Protein AF-0000000083254046 (afdb_homodimer)

Nearest PDB structures (foldseek):
  8r7y-assembly2_D  TM=8.065E-01  e=4.945E-40  Bacillus subtilis subsp. subtilis str. 168
  4oqp-assembly1_A  TM=9.753E-01  e=2.218E-34  Bacillus subtilis subsp. subtilis str. 168
  2w48-assembly1_D  TM=7.639E-01  e=5.749E-26  Klebsiella pneumoniae
  3efb-assembly2_B  TM=9.189E-01  e=2.768E-22  Shigella flexneri 2a str. 2457T
  3nze-assembly3_B  TM=8.761E-01  e=1.017E-22  Paenarthrobacter aurescens TC1

Sequence (654 aa):
MEERAEEKLAKMIDAARMYYQLDYSQQEIARLFGVSRPTVSRFLQQAKDDGYVQITIHDPRESSVMLAEQLERAFGLKKAIVVTVPQYEDGIVKKYLGEAAADYVHDTVKDGDIIAATWGTTLYEVALNLKDKHVKDVKVVQLNGGVSHSETNTYAHEIIHLFGKAFHTVPYFIPLPAIVDHPVVKQTIESDRHIQGILELGKRSNIAVVTVGAPTDDSVLIRADYFTEDELALIYERGAGDICSRYIDAEGKLCSEELSQRTIGIDLEELRYKEQSILVAGGARKVSGIRGALRGGYTNVLITDHITAAYLLDGSQDESNSSKGEIMEERAEEKLAKMIDAARMYYQLDYSQQEIARLFGVSRPTVSRFLQQAKDDGYVQITIHDPRESSVMLAEQLERAFGLKKAIVVTVPQYEDGIVKKYLGEAAADYVHDTVKDGDIIAATWGTTLYEVALNLKDKHVKDVKVVQLNGGVSHSETNTYAHEIIHLFGKAFHTVPYFIPLPAIVDHPVVKQTIESDRHIQGILELGKRSNIAVVTVGAPTDDSVLIRADYFTEDELALIYERGAGDICSRYIDAEGKLCSEELSQRTIGIDLEELRYKEQSILVAGGARKVSGIRGALRGGYTNVLITDHITAAYLLDGSQDESNSSKGEI

Solvent-accessible surface area (backbone atoms only — not comparable to full-atom values): 33218 Å² total; per-residue (Å²): 112,68,66,62,51,52,50,52,50,48,50,27,53,50,49,40,45,35,40,78,72,63,69,39,48,58,62,54,50,8,63,74,73,73,50,51,47,68,54,40,52,48,30,46,50,45,30,39,74,73,60,77,45,74,86,71,78,73,44,63,64,58,56,19,53,53,51,16,53,50,48,19,64,75,62,68,32,81,42,45,46,38,41,80,62,98,49,101,40,65,73,55,42,30,50,56,43,6,46,54,47,14,51,50,51,57,71,65,63,50,66,60,38,30,39,21,33,49,66,28,69,46,49,34,34,18,30,74,49,40,60,77,45,97,52,52,72,41,41,31,29,36,33,32,28,41,82,40,46,48,86,61,80,45,47,48,68,57,26,44,48,38,49,7,58,20,36,72,34,65,30,39,51,50,43,29,43,28,60,54,85,41,46,66,42,46,55,44,48,52,65,26,65,70,52,33,52,47,55,48,50,35,63,64,21,38,30,36,44,40,48,57,43,42,68,46,80,84,25,70,69,64,62,51,65,78,64,52,71,68,53,46,52,48,38,62,73,49,32,22,11,24,49,66,81,39,46,17,15,56,68,30,44,73,65,44,70,71,59,50,53,18,38,35,51,63,58,66,71,59,36,48,72,28,83,38,13,33,34,46,52,58,39,84,73,29,48,46,16,51,44,4,40,44,63,47,43,34,40,35,27,40,34,30,30,46,67,40,50,50,55,56,52,56,60,50,51,55,54,58,53,57,62,58,60,79,103,112,68,66,59,52,53,50,51,50,49,49,27,52,51,48,40,46,36,40,77,73,63,69,40,48,58,62,56,49,9,64,75,71,73,48,51,47,70,55,39,52,48,30,45,50,46,30,39,74,72,59,76,44,73,85,70,78,73,45,63,63,59,57,19,52,52,50,16,53,50,49,20,65,75,61,68,32,81,41,44,45,40,41,80,62,96,48,100,39,65,73,56,41,31,49,55,42,6,46,55,48,14,51,52,50,56,70,65,63,50,66,59,38,31,40,19,33,48,64,29,70,45,50,36,35,17,28,72,50,38,59,77,44,96,52,50,72,40,44,31,30,37,32,33,28,41,81,40,47,51,86,62,82,46,47,50,68,57,27,45,47,38,49,8,56,22,38,72,34,65,29,38,49,52,43,31,45,29,60,54,84,41,46,66,42,45,54,44,50,51,66,27,67,70,52,34,53,47,54,49,48,34,64,63,21,39,32,36,44,38,47,57,42,43,67,46,82,83,26,71,68,64,62,50,65,77,62,52,72,70,53,46,52,47,38,63,73,48,33,22,11,23,48,67,81,38,44,18,15,56,68,30,43,72,68,44,71,71,58,48,51,17,39,35,52,62,58,66,72,58,35,48,73,29,82,38,13,33,34,47,51,59,39,84,73,31,48,47,17,51,43,4,39,43,63,47,44,34,39,37,27,41,35,30,31,46,68,38,50,51,55,55,53,55,62,50,50,54,55,58,54,57,62,60,60,80,102

Organism: NCBI:txid582686

pLDDT: mean 89.73, std 12.9, range [27.14, 98.94]

Radius of gyration: 35.44 Å; Cα contacts (8 Å, |Δi|>4): 1288; chains: 2; bounding box: 72×112×92 Å

InterPro domains:
  IPR007324 Sugar-binding domain, putative [PF04198] (62-313)
  IPR012318 Crp-type HTH domain [PF13545] (20-60)
  IPR036390 Winged helix DNA-binding domain superfamily [SSF46785] (7-56)
  IPR037171 NagB/RpiA transferase-like [SSF100950] (60-314)
  IPR051054 Bacterial SorC Transcriptional Regulators [PTHR34294] (4-317)

Secondary structure (DSSP, 8-state):
-HHHHHHHHHHHHHHHIIIIIT---HHHHHHHHT--HHHHHHHHHHHHHTTS-------HHHHHHHHHHHHHHHHT-SEEEEE--SS--HHHHHHHHHHHHHHHHHHH--TT-EEEE--SHHHHHHHHHPPP---SS-EEEE-B-B-SS-SS---HHHHHHHHHHHTTS--B---SBSB-S-HHHHHHHHTSHHHHHHHHHHHH-SEEEE--B--STT-HHHHTT-S-HHHHHHHHHH--EEETTEEE-TTS-BS-HHHHTTB-B--HHHHTT-SEEEEE--SGGGHHHHHHHHHTT--SEEEEEHHHHHHHHHHHHHHHHHTTTT-/-HHHHHHHHHHHHHHHHHHHTT---HHHHHHHHTS-HHHHHHHHHHHHHTTS-------HHHHHHHHHHHHHHHHT-SEEEEE--SS--HHHHHHHHHHHHHHHHHHH--TT-EEEE--SHHHHHHHHHPPP---SS-EEEE-B-B-SS-SS---HHHHHHHHHHHTTS--B---SBSB-S-HHHHHHHHTSHHHHHHHHHHHH-SEEEE--B--STTSHHHHTT-S-HHHHHHHHHH--EEETTEEE-TTS-BS-HHHHTTB-B--HHHHTT-SEEEEE--SGGGHHHHHHHHHTT--SEEEEEHHHHHHHHHHHHHHHHHTTS--

Structure (mmCIF, N/CA/C/O backbone):
data_AF-0000000083254046-model_v1
#
loop_
_entity.id
_entity.type
_entity.pdbx_description
1 polymer 'Deoxyribonucleoside regulator'
#
loop_
_atom_site.group_PDB
_atom_site.id
_atom_site.type_symbol
_atom_site.label_atom_id
_atom_site.label_alt_id
_atom_site.label_comp_id
_atom_site.label_asym_id
_atom_site.label_entity_id
_atom_site.label_seq_id
_atom_site.pdbx_PDB_ins_code
_atom_site.Cartn_x
_atom_site.Cartn_y
_atom_site.Cartn_z
_atom_site.occupancy
_atom_site.B_iso_or_equiv
_atom_site.auth_seq_id
_atom_site.auth_comp_id
_atom_site.auth_asym_id
_atom_site.auth_atom_id
_atom_site.pdbx_PDB_model_num
ATOM 1 N N . MET A 1 1 ? -38.344 -59.688 -41.312 1 62.81 1 MET A N 1
ATOM 2 C CA . MET A 1 1 ? -38.25 -59.562 -39.875 1 62.81 1 MET A CA 1
ATOM 3 C C . MET A 1 1 ? -37 -58.812 -39.469 1 62.81 1 MET A C 1
ATOM 5 O O . MET A 1 1 ? -37.031 -57.938 -38.625 1 62.81 1 MET A O 1
ATOM 9 N N . GLU A 1 2 ? -35.906 -59.125 -40.156 1 70.38 2 GLU A N 1
ATOM 10 C CA . GLU A 1 2 ? -34.625 -58.469 -39.875 1 70.38 2 GLU A CA 1
ATOM 11 C C . GLU A 1 2 ? -34.656 -57 -40.281 1 70.38 2 GLU A C 1
ATOM 13 O O . GLU A 1 2 ? -34.156 -56.156 -39.562 1 70.38 2 GLU A O 1
ATOM 18 N N . GLU A 1 3 ? -35.281 -56.688 -41.344 1 70.25 3 GLU A N 1
ATOM 19 C CA . GLU A 1 3 ? -35.375 -55.312 -41.844 1 70.25 3 GLU A CA 1
ATOM 20 C C . GLU A 1 3 ? -36.156 -54.406 -40.906 1 70.25 3 GLU A C 1
ATOM 22 O O . GLU A 1 3 ? -35.781 -53.25 -40.688 1 70.25 3 GLU A O 1
ATOM 27 N N . ARG A 1 4 ? -37.25 -54.938 -40.375 1 71.69 4 ARG A N 1
ATOM 28 C CA . ARG A 1 4 ? -38.094 -54.188 -39.469 1 71.69 4 ARG A CA 1
ATOM 29 C C . ARG A 1 4 ? -37.344 -53.906 -38.156 1 71.69 4 ARG A C 1
ATOM 31 O O . ARG A 1 4 ? -37.469 -52.812 -37.594 1 71.69 4 ARG A O 1
ATOM 38 N N . ALA A 1 5 ? -36.5 -54.875 -37.75 1 76.12 5 ALA A N 1
ATOM 39 C CA . ALA A 1 5 ? -35.719 -54.688 -36.531 1 76.12 5 ALA A CA 1
ATOM 40 C C . ALA A 1 5 ? -34.656 -53.594 -36.75 1 76.12 5 ALA A C 1
ATOM 42 O O . ALA A 1 5 ? -34.438 -52.75 -35.875 1 76.12 5 ALA A O 1
ATOM 43 N N . GLU A 1 6 ? -34.094 -53.562 -37.844 1 77.88 6 GLU A N 1
ATOM 44 C CA . GLU A 1 6 ? -33.094 -52.531 -38.156 1 77.88 6 GLU A CA 1
ATOM 45 C C . GLU A 1 6 ? -33.688 -51.156 -38.25 1 77.88 6 GLU A C 1
ATOM 47 O O . GLU A 1 6 ? -33.094 -50.188 -37.781 1 77.88 6 GLU A O 1
ATOM 52 N N . GLU A 1 7 ? -34.875 -51.094 -38.781 1 82.5 7 GLU A N 1
ATOM 53 C CA . GLU A 1 7 ? -35.594 -49.812 -38.906 1 82.5 7 GLU A CA 1
ATOM 54 C C . GLU A 1 7 ? -35.969 -49.281 -37.5 1 82.5 7 GLU A C 1
ATOM 56 O O . GLU A 1 7 ? -35.844 -48.094 -37.25 1 82.5 7 GLU A O 1
ATOM 61 N N . LYS A 1 8 ? -36.5 -50.156 -36.719 1 84.19 8 LYS A N 1
ATOM 62 C CA . LYS A 1 8 ? -36.844 -49.781 -35.344 1 84.19 8 LYS A CA 1
ATOM 63 C C . LYS A 1 8 ? -35.594 -49.281 -34.594 1 84.19 8 LYS A C 1
ATOM 65 O O . LYS A 1 8 ? -35.688 -48.281 -33.844 1 84.19 8 LYS A O 1
ATOM 70 N N . LEU A 1 9 ? -34.5 -49.969 -34.75 1 86.12 9 LEU A N 1
ATOM 71 C CA . LEU A 1 9 ? -33.25 -49.562 -34.094 1 86.12 9 LEU A CA 1
ATOM 72 C C . LEU A 1 9 ? -32.844 -48.188 -34.562 1 86.12 9 LEU A C 1
ATOM 74 O O . LEU A 1 9 ? -32.406 -47.344 -33.75 1 86.12 9 LEU A O 1
ATOM 78 N N . ALA A 1 10 ? -33 -48 -35.781 1 86.25 10 ALA A N 1
ATOM 79 C CA . ALA A 1 10 ? -32.656 -46.688 -36.344 1 86.25 10 ALA A CA 1
ATOM 80 C C . ALA A 1 10 ? -33.531 -45.562 -35.781 1 86.25 10 ALA A C 1
ATOM 82 O O . ALA A 1 10 ? -33.031 -44.5 -35.406 1 86.25 10 ALA A O 1
ATOM 83 N N . LYS A 1 11 ? -34.781 -45.812 -35.656 1 88.69 11 LYS A N 1
ATOM 84 C CA . LYS A 1 11 ? -35.688 -44.844 -35.094 1 88.69 11 LYS A CA 1
ATOM 85 C C . LYS A 1 11 ? -35.406 -44.594 -33.625 1 88.69 11 LYS A C 1
ATOM 87 O O . LYS A 1 11 ? -35.469 -43.438 -33.156 1 88.69 11 LYS A O 1
ATOM 92 N N . MET A 1 12 ? -35.094 -45.594 -32.906 1 88.62 12 MET A N 1
ATOM 93 C CA . MET A 1 12 ? -34.719 -45.5 -31.5 1 88.62 12 MET A CA 1
ATOM 94 C C . MET A 1 12 ? -33.5 -44.594 -31.312 1 88.62 12 MET A C 1
ATOM 96 O O . MET A 1 12 ? -33.5 -43.719 -30.453 1 88.62 12 MET A O 1
ATOM 100 N N . ILE A 1 13 ? -32.531 -44.781 -32.156 1 87.88 13 ILE A N 1
ATOM 101 C CA . ILE A 1 13 ? -31.297 -44.031 -32.094 1 87.88 13 ILE A CA 1
ATOM 102 C C . ILE A 1 13 ? -31.562 -42.562 -32.469 1 87.88 13 ILE A C 1
ATOM 104 O O . ILE A 1 13 ? -31.078 -41.625 -31.828 1 87.88 13 ILE A O 1
ATOM 108 N N . ASP A 1 14 ? -32.344 -42.406 -33.438 1 89.25 14 ASP A N 1
ATOM 109 C CA . ASP A 1 14 ? -32.719 -41.062 -33.875 1 89.25 14 ASP A CA 1
ATOM 110 C C . ASP A 1 14 ? -33.531 -40.344 -32.812 1 89.25 14 ASP A C 1
ATOM 112 O O . ASP A 1 14 ? -33.312 -39.156 -32.562 1 89.25 14 ASP A O 1
ATOM 116 N N . ALA A 1 15 ? -34.406 -40.969 -32.25 1 91.12 15 ALA A N 1
ATOM 117 C CA . ALA A 1 15 ? -35.219 -40.406 -31.172 1 91.12 15 ALA A CA 1
ATOM 118 C C . ALA A 1 15 ? -34.312 -39.969 -30 1 91.12 15 ALA A C 1
ATOM 120 O O . ALA A 1 15 ? -34.469 -38.906 -29.438 1 91.12 15 ALA A O 1
ATOM 121 N N . ALA A 1 16 ? -33.375 -40.844 -29.594 1 86.5 16 ALA A N 1
ATOM 122 C CA . ALA A 1 16 ? -32.469 -40.531 -28.5 1 86.5 16 ALA A CA 1
ATOM 123 C C . ALA A 1 16 ? -31.609 -39.312 -28.828 1 86.5 16 ALA A C 1
ATOM 125 O O . ALA A 1 16 ? -31.438 -38.438 -27.969 1 86.5 16 ALA A O 1
ATOM 126 N N . ARG A 1 17 ? -31.172 -39.188 -30.016 1 82.88 17 ARG A N 1
ATOM 127 C CA . ARG A 1 17 ? -30.391 -38.031 -30.453 1 82.88 17 ARG A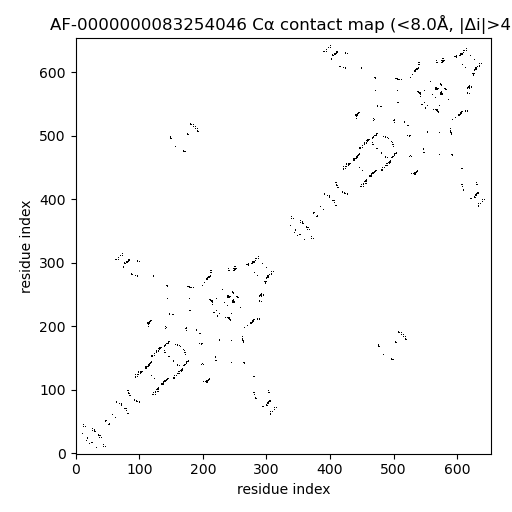 CA 1
ATOM 128 C C . ARG A 1 17 ? -31.219 -36.75 -30.375 1 82.88 17 ARG A C 1
ATOM 130 O O . ARG A 1 17 ? -30.734 -35.719 -29.875 1 82.88 17 ARG A O 1
ATOM 137 N N . MET A 1 18 ? -32.469 -36.844 -30.781 1 85.31 18 MET A N 1
ATOM 138 C CA . MET A 1 18 ? -33.344 -35.688 -30.766 1 85.31 18 MET A CA 1
ATOM 139 C C . MET A 1 18 ? -33.656 -35.25 -29.344 1 85.31 18 MET A C 1
ATOM 141 O O . MET A 1 18 ? -33.625 -34.031 -29.031 1 85.31 18 MET A O 1
ATOM 145 N N . TYR A 1 19 ? -33.875 -36.156 -28.531 1 86.19 19 TYR A N 1
ATOM 146 C CA . TYR A 1 19 ? -34.25 -35.875 -27.141 1 86.19 19 TYR A CA 1
ATOM 147 C C . TYR A 1 19 ? -33.031 -35.406 -26.344 1 86.19 19 TYR A C 1
ATOM 149 O O . TYR A 1 19 ? -33.094 -34.344 -25.703 1 86.19 19 TYR A O 1
ATOM 157 N N . TYR A 1 20 ? -31.891 -36.125 -26.406 1 79.31 20 TYR A N 1
ATOM 158 C CA . TYR A 1 20 ? -30.781 -35.875 -25.484 1 79.31 20 TYR A CA 1
ATOM 159 C C . TYR A 1 20 ? -29.812 -34.844 -26.078 1 79.31 20 TYR A C 1
ATOM 161 O O . TYR A 1 20 ? -29.141 -34.094 -25.344 1 79.31 20 TYR A O 1
ATOM 169 N N . GLN A 1 21 ? -29.797 -34.656 -27.438 1 74.5 21 GLN A N 1
ATOM 170 C CA . GLN A 1 21 ? -28.797 -33.781 -28.031 1 74.5 21 GLN A CA 1
ATOM 171 C C . GLN A 1 21 ? -29.453 -32.562 -28.656 1 74.5 21 GLN A C 1
ATOM 173 O O . GLN A 1 21 ? -28.859 -31.469 -28.672 1 74.5 21 GLN A O 1
ATOM 178 N N . LEU A 1 22 ? -30.75 -32.75 -29.047 1 76.19 22 LEU A N 1
ATOM 179 C CA . LEU A 1 22 ? -31.375 -31.672 -29.781 1 76.19 22 LEU A CA 1
ATOM 180 C C . LEU A 1 22 ? -32.5 -31.047 -28.984 1 76.19 22 LEU A C 1
ATOM 182 O O . LEU A 1 22 ? -33.219 -30.172 -29.5 1 76.19 22 LEU A O 1
ATOM 186 N N . ASP A 1 23 ? -32.75 -31.5 -27.734 1 80.81 23 ASP A N 1
ATOM 187 C CA . ASP A 1 23 ? -33.656 -30.938 -26.75 1 80.81 23 ASP A CA 1
ATOM 188 C C . ASP A 1 23 ? -35.094 -30.938 -27.266 1 80.81 23 ASP A C 1
ATOM 190 O O . ASP A 1 23 ? -35.875 -30.047 -26.953 1 80.81 23 ASP A O 1
ATOM 194 N N . TYR A 1 24 ? -35.469 -31.938 -28.094 1 83.12 24 TYR A N 1
ATOM 195 C CA . TYR A 1 24 ? -36.875 -32.156 -28.453 1 83.12 24 TYR A CA 1
ATOM 196 C C . TYR A 1 24 ? -37.625 -32.781 -27.297 1 83.12 24 TYR A C 1
ATOM 198 O O . TYR A 1 24 ? -37.094 -33.562 -26.531 1 83.12 24 TYR A O 1
ATOM 206 N N . SER A 1 25 ? -38.812 -32.344 -27.188 1 87.88 25 SER A N 1
ATOM 207 C CA . SER A 1 25 ? -39.656 -33.031 -26.234 1 87.88 25 SER A CA 1
ATOM 208 C C . SER A 1 25 ? -40.125 -34.375 -26.766 1 87.88 25 SER A C 1
ATOM 210 O O . SER A 1 25 ? -40.062 -34.625 -27.969 1 87.88 25 SER A O 1
ATOM 212 N N . GLN A 1 26 ? -40.469 -35.25 -25.828 1 91.44 26 GLN A N 1
ATOM 213 C CA . GLN A 1 26 ? -41 -36.531 -26.266 1 91.44 26 GLN A CA 1
ATOM 214 C C . GLN A 1 26 ? -42.188 -36.375 -27.172 1 91.44 26 GLN A C 1
ATOM 216 O O . GLN A 1 26 ? -42.375 -37.125 -28.125 1 91.44 26 GLN A O 1
ATOM 221 N N . GLN A 1 27 ? -42.969 -35.312 -26.969 1 89.81 27 GLN A N 1
ATOM 222 C CA . GLN A 1 27 ? -44.125 -35.031 -27.766 1 89.81 27 GLN A CA 1
ATOM 223 C C . GLN A 1 27 ? -43.75 -34.625 -29.188 1 89.81 27 GLN A C 1
ATOM 225 O O . GLN A 1 27 ? -44.375 -35.031 -30.156 1 89.81 27 GLN A O 1
ATOM 230 N N . GLU A 1 28 ? -42.781 -33.875 -29.297 1 91.06 28 GLU A N 1
ATOM 231 C CA . GLU A 1 28 ? -42.312 -33.406 -30.594 1 91.06 28 GLU A CA 1
ATOM 232 C C . GLU A 1 28 ? -41.719 -34.562 -31.422 1 91.06 28 GLU A C 1
ATOM 234 O O . GLU A 1 28 ? -41.969 -34.625 -32.625 1 91.06 28 GLU A O 1
ATOM 239 N N . ILE A 1 29 ? -41 -35.375 -30.828 1 93.62 29 ILE A N 1
ATOM 240 C CA . ILE A 1 29 ? -40.406 -36.562 -31.469 1 93.62 29 ILE A CA 1
ATOM 241 C C . ILE A 1 29 ? -41.531 -37.5 -31.938 1 93.62 29 ILE A C 1
ATOM 243 O O . ILE A 1 29 ? -41.469 -38.031 -33.062 1 93.62 29 ILE A O 1
ATOM 247 N N . ALA A 1 30 ? -42.594 -37.625 -31.203 1 93 30 ALA A N 1
ATOM 248 C CA . ALA A 1 30 ? -43.75 -38.469 -31.547 1 93 30 ALA A CA 1
ATOM 249 C C . ALA A 1 30 ? -44.406 -37.969 -32.812 1 93 30 ALA A C 1
ATOM 251 O O . ALA A 1 30 ? -44.719 -38.75 -33.719 1 93 30 ALA A O 1
ATOM 252 N N . ARG A 1 31 ? -44.594 -36.719 -32.844 1 91.38 31 ARG A N 1
ATOM 253 C CA . ARG A 1 31 ? -45.219 -36.125 -34.031 1 91.38 31 ARG A CA 1
ATOM 254 C C . ARG A 1 31 ? -44.375 -36.312 -35.281 1 91.38 31 ARG A C 1
ATOM 256 O O . ARG A 1 31 ? -44.875 -36.688 -36.312 1 91.38 31 ARG A O 1
ATOM 263 N N . LEU A 1 32 ? -43.094 -36.188 -35.125 1 91.5 32 LEU A N 1
ATOM 264 C CA . LEU A 1 32 ? -42.156 -36.25 -36.25 1 91.5 32 LEU A CA 1
ATOM 265 C C . LEU A 1 32 ? -42.062 -37.688 -36.781 1 91.5 32 LEU A C 1
ATOM 267 O O . LEU A 1 32 ? -41.938 -37.875 -37.969 1 91.5 32 LEU A O 1
ATOM 271 N N . PHE A 1 33 ? -42.094 -38.625 -35.875 1 90.56 33 PHE A N 1
ATOM 272 C CA . PHE A 1 33 ? -41.906 -40.031 -36.25 1 90.56 33 PHE A CA 1
ATOM 273 C C . PHE A 1 33 ? -43.219 -40.688 -36.562 1 90.56 33 PHE A C 1
ATOM 275 O O . PHE A 1 33 ? -43.281 -41.812 -37.062 1 90.56 33 PHE A O 1
ATOM 282 N N . GLY A 1 34 ? -44.5 -39.969 -36.219 1 92.31 34 GLY A N 1
ATOM 283 C CA . GLY A 1 34 ? -45.812 -40.531 -36.406 1 92.31 34 GLY A CA 1
ATOM 284 C C . GLY A 1 34 ? -46.156 -41.656 -35.469 1 92.31 34 GLY A C 1
ATOM 285 O O . GLY A 1 34 ? -46.781 -42.625 -35.844 1 92.31 34 GLY A O 1
ATOM 286 N N . VAL A 1 35 ? -45.625 -41.594 -34.281 1 92.75 35 VAL A N 1
ATOM 287 C CA . VAL A 1 35 ? -45.875 -42.562 -33.25 1 92.75 35 VAL A CA 1
ATOM 288 C C . VAL A 1 35 ? -46.438 -41.875 -32 1 92.75 35 VAL A C 1
ATOM 290 O O . VAL A 1 35 ? -46.531 -40.656 -31.953 1 92.75 35 VAL A O 1
ATOM 293 N N . SER A 1 36 ? -46.906 -42.719 -31.078 1 91.69 36 SER A N 1
ATOM 294 C CA . SER A 1 36 ? -47.438 -42.156 -29.844 1 91.69 36 SER A CA 1
ATOM 295 C C . SER A 1 36 ? -46.312 -41.75 -28.891 1 91.69 36 SER A C 1
ATOM 297 O O . SER A 1 36 ? -45.188 -42.25 -29.016 1 91.69 36 SER A O 1
ATOM 299 N N . ARG A 1 37 ? -46.688 -40.875 -27.984 1 92.06 37 ARG A N 1
ATOM 300 C CA . ARG A 1 37 ? -45.719 -40.406 -26.969 1 92.06 37 ARG A CA 1
ATOM 301 C C . ARG A 1 37 ? -45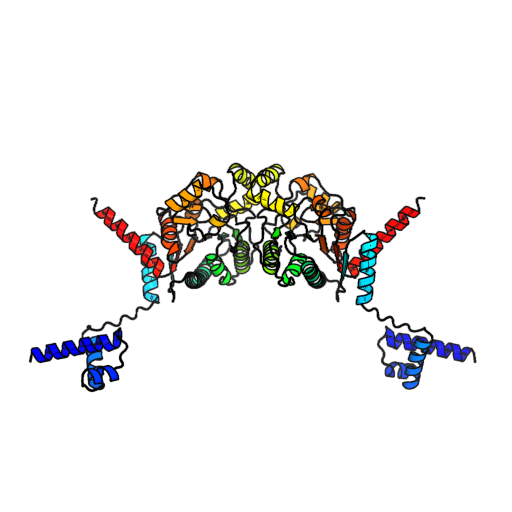.219 -41.594 -26.141 1 92.06 37 ARG A C 1
ATOM 303 O O . ARG A 1 37 ? -44 -41.688 -25.891 1 92.06 37 ARG A O 1
ATOM 310 N N . PRO A 1 38 ? -46.094 -42.469 -25.781 1 92.06 38 PRO A N 1
ATOM 311 C CA . PRO A 1 38 ? -45.594 -43.625 -25.016 1 92.06 38 PRO A CA 1
ATOM 312 C C . PRO A 1 38 ? -44.594 -44.469 -25.812 1 92.06 38 PRO A C 1
ATOM 314 O O . PRO A 1 38 ? -43.656 -45.031 -25.234 1 92.06 38 PRO A O 1
ATOM 317 N N . THR A 1 39 ? -44.75 -44.562 -27.094 1 92.81 39 THR A N 1
ATOM 318 C CA . THR A 1 39 ? -43.812 -45.281 -27.938 1 92.81 39 THR A CA 1
ATOM 319 C C . THR A 1 39 ? -42.438 -44.594 -27.922 1 92.81 39 THR A C 1
ATOM 321 O O . THR A 1 39 ? -41.406 -45.281 -27.844 1 92.81 39 THR A O 1
ATOM 324 N N . VAL A 1 40 ? -42.438 -43.25 -27.922 1 93.75 40 VAL A N 1
ATOM 325 C CA . VAL A 1 40 ? -41.188 -42.5 -27.844 1 93.75 40 VAL A CA 1
ATOM 326 C C . VAL A 1 40 ? -40.531 -42.75 -26.5 1 93.75 40 VAL A C 1
ATOM 328 O O . VAL A 1 40 ? -39.312 -43 -26.406 1 93.75 40 VAL A O 1
ATOM 331 N N . SER A 1 41 ? -41.344 -42.75 -25.516 1 91.25 41 SER A N 1
ATOM 332 C CA . SER A 1 41 ? -40.844 -43 -24.172 1 91.25 41 SER A CA 1
ATOM 333 C C . SER A 1 41 ? -40.188 -44.375 -24.078 1 91.25 41 SER A C 1
ATOM 335 O O . SER A 1 41 ? -39.125 -44.531 -23.484 1 91.25 41 SER A O 1
ATOM 337 N N . ARG A 1 42 ? -40.812 -45.312 -24.703 1 88.81 42 ARG A N 1
ATOM 338 C CA . ARG A 1 42 ? -40.281 -46.688 -24.719 1 88.81 42 ARG A CA 1
ATOM 339 C C . ARG A 1 42 ? -38.969 -46.75 -25.531 1 88.81 42 ARG A C 1
ATOM 341 O O . ARG A 1 42 ? -38.062 -47.469 -25.141 1 88.81 42 ARG A O 1
ATOM 348 N N . PHE A 1 43 ? -38.938 -46.062 -26.656 1 90.19 43 PHE A N 1
ATOM 349 C CA . PHE A 1 43 ? -37.719 -46 -27.453 1 90.19 43 PHE A CA 1
ATOM 350 C C . PHE A 1 43 ? -36.562 -45.469 -26.609 1 90.19 43 PHE A C 1
ATOM 352 O O . PHE A 1 43 ? -35.469 -46.031 -26.641 1 90.19 43 PHE A O 1
ATOM 359 N N . LEU A 1 44 ? -36.844 -44.344 -25.859 1 90.75 44 LEU A N 1
ATOM 360 C CA . LEU A 1 44 ? -35.812 -43.688 -25.062 1 90.75 44 LEU A CA 1
ATOM 361 C C . LEU A 1 44 ? -35.344 -44.594 -23.922 1 90.75 44 LEU A C 1
ATOM 363 O O . LEU A 1 44 ? -34.156 -44.719 -23.641 1 90.75 44 LEU A O 1
ATOM 367 N N . GLN A 1 45 ? -36.25 -45.281 -23.312 1 87.25 45 GLN A N 1
ATOM 368 C CA . GLN A 1 45 ? -35.938 -46.219 -22.234 1 87.25 45 GLN A CA 1
ATOM 369 C C . GLN A 1 45 ? -35.156 -47.406 -22.781 1 87.25 45 GLN A C 1
ATOM 371 O O . GLN A 1 45 ? -34.156 -47.844 -22.172 1 87.25 45 GLN A O 1
ATOM 376 N N . GLN A 1 46 ? -35.562 -47.906 -23.859 1 86.56 46 GLN A N 1
ATOM 377 C CA . GLN A 1 46 ? -34.875 -49.031 -24.453 1 86.56 46 GLN A CA 1
ATOM 378 C C . GLN A 1 46 ? -33.469 -48.656 -24.922 1 86.56 46 GLN A C 1
ATOM 380 O O . GLN A 1 46 ? -32.531 -49.438 -24.781 1 86.56 46 GLN A O 1
ATOM 385 N N . ALA A 1 47 ? -33.375 -47.5 -25.5 1 86.75 47 ALA A N 1
ATOM 386 C CA . ALA A 1 47 ? -32.062 -47 -25.906 1 86.75 47 ALA A CA 1
ATOM 387 C C . ALA A 1 47 ? -31.094 -46.969 -24.719 1 86.75 47 ALA A C 1
ATOM 389 O O . ALA A 1 47 ? -29.906 -47.281 -24.859 1 86.75 47 ALA A O 1
ATOM 390 N N . LYS A 1 48 ? -31.594 -46.594 -23.547 1 82.56 48 LYS A N 1
ATOM 391 C CA . LYS A 1 48 ? -30.797 -46.594 -22.312 1 82.56 48 LYS A CA 1
ATOM 392 C C . LYS A 1 48 ? -30.469 -48.031 -21.875 1 82.56 48 LYS A C 1
ATOM 394 O O . LYS A 1 48 ? -29.312 -48.344 -21.562 1 82.56 48 LYS A O 1
ATOM 399 N N . ASP A 1 49 ? -31.453 -48.812 -21.891 1 82.31 49 ASP A N 1
ATOM 400 C CA . ASP A 1 49 ? -31.312 -50.188 -21.422 1 82.31 49 ASP A CA 1
ATOM 401 C C . ASP A 1 49 ? -30.344 -50.969 -22.281 1 82.31 49 ASP A C 1
ATOM 403 O O . ASP A 1 49 ? -29.578 -51.812 -21.781 1 82.31 49 ASP A O 1
ATOM 407 N N . ASP A 1 50 ? -30.344 -50.625 -23.531 1 84.5 50 ASP A N 1
ATOM 408 C CA . ASP A 1 50 ? -29.516 -51.344 -24.484 1 84.5 50 ASP A CA 1
ATOM 409 C C . ASP A 1 50 ? -28.125 -50.75 -24.594 1 84.5 50 ASP A C 1
ATOM 411 O O . ASP A 1 50 ? -27.266 -51.25 -25.312 1 84.5 50 ASP A O 1
ATOM 415 N N . GLY A 1 51 ? -27.906 -49.562 -23.844 1 79.94 51 GLY A N 1
ATOM 416 C CA . GLY A 1 51 ? -26.594 -48.938 -23.734 1 79.94 51 GLY A CA 1
ATOM 417 C C . GLY A 1 51 ? -26.297 -47.969 -24.875 1 79.94 51 GLY A C 1
ATOM 418 O O . GLY A 1 51 ? -25.156 -47.531 -25.031 1 79.94 51 GLY A O 1
ATOM 419 N N . TYR A 1 52 ? -27.328 -47.75 -25.734 1 80.56 52 TYR A N 1
ATOM 420 C CA . TYR A 1 52 ? -27.125 -46.812 -26.844 1 80.56 52 TYR A CA 1
ATOM 421 C C . TYR A 1 52 ? -27.062 -45.375 -26.328 1 80.56 52 TYR A C 1
ATOM 423 O O . TYR A 1 52 ? -26.469 -44.5 -26.984 1 80.56 52 TYR A O 1
ATOM 431 N N . VAL A 1 53 ? -27.812 -45.156 -25.25 1 75.81 53 VAL A N 1
ATOM 432 C CA . VAL A 1 53 ? -27.75 -43.844 -24.578 1 75.81 53 VAL A CA 1
ATOM 433 C C . VAL A 1 53 ? -27.047 -44.031 -23.219 1 75.81 53 VAL A C 1
ATOM 435 O O . VAL A 1 53 ? -27.438 -44.875 -22.422 1 75.81 53 VAL A O 1
ATOM 438 N N . GLN A 1 54 ? -25.969 -43.469 -23.094 1 66.81 54 GLN A N 1
ATOM 439 C CA . GLN A 1 54 ? -25.281 -43.375 -21.812 1 66.81 54 GLN A CA 1
ATOM 440 C C . GLN A 1 54 ? -25.281 -41.938 -21.297 1 66.81 54 GLN A C 1
ATOM 442 O O . GLN A 1 54 ? -24.781 -41.031 -21.969 1 66.81 54 GLN A O 1
ATOM 447 N N . ILE A 1 55 ? -26.203 -41.75 -20.438 1 55.81 55 ILE A N 1
ATOM 448 C CA . ILE A 1 55 ? -26.188 -40.438 -19.781 1 55.81 55 ILE A CA 1
ATOM 449 C C . ILE A 1 55 ? -25.047 -40.375 -18.781 1 55.81 55 ILE A C 1
ATOM 451 O O . ILE A 1 55 ? -25 -41.188 -17.844 1 55.81 55 ILE A O 1
ATOM 455 N N . THR A 1 56 ? -24.062 -39.812 -19.188 1 47.16 56 THR A N 1
ATOM 456 C CA . THR A 1 56 ? -22.969 -39.562 -18.25 1 47.16 56 THR A CA 1
ATOM 457 C C . THR A 1 56 ? -23.141 -38.219 -17.562 1 47.16 56 THR A C 1
ATOM 459 O O . THR A 1 56 ? -23.297 -37.188 -18.219 1 47.16 56 THR A O 1
ATOM 462 N N . ILE A 1 57 ? -23.766 -38.281 -16.516 1 45.16 57 ILE A N 1
ATOM 463 C CA . ILE A 1 57 ? -23.766 -37.062 -15.727 1 45.16 57 ILE A CA 1
ATOM 464 C C . ILE A 1 57 ? -22.344 -36.719 -15.305 1 45.16 57 ILE A C 1
ATOM 466 O O . ILE A 1 57 ? -21.688 -37.5 -14.609 1 45.16 57 ILE A O 1
ATOM 470 N N . HIS A 1 58 ? -21.766 -35.938 -16.172 1 45.88 58 HIS A N 1
ATOM 471 C CA . HIS A 1 58 ? -20.453 -35.469 -15.719 1 45.88 58 HIS A CA 1
ATOM 472 C C . HIS A 1 58 ? -20.594 -34.531 -14.531 1 45.88 58 HIS A C 1
ATOM 474 O O . HIS A 1 58 ? -21.203 -33.438 -14.648 1 45.88 58 HIS A O 1
ATOM 480 N N . ASP A 1 59 ? -20.719 -35.156 -13.469 1 54.75 59 ASP A N 1
ATOM 481 C CA . ASP A 1 59 ? -20.594 -34.312 -12.289 1 54.75 59 ASP A CA 1
ATOM 482 C C . ASP A 1 59 ? -19.297 -33.5 -12.344 1 54.75 59 ASP A C 1
ATOM 484 O O . ASP A 1 59 ? -18.203 -34.031 -12.312 1 54.75 59 ASP A O 1
ATOM 488 N N . PRO A 1 60 ? -19.594 -32.25 -12.805 1 59.59 60 PRO A N 1
ATOM 489 C CA . PRO A 1 60 ? -18.391 -31.422 -12.906 1 59.59 60 PRO A CA 1
ATOM 490 C C . PRO A 1 60 ? -17.438 -31.609 -11.727 1 59.59 60 PRO A C 1
ATOM 492 O O . PRO A 1 60 ? -16.234 -31.391 -11.859 1 59.59 60 PRO A O 1
ATOM 495 N N . ARG A 1 61 ? -18.062 -32.188 -10.75 1 60.94 61 ARG A N 1
ATOM 496 C CA . ARG A 1 61 ? -17.25 -32.375 -9.555 1 60.94 61 ARG A CA 1
ATOM 497 C C . ARG A 1 61 ? -16.328 -33.594 -9.703 1 60.94 61 ARG A C 1
ATOM 499 O O . ARG A 1 61 ? -15.211 -33.594 -9.18 1 60.94 61 ARG A O 1
ATOM 506 N N . GLU A 1 62 ? -16.812 -34.531 -10.281 1 63.75 62 GLU A N 1
ATOM 507 C CA . GLU A 1 62 ? -16.031 -35.75 -10.492 1 63.75 62 GLU A CA 1
ATOM 508 C C . GLU A 1 62 ? -14.898 -35.531 -11.477 1 63.75 62 GLU A C 1
ATOM 510 O O . GLU A 1 62 ? -13.789 -36.031 -11.297 1 63.75 62 GLU A O 1
ATOM 515 N N . SER A 1 63 ? -15.141 -34.75 -12.477 1 78.12 63 SER A N 1
ATOM 516 C CA . SER A 1 63 ? -14.133 -34.438 -13.484 1 78.12 63 SER A CA 1
ATOM 517 C C . SER A 1 63 ? -13 -33.594 -12.875 1 78.12 63 SER A C 1
ATOM 519 O O . SER A 1 63 ? -11.828 -33.844 -13.156 1 78.12 63 SER A O 1
ATOM 521 N N . SER A 1 64 ? -13.328 -32.844 -11.891 1 88.44 64 SER A N 1
ATOM 522 C CA . SER A 1 64 ? -12.32 -31.984 -11.273 1 88.44 64 SER A CA 1
ATOM 523 C C . SER A 1 64 ? -11.398 -32.812 -10.367 1 88.44 64 SER A C 1
ATOM 525 O O . SER A 1 64 ? -10.195 -32.531 -10.305 1 88.44 64 SER A O 1
ATOM 527 N N . VAL A 1 65 ? -11.961 -33.781 -9.742 1 90.31 65 VAL A N 1
ATOM 528 C CA . VAL A 1 65 ? -11.164 -34.625 -8.852 1 90.31 65 VAL A CA 1
ATOM 529 C C . VAL A 1 65 ? -10.18 -35.469 -9.672 1 90.31 65 VAL A C 1
ATOM 531 O O . VAL A 1 65 ? -9.016 -35.594 -9.305 1 90.31 65 VAL A O 1
ATOM 534 N N . MET A 1 66 ? -10.633 -35.969 -10.758 1 92.5 66 MET A N 1
ATOM 535 C CA . MET A 1 66 ? -9.773 -36.75 -11.633 1 92.5 66 MET A CA 1
ATOM 536 C C . MET A 1 66 ? -8.656 -35.906 -12.227 1 92.5 66 MET A C 1
ATOM 538 O O . MET A 1 66 ? -7.5 -36.344 -12.266 1 92.5 66 MET A O 1
ATOM 542 N N . LEU A 1 67 ? -9.008 -34.781 -12.664 1 95.19 67 LEU A N 1
ATOM 543 C CA . LEU A 1 67 ? -8.016 -33.875 -13.219 1 95.19 67 LEU A CA 1
ATOM 544 C C . LEU A 1 67 ? -6.957 -33.531 -12.18 1 95.19 67 LEU A C 1
ATOM 546 O O . LEU A 1 67 ? -5.766 -33.438 -12.492 1 95.19 67 LEU A O 1
ATOM 550 N N . ALA A 1 68 ? -7.387 -33.312 -10.953 1 97.56 68 ALA A N 1
ATOM 551 C CA . ALA A 1 68 ? -6.469 -33 -9.867 1 97.56 68 ALA A CA 1
ATOM 552 C C . ALA A 1 68 ? -5.465 -34.125 -9.633 1 97.56 68 ALA A C 1
ATOM 554 O O . ALA A 1 68 ? -4.262 -33.875 -9.523 1 97.56 68 ALA A O 1
ATOM 555 N N . GLU A 1 69 ? -5.996 -35.281 -9.633 1 96.69 69 GLU A N 1
ATOM 556 C CA . GLU A 1 69 ? -5.133 -36.438 -9.43 1 96.69 69 GLU A CA 1
ATOM 557 C C . GLU A 1 69 ? -4.137 -36.594 -10.57 1 96.69 69 GLU A C 1
ATOM 559 O O . GLU A 1 69 ? -2.973 -36.938 -10.344 1 96.69 69 GLU A O 1
ATOM 564 N N . GLN A 1 70 ? -4.57 -36.406 -11.75 1 96.62 70 GLN A N 1
ATOM 565 C CA . GLN A 1 70 ? -3.699 -36.5 -12.914 1 96.62 70 GLN A CA 1
ATOM 566 C C . GLN A 1 70 ? -2.604 -35.438 -12.867 1 96.62 70 GLN A C 1
ATOM 568 O O . GLN A 1 70 ? -1.45 -35.719 -13.203 1 96.62 70 GLN A O 1
ATOM 573 N N . LEU A 1 71 ? -2.992 -34.25 -12.445 1 97.88 71 LEU A N 1
ATOM 574 C CA . LEU A 1 71 ? -2.014 -33.188 -12.312 1 97.88 71 LEU A CA 1
ATOM 575 C C . LEU A 1 71 ? -0.962 -33.531 -11.266 1 97.88 71 LEU A C 1
ATOM 577 O O . LEU A 1 71 ? 0.23 -33.312 -11.477 1 97.88 71 LEU A O 1
ATOM 581 N N . GLU A 1 72 ? -1.424 -34.031 -10.117 1 98.12 72 GLU A N 1
ATOM 582 C CA . GLU A 1 72 ? -0.503 -34.438 -9.055 1 98.12 72 GLU A CA 1
ATOM 583 C C . GLU A 1 72 ? 0.512 -35.469 -9.547 1 98.12 72 GLU A C 1
ATOM 585 O O . GLU A 1 72 ? 1.708 -35.344 -9.273 1 98.12 72 GLU A O 1
ATOM 590 N N . ARG A 1 73 ? 0.076 -36.344 -10.352 1 96.88 73 ARG A N 1
ATOM 591 C CA . ARG A 1 73 ? 0.949 -37.406 -10.875 1 96.88 73 ARG A CA 1
ATOM 592 C C . ARG A 1 73 ? 1.871 -36.844 -11.953 1 96.88 73 ARG A C 1
ATOM 594 O O . ARG A 1 73 ? 3.078 -37.094 -11.938 1 96.88 73 ARG A O 1
ATOM 601 N N . ALA A 1 74 ? 1.316 -36.125 -12.836 1 96.19 74 ALA A N 1
ATOM 602 C CA . ALA A 1 74 ? 2.055 -35.625 -14.008 1 96.19 74 ALA A CA 1
ATOM 603 C C . ALA A 1 74 ? 3.176 -34.688 -13.594 1 96.19 74 ALA A C 1
ATOM 605 O O . ALA A 1 74 ? 4.25 -34.688 -14.195 1 96.19 74 ALA A O 1
ATOM 606 N N . PHE A 1 75 ? 2.947 -33.938 -12.508 1 97.31 75 PHE A N 1
ATOM 607 C CA . PHE A 1 75 ? 3.904 -32.875 -12.18 1 97.31 75 PHE A CA 1
ATOM 608 C C . PHE A 1 75 ? 4.516 -33.125 -10.805 1 97.31 75 PHE A C 1
ATOM 610 O O . PHE A 1 75 ? 5.32 -32.312 -10.328 1 97.31 75 PHE A O 1
ATOM 617 N N . GLY A 1 76 ? 4.152 -34.219 -10.125 1 97.38 76 GLY A N 1
ATOM 618 C CA . GLY A 1 76 ? 4.707 -34.531 -8.82 1 97.38 76 GLY A CA 1
ATOM 619 C C . GLY A 1 76 ? 4.305 -33.562 -7.738 1 97.38 76 GLY A C 1
ATOM 620 O O . GLY A 1 76 ? 5.129 -33.156 -6.906 1 97.38 76 GLY A O 1
ATOM 621 N N . LEU A 1 77 ? 3.049 -33.156 -7.723 1 98.56 77 LEU A N 1
ATOM 622 C CA . LEU A 1 77 ? 2.553 -32.156 -6.77 1 98.56 77 LEU A CA 1
ATOM 623 C C . LEU A 1 77 ? 2.121 -32.844 -5.469 1 98.56 77 LEU A C 1
ATOM 625 O O . LEU A 1 77 ? 1.617 -33.969 -5.488 1 98.56 77 LEU A O 1
ATOM 629 N N . LYS A 1 78 ? 2.299 -32.125 -4.418 1 98.38 78 LYS A N 1
ATOM 630 C CA . LYS A 1 78 ? 1.734 -32.562 -3.141 1 98.38 78 LYS A CA 1
ATOM 631 C C . LYS A 1 78 ? 0.209 -32.531 -3.176 1 98.38 78 LYS A C 1
ATOM 633 O O . LYS A 1 78 ? -0.45 -33.375 -2.58 1 98.38 78 LYS A O 1
ATOM 638 N N . LYS A 1 79 ? -0.308 -31.484 -3.816 1 98.62 79 LYS A N 1
ATOM 639 C CA . LYS A 1 79 ? -1.755 -31.312 -3.904 1 98.62 79 LYS A CA 1
ATOM 640 C C . LYS A 1 79 ? -2.135 -30.484 -5.137 1 98.62 79 LYS A C 1
ATOM 642 O O . LYS A 1 79 ? -1.437 -29.547 -5.496 1 98.62 79 LYS A O 1
ATOM 647 N N . ALA A 1 80 ? -3.176 -30.922 -5.773 1 98.75 80 ALA A N 1
ATOM 648 C CA . ALA A 1 80 ? -3.824 -30.125 -6.809 1 98.75 80 ALA A CA 1
ATOM 649 C C . ALA A 1 80 ? -5.312 -29.953 -6.516 1 98.75 80 ALA A C 1
ATOM 651 O O . ALA A 1 80 ? -5.98 -30.906 -6.102 1 98.75 80 ALA A O 1
ATOM 652 N N . ILE A 1 81 ? -5.77 -28.75 -6.629 1 98.5 81 ILE A N 1
ATOM 653 C CA . ILE A 1 81 ? -7.191 -28.438 -6.516 1 98.5 81 ILE A CA 1
ATOM 654 C C . ILE A 1 81 ? -7.699 -27.859 -7.828 1 98.5 81 ILE A C 1
ATOM 656 O O . ILE A 1 81 ? -7.164 -26.859 -8.32 1 98.5 81 ILE A O 1
ATOM 660 N N . VAL A 1 82 ? -8.68 -28.531 -8.375 1 98.19 82 VAL A N 1
ATOM 661 C CA . VAL A 1 82 ? -9.266 -28.094 -9.641 1 98.19 82 VAL A CA 1
ATOM 662 C C . VAL A 1 82 ? -10.711 -27.656 -9.422 1 98.19 82 VAL A C 1
ATOM 664 O O . VAL A 1 82 ? -11.523 -28.422 -8.914 1 98.19 82 VAL A O 1
ATOM 667 N N . VAL A 1 83 ? -10.977 -26.391 -9.789 1 96.69 83 VAL A N 1
ATOM 668 C CA . VAL A 1 83 ? -12.344 -25.891 -9.641 1 96.69 83 VAL A CA 1
ATOM 669 C C . VAL A 1 83 ? -13.047 -25.891 -10.992 1 96.69 83 VAL A C 1
ATOM 671 O O . VAL A 1 83 ? -12.406 -25.719 -12.031 1 96.69 83 VAL A O 1
ATOM 674 N N . THR A 1 84 ? -14.336 -26.078 -10.938 1 93.44 84 THR A N 1
ATOM 675 C CA . THR A 1 84 ? -15.164 -25.953 -12.133 1 93.44 84 THR A CA 1
ATOM 676 C C . THR A 1 84 ? -15.727 -24.531 -12.258 1 93.44 84 THR A C 1
ATOM 678 O O . THR A 1 84 ? -16.359 -24.031 -11.328 1 93.44 84 THR A O 1
ATOM 681 N N . VAL A 1 85 ? -15.414 -23.922 -13.359 1 91.25 85 VAL A N 1
ATOM 682 C CA . VAL A 1 85 ? -15.891 -22.562 -13.57 1 91.25 85 VAL A CA 1
ATOM 683 C C . VAL A 1 85 ? -17 -22.562 -14.617 1 91.25 85 VAL A C 1
ATOM 685 O O . VAL A 1 85 ? -16.953 -23.312 -15.594 1 91.25 85 VAL A O 1
ATOM 688 N N . PRO A 1 86 ? -18.047 -21.703 -14.453 1 82.81 86 PRO A N 1
ATOM 689 C CA . PRO A 1 86 ? -19.141 -21.672 -15.422 1 82.81 86 PRO A CA 1
ATOM 690 C C . PRO A 1 86 ? -18.734 -21.062 -16.766 1 82.81 86 PRO A C 1
ATOM 692 O O . PRO A 1 86 ? -19.312 -21.406 -17.797 1 82.81 86 PRO A O 1
ATOM 695 N N . GLN A 1 87 ? -17.797 -20.156 -16.734 1 87.06 87 GLN A N 1
ATOM 696 C CA . GLN A 1 87 ? -17.25 -19.516 -17.922 1 87.06 87 GLN A CA 1
ATOM 697 C C . GLN A 1 87 ? -15.734 -19.375 -17.828 1 87.06 87 GLN A C 1
ATOM 699 O O . GLN A 1 87 ? -15.203 -19.078 -16.75 1 87.06 87 GLN A O 1
ATOM 704 N N . TYR A 1 88 ? -15.156 -19.594 -19.031 1 90.75 88 TYR A N 1
ATOM 705 C CA . TYR A 1 88 ? -13.703 -19.484 -19.078 1 90.75 88 TYR A CA 1
ATOM 706 C C . TYR A 1 88 ? -13.273 -18.047 -19.328 1 90.75 88 TYR A C 1
ATOM 708 O O . TYR A 1 88 ? -12.57 -17.766 -20.312 1 90.75 88 TYR A O 1
ATOM 716 N N . GLU A 1 89 ? -13.734 -17.188 -18.516 1 90.19 89 GLU A N 1
ATOM 717 C CA . GLU A 1 89 ? -13.406 -15.758 -18.516 1 90.19 89 GLU A CA 1
ATOM 718 C C . GLU A 1 89 ? -12.539 -15.406 -17.312 1 90.19 89 GLU A C 1
ATOM 720 O O . GLU A 1 89 ? -12.789 -15.859 -16.188 1 90.19 89 GLU A O 1
ATOM 725 N N . ASP A 1 90 ? -11.594 -14.609 -17.562 1 92 90 ASP A N 1
ATOM 726 C CA . ASP A 1 90 ? -10.555 -14.32 -16.578 1 92 90 ASP A CA 1
ATOM 727 C C . ASP A 1 90 ? -11.156 -13.906 -15.234 1 92 90 ASP A C 1
ATOM 729 O O . ASP A 1 90 ? -10.781 -14.438 -14.188 1 92 90 ASP A O 1
ATOM 733 N N . GLY A 1 91 ? -12.094 -12.992 -15.258 1 92 91 GLY A N 1
ATOM 734 C CA . GLY A 1 91 ? -12.695 -12.5 -14.031 1 92 91 GLY A CA 1
ATOM 735 C C . GLY A 1 91 ? -13.414 -13.586 -13.242 1 92 91 GLY A C 1
ATOM 736 O O . GLY A 1 91 ? -13.32 -13.641 -12.016 1 92 91 GLY A O 1
ATOM 737 N N . ILE A 1 92 ? -14.109 -14.445 -13.906 1 90.69 92 ILE A N 1
ATOM 738 C CA . ILE A 1 92 ? -14.859 -15.523 -13.281 1 90.69 92 ILE A CA 1
ATOM 739 C C . ILE A 1 92 ? -13.898 -16.578 -12.75 1 90.69 92 ILE A C 1
ATOM 741 O O . ILE A 1 92 ? -14.039 -17.047 -11.617 1 90.69 92 ILE A O 1
ATOM 745 N N . VAL A 1 93 ? -12.938 -16.906 -13.547 1 95.38 93 VAL A N 1
ATOM 746 C CA . VAL A 1 93 ? -11.938 -17.891 -13.148 1 95.38 93 VAL A CA 1
ATOM 747 C C . VAL A 1 93 ? -11.258 -17.438 -11.852 1 95.38 93 VAL A C 1
ATOM 749 O O . VAL A 1 93 ? -11.164 -18.219 -10.898 1 95.38 93 VAL A O 1
ATOM 752 N N . LYS A 1 94 ? -10.852 -16.188 -11.75 1 97 94 LYS A N 1
ATOM 753 C CA . LYS A 1 94 ? -10.156 -15.656 -10.578 1 97 94 LYS A CA 1
ATOM 754 C C . LYS A 1 94 ? -11.023 -15.758 -9.328 1 97 94 LYS A C 1
ATOM 756 O O . LYS A 1 94 ? -10.523 -16.062 -8.242 1 97 94 LYS A O 1
ATOM 761 N N . LYS A 1 95 ? -12.273 -15.492 -9.492 1 95.44 95 LYS A N 1
ATOM 762 C CA . LYS A 1 95 ? -13.188 -15.531 -8.352 1 95.44 95 LYS A CA 1
ATOM 763 C C . LYS A 1 95 ? -13.266 -16.938 -7.766 1 95.44 95 LYS A C 1
ATOM 765 O O . LYS A 1 95 ? -13.18 -17.125 -6.547 1 95.44 95 LYS A O 1
ATOM 770 N N . TYR A 1 96 ? -13.391 -17.922 -8.617 1 95.25 96 TYR A N 1
ATOM 771 C CA . TYR A 1 96 ? -13.508 -19.297 -8.164 1 95.25 96 TYR A CA 1
ATOM 772 C C . TYR A 1 96 ? -12.18 -19.812 -7.613 1 95.25 96 TYR A C 1
ATOM 774 O O . TYR A 1 96 ? -12.148 -20.516 -6.609 1 95.25 96 TYR A O 1
ATOM 782 N N . LEU A 1 97 ? -11.102 -19.453 -8.219 1 98.5 97 LEU A N 1
ATOM 783 C CA . LEU A 1 97 ? -9.781 -19.797 -7.703 1 98.5 97 LEU A CA 1
ATOM 784 C C . LEU A 1 97 ? -9.562 -19.188 -6.324 1 98.5 97 LEU A C 1
ATOM 786 O O . LEU A 1 97 ? -9.031 -19.844 -5.426 1 98.5 97 LEU A O 1
ATOM 790 N N . GLY A 1 98 ? -9.93 -17.891 -6.234 1 98.38 98 GLY A N 1
ATOM 791 C CA . GLY A 1 98 ? -9.758 -17.188 -4.977 1 98.38 98 GLY A CA 1
ATOM 792 C C . GLY A 1 98 ? -10.438 -17.875 -3.807 1 98.38 98 GLY A C 1
ATOM 793 O O . GLY A 1 98 ? -9.844 -18 -2.732 1 98.38 98 GLY A O 1
ATOM 794 N N . GLU A 1 99 ? -11.625 -18.297 -4.031 1 96.44 99 GLU A N 1
ATOM 795 C CA . GLU A 1 99 ? -12.391 -18.969 -2.986 1 96.44 99 GLU A CA 1
ATOM 796 C C . GLU A 1 99 ? -11.727 -20.281 -2.594 1 96.44 99 GLU A C 1
ATOM 798 O O . GLU A 1 99 ? -11.539 -20.562 -1.406 1 96.44 99 GLU A O 1
ATOM 803 N N . ALA A 1 100 ? -11.375 -21.094 -3.598 1 97.69 100 ALA A N 1
ATOM 804 C CA . ALA A 1 100 ? -10.773 -22.391 -3.344 1 97.69 100 ALA A CA 1
ATOM 805 C C . ALA A 1 100 ? -9.422 -22.25 -2.654 1 97.69 100 ALA A C 1
ATOM 807 O O . ALA A 1 100 ? -9.109 -22.984 -1.722 1 97.69 100 ALA A O 1
ATOM 808 N N . ALA A 1 101 ? -8.648 -21.312 -3.098 1 98.81 101 ALA A N 1
ATOM 809 C CA . ALA A 1 101 ? -7.316 -21.078 -2.529 1 98.81 101 ALA A CA 1
ATOM 810 C C . ALA A 1 101 ? -7.414 -20.578 -1.094 1 98.81 101 ALA A C 1
ATOM 812 O O . ALA A 1 101 ? -6.633 -20.984 -0.232 1 98.81 101 ALA A O 1
ATOM 813 N N . ALA A 1 102 ? -8.383 -19.641 -0.862 1 98.62 102 ALA A N 1
ATOM 814 C CA . ALA A 1 102 ? -8.586 -19.125 0.489 1 98.62 102 ALA A CA 1
ATOM 815 C C . ALA A 1 102 ? -8.906 -20.25 1.465 1 98.62 102 ALA A C 1
ATOM 817 O O . ALA A 1 102 ? -8.359 -20.297 2.568 1 98.62 102 ALA A O 1
ATOM 818 N N . ASP A 1 103 ? -9.773 -21.172 1.045 1 98 103 ASP A N 1
ATOM 819 C CA . ASP A 1 103 ? -10.125 -22.312 1.879 1 98 103 ASP A CA 1
ATOM 820 C C . ASP A 1 103 ? -8.914 -23.188 2.154 1 98 103 ASP A C 1
ATOM 822 O O . ASP A 1 103 ? -8.695 -23.625 3.287 1 98 103 ASP A O 1
ATOM 826 N N . TYR A 1 104 ? -8.148 -23.453 1.142 1 98.5 104 TYR A N 1
ATOM 827 C CA . TYR A 1 104 ? -6.969 -24.297 1.287 1 98.5 104 TYR A CA 1
ATOM 828 C C . TYR A 1 104 ? -5.961 -23.672 2.24 1 98.5 104 TYR A C 1
ATOM 830 O O . TYR A 1 104 ? -5.414 -24.344 3.115 1 98.5 104 TYR A O 1
ATOM 838 N N . VAL A 1 105 ? -5.695 -22.359 2.057 1 98.75 105 VAL A N 1
ATOM 839 C CA . VAL A 1 105 ? -4.758 -21.641 2.914 1 98.75 105 VAL A CA 1
ATOM 840 C C . VAL A 1 105 ? -5.258 -21.672 4.355 1 98.75 105 VAL A C 1
ATOM 842 O O . VAL A 1 105 ? -4.488 -21.938 5.281 1 98.75 105 VAL A O 1
ATOM 845 N N . HIS A 1 106 ? -6.531 -21.391 4.504 1 98.12 106 HIS A N 1
ATOM 846 C CA . HIS A 1 106 ? -7.137 -21.391 5.828 1 98.12 106 HIS A CA 1
ATOM 847 C C . HIS A 1 106 ? -6.914 -22.734 6.523 1 98.12 106 HIS A C 1
ATOM 849 O O . HIS A 1 106 ? -6.527 -22.766 7.695 1 98.12 106 HIS A O 1
ATOM 855 N N . ASP A 1 107 ? -7.121 -23.781 5.789 1 97.69 107 ASP A N 1
ATOM 856 C CA . ASP A 1 107 ? -7.039 -25.125 6.359 1 97.69 107 ASP A CA 1
ATOM 857 C C . ASP A 1 107 ? -5.59 -25.531 6.617 1 97.69 107 ASP A C 1
ATOM 859 O O . ASP A 1 107 ? -5.309 -26.328 7.516 1 97.69 107 ASP A O 1
ATOM 863 N N . THR A 1 108 ? -4.672 -24.969 5.918 1 98.06 108 THR A N 1
ATOM 864 C CA . THR A 1 108 ? -3.266 -25.359 5.945 1 98.06 108 THR A CA 1
ATOM 865 C C . THR A 1 108 ? -2.537 -24.656 7.086 1 98.06 108 THR A C 1
ATOM 867 O O . THR A 1 108 ? -1.673 -25.25 7.738 1 98.06 108 THR A O 1
ATOM 870 N N . VAL A 1 109 ? -2.814 -23.422 7.387 1 98.5 109 VAL A N 1
ATOM 871 C CA . VAL A 1 109 ? -2.074 -22.562 8.305 1 98.5 109 VAL A CA 1
ATOM 872 C C . VAL A 1 109 ? -2.268 -23.047 9.742 1 98.5 109 VAL A C 1
ATOM 874 O O . VAL A 1 109 ? -3.385 -23.375 10.141 1 98.5 109 VAL A O 1
ATOM 877 N N . LYS A 1 110 ? -1.246 -23.172 10.453 1 98.25 110 LYS A N 1
ATOM 878 C CA . LYS A 1 110 ? -1.236 -23.547 11.859 1 98.25 110 LYS A CA 1
ATOM 879 C C . LYS A 1 110 ? -0.355 -22.609 12.672 1 98.25 110 LYS A C 1
ATOM 881 O O . LYS A 1 110 ? 0.288 -21.703 12.117 1 98.25 110 LYS A O 1
ATOM 886 N N . ASP A 1 111 ? -0.326 -22.859 13.984 1 98.38 111 ASP A N 1
ATOM 887 C CA . ASP A 1 111 ? 0.456 -22.031 14.898 1 98.38 111 ASP A CA 1
ATOM 888 C C . ASP A 1 111 ? 1.929 -22.016 14.492 1 98.38 111 ASP A C 1
ATOM 890 O O . ASP A 1 111 ? 2.496 -23.047 14.133 1 98.38 111 ASP A O 1
ATOM 894 N N . GLY A 1 112 ? 2.52 -20.859 14.461 1 98.31 112 GLY A N 1
ATOM 895 C CA . GLY A 1 112 ? 3.951 -20.719 14.242 1 98.31 112 GLY A CA 1
ATOM 896 C C . GLY A 1 112 ? 4.324 -20.578 12.781 1 98.31 112 GLY A C 1
ATOM 897 O O . GLY A 1 112 ? 5.488 -20.359 12.453 1 98.31 112 GLY A O 1
ATOM 898 N N . ASP A 1 113 ? 3.33 -20.672 11.891 1 98.69 113 ASP A N 1
ATOM 899 C CA . ASP A 1 113 ? 3.617 -20.625 10.461 1 98.69 113 ASP A CA 1
ATOM 900 C C . ASP A 1 113 ? 4.012 -19.203 10.031 1 98.69 113 ASP A C 1
ATOM 902 O O . ASP A 1 113 ? 3.566 -18.219 10.633 1 98.69 113 ASP A O 1
ATOM 906 N N . ILE A 1 114 ? 4.867 -19.125 9.055 1 98.75 114 ILE A N 1
ATOM 907 C CA . ILE A 1 114 ? 5.164 -17.891 8.328 1 98.75 114 ILE A CA 1
ATOM 908 C C . ILE A 1 114 ? 4.605 -17.969 6.914 1 98.75 114 ILE A C 1
ATOM 910 O O . ILE A 1 114 ? 5.039 -18.812 6.121 1 98.75 114 ILE A O 1
ATOM 914 N N . ILE A 1 115 ? 3.613 -17.094 6.664 1 98.75 115 ILE A N 1
ATOM 915 C CA . ILE A 1 115 ? 2.93 -17.078 5.375 1 98.75 115 ILE A CA 1
ATOM 916 C C . ILE A 1 115 ? 3.459 -15.93 4.523 1 98.75 115 ILE A C 1
ATOM 918 O O . ILE A 1 115 ? 3.475 -14.773 4.969 1 98.75 115 ILE A O 1
ATOM 922 N N . ALA A 1 116 ? 3.883 -16.25 3.336 1 98.62 116 ALA A N 1
ATOM 923 C CA . ALA A 1 116 ? 4.316 -15.227 2.385 1 98.62 116 ALA A CA 1
ATOM 924 C C . ALA A 1 116 ? 3.4 -15.188 1.164 1 98.62 116 ALA A C 1
ATOM 926 O O . ALA A 1 116 ? 2.881 -16.219 0.739 1 98.62 116 ALA A O 1
ATOM 927 N N . ALA A 1 117 ? 3.203 -14 0.66 1 98.19 117 ALA A N 1
ATOM 928 C CA . ALA A 1 117 ? 2.336 -13.883 -0.511 1 98.19 117 ALA A CA 1
ATOM 929 C C . ALA A 1 117 ? 2.855 -12.82 -1.477 1 98.19 117 ALA A C 1
ATOM 931 O O . ALA A 1 117 ? 3.439 -11.82 -1.053 1 98.19 117 ALA A O 1
ATOM 932 N N . THR A 1 118 ? 2.672 -13.094 -2.723 1 96.69 118 THR A N 1
ATOM 933 C CA . THR A 1 118 ? 2.92 -12.086 -3.748 1 96.69 118 THR A CA 1
ATOM 934 C C . THR A 1 118 ? 1.658 -11.273 -4.02 1 96.69 118 THR A C 1
ATOM 936 O O . THR A 1 118 ? 0.735 -11.258 -3.203 1 96.69 118 THR A O 1
ATOM 939 N N . TRP A 1 119 ? 1.761 -10.414 -5.062 1 90.69 119 TRP A N 1
ATOM 940 C CA . TRP A 1 119 ? 0.627 -9.555 -5.371 1 90.69 119 TRP A CA 1
ATOM 941 C C . TRP A 1 119 ? 0.037 -9.891 -6.734 1 90.69 119 TRP A C 1
ATOM 943 O O . TRP A 1 119 ? 0.633 -10.648 -7.508 1 90.69 119 TRP A O 1
ATOM 953 N N . GLY A 1 120 ? -1.219 -9.344 -6.941 1 92.38 120 GLY A N 1
ATOM 954 C CA . GLY A 1 120 ? -1.975 -9.555 -8.164 1 92.38 120 GLY A CA 1
ATOM 955 C C . GLY A 1 120 ? -3.467 -9.695 -7.93 1 92.38 120 GLY A C 1
ATOM 956 O O . GLY A 1 120 ? -3.904 -9.906 -6.797 1 92.38 120 GLY A O 1
ATOM 957 N N . THR A 1 121 ? -4.195 -9.672 -9.062 1 93.06 121 THR A N 1
ATOM 958 C CA . THR A 1 121 ? -5.652 -9.672 -8.961 1 93.06 121 THR A CA 1
ATOM 959 C C . THR A 1 121 ? -6.16 -11.039 -8.523 1 93.06 121 THR A C 1
ATOM 961 O O . THR A 1 121 ? -7.164 -11.133 -7.809 1 93.06 121 THR A O 1
ATOM 964 N N . THR A 1 122 ? -5.457 -12.07 -8.883 1 96.19 122 THR A N 1
ATOM 965 C CA . THR A 1 122 ? -5.848 -13.398 -8.43 1 96.19 122 THR A CA 1
ATOM 966 C C . THR A 1 122 ? -5.688 -13.516 -6.918 1 96.19 122 THR A C 1
ATOM 968 O O . THR A 1 122 ? -6.594 -13.992 -6.227 1 96.19 122 THR A O 1
ATOM 971 N N . LEU A 1 123 ? -4.629 -13.102 -6.406 1 97.38 123 LEU A N 1
ATOM 972 C CA . LEU A 1 123 ? -4.379 -13.203 -4.973 1 97.38 123 LEU A CA 1
ATOM 973 C C . LEU A 1 123 ? -5.285 -12.242 -4.199 1 97.38 123 LEU A C 1
ATOM 975 O O . LEU A 1 123 ? -5.602 -12.492 -3.031 1 97.38 123 LEU A O 1
ATOM 979 N N . TYR A 1 124 ? -5.621 -11.203 -4.855 1 96.38 124 TYR A N 1
ATOM 98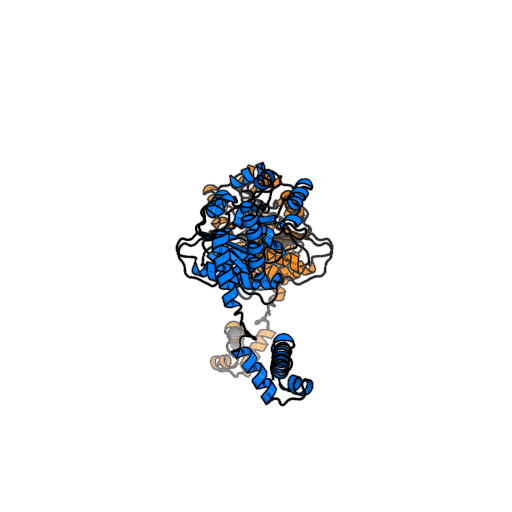0 C CA . TYR A 1 124 ? -6.594 -10.328 -4.207 1 96.38 124 TYR A CA 1
ATOM 981 C C . TYR A 1 124 ? -7.898 -11.07 -3.941 1 96.38 124 TYR A C 1
ATOM 983 O O . TYR A 1 124 ? -8.492 -10.938 -2.867 1 96.38 124 TYR A O 1
ATOM 991 N N . GLU A 1 125 ? -8.344 -11.82 -4.918 1 97 125 GLU A N 1
ATOM 992 C CA . GLU A 1 125 ? -9.531 -12.641 -4.727 1 97 125 GLU A CA 1
ATOM 993 C C . GLU A 1 125 ? -9.336 -13.641 -3.588 1 97 125 GLU A C 1
ATOM 995 O O . GLU A 1 125 ? -10.266 -13.914 -2.828 1 97 125 GLU A O 1
ATOM 1000 N N . VAL A 1 126 ? -8.164 -14.18 -3.414 1 98.56 126 VAL A N 1
ATOM 1001 C CA . VAL A 1 126 ? -7.867 -15.086 -2.305 1 98.56 126 VAL A CA 1
ATOM 1002 C C . VAL A 1 126 ? -8.023 -14.344 -0.98 1 98.56 126 VAL A C 1
ATOM 1004 O O . VAL A 1 126 ? -8.719 -14.812 -0.076 1 98.56 126 VAL A O 1
ATOM 1007 N N . ALA A 1 127 ? -7.371 -13.203 -0.913 1 98.31 127 ALA A N 1
ATOM 1008 C CA . ALA A 1 127 ? -7.363 -12.406 0.313 1 98.31 127 ALA A CA 1
ATOM 1009 C C . ALA A 1 127 ? -8.781 -12.031 0.735 1 98.31 127 ALA A C 1
ATOM 1011 O O . ALA A 1 127 ? -9.109 -12.062 1.923 1 98.31 127 ALA A O 1
ATOM 1012 N N . LEU A 1 128 ? -9.609 -11.711 -0.23 1 96 128 LEU A N 1
ATOM 1013 C CA . LEU A 1 128 ? -10.992 -11.312 0.03 1 96 128 LEU A CA 1
ATOM 1014 C C . LEU A 1 128 ? -11.781 -12.461 0.645 1 96 128 LEU A C 1
ATOM 1016 O O . LEU A 1 128 ? -12.727 -12.234 1.405 1 96 128 LEU A O 1
ATOM 1020 N N . ASN A 1 129 ? -11.398 -13.625 0.298 1 96.5 129 ASN A N 1
ATOM 1021 C CA . ASN A 1 129 ? -12.18 -14.789 0.708 1 96.5 129 ASN A CA 1
ATOM 1022 C C . ASN A 1 129 ? -11.555 -15.484 1.915 1 96.5 129 ASN A C 1
ATOM 1024 O O . ASN A 1 129 ? -12.102 -16.453 2.43 1 96.5 129 ASN A O 1
ATOM 1028 N N . LEU A 1 130 ? -10.391 -15 2.379 1 98 130 LEU A N 1
ATOM 1029 C CA . LEU A 1 130 ? -9.711 -15.617 3.516 1 98 130 LEU A CA 1
ATOM 1030 C C . LEU A 1 130 ? -10.492 -15.367 4.805 1 98 130 LEU A C 1
ATOM 1032 O O . LEU A 1 130 ? -10.719 -14.219 5.188 1 98 130 LEU A O 1
ATOM 1036 N N . LYS A 1 131 ? -10.938 -16.422 5.457 1 95.81 131 LYS A N 1
ATOM 1037 C CA . LYS A 1 131 ? -11.719 -16.328 6.691 1 95.81 131 LYS A CA 1
ATOM 1038 C C . LYS A 1 131 ? -10.812 -16.172 7.906 1 95.81 131 LYS A C 1
ATOM 1040 O O . LYS A 1 131 ? -9.656 -16.625 7.887 1 95.81 131 LYS A O 1
ATOM 1045 N N . ASP A 1 132 ? -11.391 -15.641 8.914 1 95.94 132 ASP A N 1
ATOM 1046 C CA . ASP A 1 132 ? -10.688 -15.461 10.18 1 95.94 132 ASP A CA 1
ATOM 1047 C C . ASP A 1 132 ? -10.336 -16.812 10.812 1 95.94 132 ASP A C 1
ATOM 1049 O O . ASP A 1 132 ? -11.156 -17.734 10.812 1 95.94 132 ASP A O 1
ATOM 1053 N N . LYS A 1 133 ? -9.117 -16.859 11.234 1 96.75 133 LYS A N 1
ATOM 1054 C CA . LYS A 1 133 ? -8.664 -18.047 11.945 1 96.75 133 LYS A CA 1
ATOM 1055 C C . LYS A 1 133 ? -7.812 -17.672 13.156 1 96.75 133 LYS A C 1
ATOM 1057 O O . LYS A 1 133 ? -6.859 -16.906 13.039 1 96.75 133 LYS A O 1
ATOM 1062 N N . HIS A 1 134 ? -8.188 -18.219 14.289 1 95.88 134 HIS A N 1
ATOM 1063 C CA . HIS A 1 134 ? -7.414 -17.969 15.5 1 95.88 134 HIS A CA 1
ATOM 1064 C C . HIS A 1 134 ? -6.195 -18.875 15.578 1 95.88 134 HIS A C 1
ATOM 1066 O O . HIS A 1 134 ? -6.324 -20.078 15.852 1 95.88 134 HIS A O 1
ATOM 1072 N N . VAL A 1 135 ? -5.047 -18.391 15.273 1 96.62 135 VAL A N 1
ATOM 1073 C CA . VAL A 1 135 ? -3.76 -19.078 15.359 1 96.62 135 VAL A CA 1
ATOM 1074 C C . VAL A 1 135 ? -2.754 -18.188 16.094 1 96.62 135 VAL A C 1
ATOM 1076 O O . VAL A 1 135 ? -2.9 -16.969 16.125 1 96.62 135 VAL A O 1
ATOM 1079 N N . LYS A 1 136 ? -1.812 -18.828 16.688 1 96.56 136 LYS A N 1
ATOM 1080 C CA . LYS A 1 136 ? -0.823 -18.109 17.5 1 96.56 136 LYS A CA 1
ATOM 1081 C C . LYS A 1 136 ? 0.513 -18.016 16.766 1 96.56 136 LYS A C 1
ATOM 1083 O O . LYS A 1 136 ? 0.919 -18.953 16.078 1 96.56 136 LYS A O 1
ATOM 1088 N N . ASP A 1 137 ? 1.213 -16.938 16.875 1 96.69 137 ASP A N 1
ATOM 1089 C CA . ASP A 1 137 ? 2.59 -16.719 16.453 1 96.69 137 ASP A CA 1
ATOM 1090 C C . ASP A 1 137 ? 2.723 -16.906 14.938 1 96.69 137 ASP A C 1
ATOM 1092 O O . ASP A 1 137 ? 3.697 -17.484 14.461 1 96.69 137 ASP A O 1
ATOM 1096 N N . VAL A 1 138 ? 1.697 -16.578 14.227 1 97.88 138 VAL A N 1
ATOM 1097 C CA . VAL A 1 138 ? 1.732 -16.594 12.766 1 97.88 138 VAL A CA 1
ATOM 1098 C C . VAL A 1 138 ? 2.238 -15.242 12.25 1 97.88 138 VAL A C 1
ATOM 1100 O O . VAL A 1 138 ? 1.941 -14.195 12.828 1 97.88 138 VAL A O 1
ATOM 1103 N N . LYS A 1 139 ? 3.039 -15.281 11.219 1 97.69 139 LYS A N 1
ATOM 1104 C CA . LYS A 1 139 ? 3.51 -14.078 10.547 1 97.69 139 LYS A CA 1
ATOM 1105 C C . LYS A 1 139 ? 3.086 -14.062 9.078 1 97.69 139 LYS A C 1
ATOM 1107 O O . LYS A 1 139 ? 2.963 -15.117 8.453 1 97.69 139 LYS A O 1
ATOM 1112 N N . VAL A 1 140 ? 2.795 -12.906 8.625 1 97.81 140 VAL A N 1
ATOM 1113 C CA . VAL A 1 140 ? 2.459 -12.688 7.219 1 97.81 140 VAL A CA 1
ATOM 1114 C C . VAL A 1 140 ? 3.449 -11.703 6.598 1 97.81 140 VAL A C 1
ATOM 1116 O O . VAL A 1 140 ? 3.688 -10.625 7.145 1 97.81 140 VAL A O 1
ATOM 1119 N N . VAL A 1 141 ? 4.035 -12.109 5.449 1 97.38 141 VAL A N 1
ATOM 1120 C CA . VAL A 1 141 ? 5.074 -11.266 4.871 1 97.38 141 VAL A CA 1
ATOM 1121 C C . VAL A 1 141 ? 4.902 -11.195 3.357 1 97.38 141 VAL A C 1
ATOM 1123 O O . VAL A 1 141 ? 4.492 -12.18 2.729 1 97.38 141 VAL A O 1
ATOM 1126 N N . GLN A 1 142 ? 5.168 -10.023 2.795 1 96.38 142 GLN A N 1
ATOM 1127 C CA . GLN A 1 142 ? 5.188 -9.828 1.349 1 96.38 142 GLN A CA 1
ATOM 1128 C C . GLN A 1 142 ? 6.418 -10.484 0.724 1 96.38 142 GLN A C 1
ATOM 1130 O O . GLN A 1 142 ? 7.516 -10.414 1.279 1 96.38 142 GLN A O 1
ATOM 1135 N N . LEU A 1 143 ? 6.281 -11.078 -0.494 1 97 143 LEU A N 1
ATOM 1136 C CA . LEU A 1 143 ? 7.344 -11.898 -1.062 1 97 143 LEU A CA 1
ATOM 1137 C C . LEU A 1 143 ? 8.203 -11.086 -2.023 1 97 143 LEU A C 1
ATOM 1139 O O . LEU A 1 143 ? 9.367 -11.414 -2.256 1 97 143 LEU A O 1
ATOM 1143 N N . ASN A 1 144 ? 7.652 -10.117 -2.682 1 95.88 144 ASN A N 1
ATOM 1144 C CA . ASN A 1 144 ? 8.406 -9.328 -3.65 1 95.88 144 ASN A CA 1
ATOM 1145 C C . ASN A 1 144 ? 7.945 -7.871 -3.668 1 95.88 144 ASN A C 1
ATOM 1147 O O . ASN A 1 144 ? 6.852 -7.555 -3.195 1 95.88 144 ASN A O 1
ATOM 1151 N N . GLY A 1 145 ? 8.844 -7.039 -4.152 1 91.88 145 GLY A N 1
ATOM 1152 C CA . GLY A 1 145 ? 8.531 -5.621 -4.254 1 91.88 145 GLY A CA 1
ATOM 1153 C C . GLY A 1 145 ? 7.34 -5.336 -5.148 1 91.88 145 GLY A C 1
ATOM 1154 O O . GLY A 1 145 ? 6.867 -6.223 -5.863 1 91.88 145 GLY A O 1
ATOM 1155 N N . GLY A 1 146 ? 6.859 -4.082 -5.043 1 87 146 GLY A N 1
ATOM 1156 C CA . GLY A 1 146 ? 5.668 -3.699 -5.785 1 87 146 GLY A CA 1
ATOM 1157 C C . GLY A 1 146 ? 5.949 -2.682 -6.875 1 87 146 GLY A C 1
ATOM 1158 O O . GLY A 1 146 ? 7.109 -2.375 -7.16 1 87 146 GLY A O 1
ATOM 1159 N N . VAL A 1 147 ? 4.812 -2.258 -7.523 1 77.88 147 VAL A N 1
ATOM 1160 C CA . VAL A 1 147 ? 4.934 -1.314 -8.625 1 77.88 147 VAL A CA 1
ATOM 1161 C C . VAL A 1 147 ? 4.512 0.079 -8.172 1 77.88 147 VAL A C 1
ATOM 1163 O O . VAL A 1 147 ? 3.537 0.226 -7.426 1 77.88 147 VAL A O 1
ATOM 1166 N N . SER A 1 148 ? 5.25 1.085 -8.562 1 67.81 148 SER A N 1
ATOM 1167 C CA . SER A 1 148 ? 5.102 2.459 -8.094 1 67.81 148 SER A CA 1
ATOM 1168 C C . SER A 1 148 ? 4.02 3.195 -8.875 1 67.81 148 SER A C 1
ATOM 1170 O O . SER A 1 148 ? 3.463 4.184 -8.391 1 67.81 148 SER A O 1
ATOM 1172 N N . HIS A 1 149 ? 3.861 2.881 -10.031 1 68.31 149 HIS A N 1
ATOM 1173 C CA . HIS A 1 149 ? 2.934 3.582 -10.906 1 68.31 149 HIS A CA 1
ATOM 1174 C C . HIS A 1 149 ? 2.271 2.621 -11.891 1 68.31 149 HIS A C 1
ATOM 1176 O O . HIS A 1 149 ? 2.939 2.061 -12.766 1 68.31 149 HIS A O 1
ATOM 1182 N N . SER A 1 150 ? 1.057 2.412 -11.523 1 63.41 150 SER A N 1
ATOM 1183 C CA . SER A 1 150 ? 0.34 1.543 -12.445 1 63.41 150 SER A CA 1
ATOM 1184 C C . SER A 1 150 ? -1.136 1.917 -12.531 1 63.41 150 SER A C 1
ATOM 1186 O O . SER A 1 150 ? -1.749 2.27 -11.516 1 63.41 150 SER A O 1
ATOM 1188 N N . GLU A 1 151 ? -1.508 1.863 -13.719 1 66.19 151 GLU A N 1
ATOM 1189 C CA . GLU A 1 151 ? -2.934 2.076 -13.953 1 66.19 151 GLU A CA 1
ATOM 1190 C C . GLU A 1 151 ? -3.77 0.971 -13.32 1 66.19 151 GLU A C 1
ATOM 1192 O O . GLU A 1 151 ? -4.938 1.183 -12.984 1 66.19 151 GLU A O 1
ATOM 1197 N N . THR A 1 152 ? -3.086 -0.085 -13.258 1 64.06 152 THR A N 1
ATOM 1198 C CA . THR A 1 152 ? -3.771 -1.226 -12.664 1 64.06 152 THR A CA 1
ATOM 1199 C C . THR A 1 152 ? -3.383 -1.388 -11.203 1 64.06 152 THR A C 1
ATOM 1201 O O . THR A 1 152 ? -2.203 -1.301 -10.852 1 64.06 152 THR A O 1
ATOM 1204 N N . ASN A 1 153 ? -4.441 -1.515 -10.422 1 73.44 153 ASN A N 1
ATOM 1205 C CA . ASN A 1 153 ? -4.191 -1.766 -9 1 73.44 153 ASN A CA 1
ATOM 1206 C C . ASN A 1 153 ? -3.578 -3.145 -8.781 1 73.44 153 ASN A C 1
ATOM 1208 O O . ASN A 1 153 ? -4.133 -4.152 -9.219 1 73.44 153 ASN A O 1
ATOM 1212 N N . THR A 1 154 ? -2.398 -3.244 -8.219 1 76.81 154 THR A N 1
ATOM 1213 C CA . THR A 1 154 ? -1.735 -4.508 -7.918 1 76.81 154 THR A CA 1
ATOM 1214 C C . THR A 1 154 ? -2.268 -5.105 -6.617 1 76.81 154 THR A C 1
ATOM 1216 O O . THR A 1 154 ? -2.088 -6.293 -6.355 1 76.81 154 THR A O 1
ATOM 1219 N N . TYR A 1 155 ? -2.838 -4.383 -5.812 1 83.88 155 TYR A N 1
ATOM 1220 C CA . TYR A 1 155 ? -3.438 -4.738 -4.531 1 83.88 155 TYR A CA 1
ATOM 1221 C C . TYR A 1 155 ? -2.389 -5.289 -3.572 1 83.88 155 TYR A C 1
ATOM 1223 O O . TYR A 1 155 ? -2.709 -6.074 -2.674 1 83.88 155 TYR A O 1
ATOM 1231 N N . ALA A 1 156 ? -1.127 -4.98 -3.844 1 86.19 156 ALA A N 1
ATOM 1232 C CA . ALA A 1 156 ? -0.047 -5.547 -3.039 1 86.19 156 ALA A CA 1
ATOM 1233 C C . ALA A 1 156 ? -0.269 -5.277 -1.555 1 86.19 156 ALA A C 1
ATOM 1235 O O . ALA A 1 156 ? -0.217 -6.199 -0.735 1 86.19 156 ALA A O 1
ATOM 1236 N N . HIS A 1 157 ? -0.569 -4.094 -1.203 1 85.62 157 HIS A N 1
ATOM 1237 C CA . HIS A 1 157 ? -0.772 -3.73 0.194 1 85.62 157 HIS A CA 1
ATOM 1238 C C . HIS A 1 157 ? -2.031 -4.383 0.756 1 85.62 157 HIS A C 1
ATOM 1240 O O . HIS A 1 157 ? -2.01 -4.938 1.857 1 85.62 157 HIS A O 1
ATOM 1246 N N . GLU A 1 158 ? -3.115 -4.348 -0.006 1 88.94 158 GLU A N 1
ATOM 1247 C CA . GLU A 1 158 ? -4.398 -4.887 0.439 1 88.94 158 GLU A CA 1
ATOM 1248 C C . GLU A 1 158 ? -4.309 -6.387 0.703 1 88.94 158 GLU A C 1
ATOM 1250 O O . GLU A 1 158 ? -4.848 -6.883 1.692 1 88.94 158 GLU A O 1
ATOM 1255 N N . ILE A 1 159 ? -3.648 -7.016 -0.156 1 94.69 159 ILE A N 1
ATOM 1256 C CA . ILE A 1 159 ? -3.525 -8.469 -0.049 1 94.69 159 ILE A CA 1
ATOM 1257 C C . ILE A 1 159 ? -2.826 -8.828 1.26 1 94.69 159 ILE A C 1
ATOM 1259 O O . ILE A 1 159 ? -3.357 -9.602 2.061 1 94.69 159 ILE A O 1
ATOM 1263 N N . ILE A 1 160 ? -1.7 -8.266 1.521 1 94.69 160 ILE A N 1
ATOM 1264 C CA . ILE A 1 160 ? -0.892 -8.594 2.688 1 94.69 160 ILE A CA 1
ATOM 1265 C C . ILE A 1 160 ? -1.624 -8.18 3.959 1 94.69 160 ILE A C 1
ATOM 1267 O O . ILE A 1 160 ? -1.594 -8.891 4.965 1 94.69 160 ILE A O 1
ATOM 1271 N N . HIS A 1 161 ? -2.273 -7.074 3.865 1 91.56 161 HIS A N 1
ATOM 1272 C CA . HIS A 1 161 ? -3.062 -6.605 5 1 91.56 161 HIS A CA 1
ATOM 1273 C C . HIS A 1 161 ? -4.191 -7.578 5.324 1 91.56 161 HIS A C 1
ATOM 1275 O O . HIS A 1 161 ? -4.406 -7.926 6.488 1 91.56 161 HIS A O 1
ATOM 1281 N N . LEU A 1 162 ? -4.934 -8.016 4.328 1 94.88 162 LEU A N 1
ATOM 1282 C CA . LEU A 1 162 ? -6.062 -8.922 4.523 1 94.88 162 LEU A CA 1
ATOM 1283 C C . LEU A 1 162 ? -5.59 -10.281 5.035 1 94.88 162 LEU A C 1
ATOM 1285 O O . LEU A 1 162 ? -6.246 -10.891 5.883 1 94.88 162 LEU A O 1
ATOM 1289 N N . PHE A 1 163 ? -4.453 -10.727 4.582 1 97.44 163 PHE A N 1
ATOM 1290 C CA . PHE A 1 163 ? -3.867 -11.938 5.141 1 97.44 163 PHE A CA 1
ATOM 1291 C C . PHE A 1 163 ? -3.551 -11.758 6.621 1 97.44 163 PHE A C 1
ATOM 1293 O O . PHE A 1 163 ? -3.867 -12.625 7.438 1 97.44 163 PHE A O 1
ATOM 1300 N N . GLY A 1 164 ? -2.891 -10.648 6.898 1 96.06 164 GLY A N 1
ATOM 1301 C CA . GLY A 1 164 ? -2.598 -10.352 8.289 1 96.06 164 GLY A CA 1
ATOM 1302 C C . GLY A 1 164 ? -3.834 -10.312 9.164 1 96.06 164 GLY A C 1
ATOM 1303 O O . GLY A 1 164 ? -3.836 -10.867 10.266 1 96.06 164 GLY A O 1
ATOM 1304 N N . LYS A 1 165 ? -4.863 -9.68 8.672 1 94.5 165 LYS A N 1
ATOM 1305 C CA . LYS A 1 165 ? -6.121 -9.562 9.398 1 94.5 165 LYS A CA 1
ATOM 1306 C C . LYS A 1 165 ? -6.73 -10.938 9.656 1 94.5 165 LYS A C 1
ATOM 1308 O O . LYS A 1 165 ? -7.176 -11.227 10.773 1 94.5 165 LYS A O 1
ATOM 1313 N N . ALA A 1 166 ? -6.746 -11.75 8.656 1 96.88 166 ALA A N 1
ATOM 1314 C CA . ALA A 1 166 ? -7.355 -13.07 8.758 1 96.88 166 ALA A CA 1
ATOM 1315 C C . ALA A 1 166 ? -6.668 -13.914 9.82 1 96.88 166 ALA A C 1
ATOM 1317 O O . ALA A 1 166 ? -7.316 -14.711 10.508 1 96.88 166 ALA A O 1
ATOM 1318 N N . PHE A 1 167 ? -5.414 -13.711 10.055 1 97.5 167 PHE A N 1
ATOM 1319 C CA . PHE A 1 167 ? -4.668 -14.547 10.984 1 97.5 167 PHE A CA 1
ATOM 1320 C C . PHE A 1 167 ? -4.238 -13.742 12.203 1 97.5 167 PHE A C 1
ATOM 1322 O O . PHE A 1 167 ? -3.35 -14.164 12.953 1 97.5 167 PHE A O 1
ATOM 1329 N N . HIS A 1 168 ? -4.762 -12.539 12.32 1 93.5 168 HIS A N 1
ATOM 1330 C CA . HIS A 1 168 ? -4.652 -11.688 13.5 1 93.5 168 HIS A CA 1
ATOM 1331 C C . HIS A 1 168 ? -3.191 -11.375 13.82 1 93.5 168 HIS A C 1
ATOM 1333 O O . HIS A 1 168 ? -2.754 -11.539 14.961 1 93.5 168 HIS A O 1
ATOM 1339 N N . THR A 1 169 ? -2.496 -10.961 12.828 1 93.94 169 THR A N 1
ATOM 1340 C CA . THR A 1 169 ? -1.105 -10.555 12.992 1 93.94 169 THR A CA 1
ATOM 1341 C C . THR A 1 169 ? -0.814 -9.281 12.203 1 93.94 169 THR A C 1
ATOM 1343 O O . THR A 1 169 ? -1.536 -8.945 11.266 1 93.94 169 THR A O 1
ATOM 1346 N N . VAL A 1 170 ? 0.203 -8.539 12.609 1 88.75 170 VAL A N 1
ATOM 1347 C CA . VAL A 1 170 ? 0.683 -7.383 11.859 1 88.75 170 VAL A CA 1
ATOM 1348 C C . VAL A 1 170 ? 1.613 -7.844 10.734 1 88.75 170 VAL A C 1
ATOM 1350 O O . VAL A 1 170 ? 2.658 -8.445 11 1 88.75 170 VAL A O 1
ATOM 1353 N N . PRO A 1 171 ? 1.216 -7.57 9.547 1 93.19 171 PRO A N 1
ATOM 1354 C CA . PRO A 1 171 ? 1.998 -8.102 8.43 1 93.19 171 PRO A CA 1
ATOM 1355 C C . PRO A 1 171 ? 3.277 -7.309 8.172 1 93.19 171 PRO A C 1
ATOM 1357 O O . PRO A 1 171 ? 3.434 -6.199 8.688 1 93.19 171 PRO A O 1
ATOM 1360 N N . TYR A 1 172 ? 4.164 -7.949 7.441 1 92.94 172 TYR A N 1
ATOM 1361 C CA . TYR A 1 172 ? 5.418 -7.344 7 1 92.94 172 TYR A CA 1
ATOM 1362 C C . TYR A 1 172 ? 5.363 -7.004 5.512 1 92.94 172 TYR A C 1
ATOM 1364 O O . TYR A 1 172 ? 5.203 -7.895 4.672 1 92.94 172 TYR A O 1
ATOM 1372 N N . PHE A 1 173 ? 5.527 -5.73 5.23 1 91.12 173 PHE A N 1
ATOM 1373 C CA . PHE A 1 173 ? 5.492 -5.246 3.855 1 91.12 173 PHE A CA 1
ATOM 1374 C C . PHE A 1 173 ? 6.902 -5.039 3.314 1 91.12 173 PHE A C 1
ATOM 1376 O O . PHE A 1 173 ? 7.832 -4.77 4.078 1 91.12 173 PHE A O 1
ATOM 1383 N N . ILE A 1 174 ? 7.016 -5.223 2.002 1 90.75 174 ILE A N 1
ATOM 1384 C CA . ILE A 1 174 ? 8.242 -4.824 1.327 1 90.75 174 ILE A CA 1
ATOM 1385 C C . ILE A 1 174 ? 8.055 -3.469 0.655 1 90.75 174 ILE A C 1
ATOM 1387 O O . ILE A 1 174 ? 7.516 -3.387 -0.452 1 90.75 174 ILE A O 1
ATOM 1391 N N . PRO A 1 175 ? 8.484 -2.484 1.33 1 88.31 175 PRO A N 1
ATOM 1392 C CA . PRO A 1 175 ? 8.344 -1.14 0.769 1 88.31 175 PRO A CA 1
ATOM 1393 C C . PRO A 1 175 ? 9.414 -0.812 -0.267 1 88.31 175 PRO A C 1
ATOM 1395 O O . PRO A 1 175 ? 10.195 0.125 -0.078 1 88.31 175 PRO A O 1
ATOM 1398 N N . LEU A 1 176 ? 9.422 -1.583 -1.311 1 90.81 176 LEU A N 1
ATOM 1399 C CA . LEU A 1 176 ? 10.414 -1.439 -2.371 1 90.81 176 LEU A CA 1
ATOM 1400 C C . LEU A 1 176 ? 9.789 -1.707 -3.738 1 90.81 176 LEU A C 1
ATOM 1402 O O . LEU A 1 176 ? 8.766 -2.385 -3.836 1 90.81 176 LEU A O 1
ATOM 1406 N N . PRO A 1 177 ? 10.43 -1.086 -4.801 1 90.88 177 PRO A N 1
ATOM 1407 C CA . PRO A 1 177 ? 9.953 -1.453 -6.137 1 90.88 177 PRO A CA 1
ATOM 1408 C C . PRO A 1 177 ? 10.242 -2.912 -6.484 1 90.88 177 PRO A C 1
ATOM 1410 O O . PRO A 1 177 ? 11.133 -3.529 -5.891 1 90.88 177 PRO A O 1
ATOM 1413 N N . ALA A 1 178 ? 9.484 -3.365 -7.387 1 93 178 ALA A N 1
ATOM 1414 C CA . ALA A 1 178 ? 9.695 -4.738 -7.844 1 93 178 ALA A CA 1
ATOM 1415 C C . ALA A 1 178 ? 11.047 -4.883 -8.539 1 93 178 ALA A C 1
ATOM 1417 O O . ALA A 1 178 ? 11.711 -5.91 -8.398 1 93 178 ALA A O 1
ATOM 1418 N N . ILE A 1 179 ? 11.367 -3.859 -9.32 1 93.56 179 ILE A N 1
ATOM 1419 C CA . ILE A 1 179 ? 12.594 -3.896 -10.109 1 93.56 179 ILE A CA 1
ATOM 1420 C C . ILE A 1 179 ? 13.305 -2.549 -10.023 1 93.56 179 ILE A C 1
ATOM 1422 O O . ILE A 1 179 ? 12.664 -1.496 -10.07 1 93.56 179 ILE A O 1
ATOM 1426 N N . VAL A 1 180 ? 14.664 -2.566 -9.906 1 93.38 180 VAL A N 1
ATOM 1427 C CA . VAL A 1 180 ? 15.477 -1.354 -9.906 1 93.38 180 VAL A CA 1
ATOM 1428 C C . VAL A 1 180 ? 16.359 -1.326 -11.156 1 93.38 180 VAL A C 1
ATOM 1430 O O . VAL A 1 180 ? 16.438 -2.316 -11.891 1 93.38 180 VAL A O 1
ATOM 1433 N N . ASP A 1 181 ? 17.016 -0.25 -11.398 1 91.25 181 ASP A N 1
ATOM 1434 C CA . ASP A 1 181 ? 17.734 -0.03 -12.656 1 91.25 181 ASP A CA 1
ATOM 1435 C C . ASP A 1 181 ? 19.031 -0.84 -12.695 1 91.25 181 ASP A C 1
ATOM 1437 O O . ASP A 1 181 ? 19.406 -1.356 -13.75 1 91.25 181 ASP A O 1
ATOM 1441 N N . HIS A 1 182 ? 19.719 -0.856 -11.5 1 92.06 182 HIS A N 1
ATOM 1442 C CA . HIS A 1 182 ? 21.031 -1.481 -11.461 1 92.06 182 HIS A CA 1
ATOM 1443 C C . HIS A 1 182 ? 21.172 -2.428 -10.273 1 92.06 182 HIS A C 1
ATOM 1445 O O . HIS A 1 182 ? 20.625 -2.158 -9.203 1 92.06 182 HIS A O 1
ATOM 1451 N N . PRO A 1 183 ? 21.938 -3.432 -10.539 1 94.62 183 PRO A N 1
ATOM 1452 C CA . PRO A 1 183 ? 22.125 -4.414 -9.469 1 94.62 183 PRO A CA 1
ATOM 1453 C C . PRO A 1 183 ? 22.703 -3.799 -8.195 1 94.62 183 PRO A C 1
ATOM 1455 O O . PRO A 1 183 ? 22.391 -4.238 -7.09 1 94.62 183 PRO A O 1
ATOM 1458 N N . VAL A 1 184 ? 23.516 -2.816 -8.344 1 93.69 184 VAL A N 1
ATOM 1459 C CA . VAL A 1 184 ? 24.172 -2.199 -7.188 1 93.69 184 VAL A CA 1
ATOM 1460 C C . VAL A 1 184 ? 23.109 -1.557 -6.285 1 93.69 184 VAL A C 1
ATOM 1462 O O . VAL A 1 184 ? 23.25 -1.55 -5.062 1 93.69 184 VAL A O 1
ATOM 1465 N N . VAL A 1 185 ? 22.094 -1.02 -6.863 1 92.88 185 VAL A N 1
ATOM 1466 C CA . VAL A 1 185 ? 21 -0.425 -6.094 1 92.88 185 VAL A CA 1
ATOM 1467 C C . VAL A 1 185 ? 20.328 -1.497 -5.238 1 92.88 185 VAL A C 1
ATOM 1469 O O . VAL A 1 185 ? 20.141 -1.307 -4.035 1 92.88 185 VAL A O 1
ATOM 1472 N N . LYS A 1 186 ? 20 -2.609 -5.832 1 94.38 186 LYS A N 1
ATOM 1473 C CA . LYS A 1 186 ? 19.406 -3.732 -5.105 1 94.38 186 LYS A CA 1
ATOM 1474 C C . LYS A 1 186 ? 20.328 -4.188 -3.969 1 94.38 186 LYS A C 1
ATOM 1476 O O . LYS A 1 186 ? 19.875 -4.344 -2.83 1 94.38 186 LYS A O 1
ATOM 1481 N N . GLN A 1 187 ? 21.562 -4.363 -4.246 1 94.62 187 GLN A N 1
ATOM 1482 C CA . GLN A 1 187 ? 22.516 -4.844 -3.256 1 94.62 187 GLN A CA 1
ATOM 1483 C C . GLN A 1 187 ? 22.609 -3.887 -2.07 1 94.62 187 GLN A C 1
ATOM 1485 O O . GLN A 1 187 ? 22.656 -4.32 -0.917 1 94.62 187 GLN A O 1
ATOM 1490 N N . THR A 1 188 ? 22.625 -2.641 -2.381 1 93.25 188 THR A N 1
ATOM 1491 C CA . THR A 1 188 ? 22.719 -1.623 -1.342 1 93.25 188 THR A CA 1
ATOM 1492 C C . THR A 1 188 ? 21.453 -1.601 -0.484 1 93.25 188 THR A C 1
ATOM 1494 O O . THR A 1 188 ? 21.531 -1.55 0.745 1 93.25 188 THR A O 1
ATOM 1497 N N . ILE A 1 189 ? 20.328 -1.671 -1.087 1 91.06 189 ILE A N 1
ATOM 1498 C CA . ILE A 1 189 ? 19.047 -1.682 -0.392 1 91.06 189 ILE A CA 1
ATOM 1499 C C . ILE A 1 189 ? 18.953 -2.906 0.516 1 91.06 189 ILE A C 1
ATOM 1501 O O . ILE A 1 189 ? 18.516 -2.809 1.663 1 91.06 189 ILE A O 1
ATOM 1505 N N . GLU A 1 190 ? 19.391 -3.996 -0.01 1 91.75 190 GLU A N 1
ATOM 1506 C CA . GLU A 1 190 ? 19.281 -5.258 0.717 1 91.75 190 GLU A CA 1
ATOM 1507 C C . GLU A 1 190 ? 20.25 -5.297 1.893 1 91.75 190 GLU A C 1
ATOM 1509 O O . GLU A 1 190 ? 20.141 -6.152 2.773 1 91.75 190 GLU A O 1
ATOM 1514 N N . SER A 1 191 ? 21.156 -4.359 1.946 1 89.81 191 SER A N 1
ATOM 1515 C CA . SER A 1 191 ? 22.109 -4.289 3.055 1 89.81 191 SER A CA 1
ATOM 1516 C C . SER A 1 191 ? 21.5 -3.549 4.246 1 89.81 191 SER A C 1
ATOM 1518 O O . SER A 1 191 ? 22.062 -3.584 5.348 1 89.81 191 SER A O 1
ATOM 1520 N N . ASP A 1 192 ? 20.406 -2.857 3.992 1 90.56 192 ASP A N 1
ATOM 1521 C CA . ASP A 1 192 ? 19.672 -2.223 5.078 1 90.56 192 ASP A CA 1
ATOM 1522 C C . ASP A 1 192 ? 19.109 -3.266 6.043 1 90.56 192 ASP A C 1
ATOM 1524 O O . ASP A 1 192 ? 18.484 -4.242 5.621 1 90.56 192 ASP A O 1
ATOM 1528 N N . ARG A 1 193 ? 19.25 -3.02 7.34 1 87.75 193 ARG A N 1
ATOM 1529 C CA . ARG A 1 193 ? 18.922 -4.02 8.352 1 87.75 193 ARG A CA 1
ATOM 1530 C C . ARG A 1 193 ? 17.438 -4.367 8.312 1 87.75 193 ARG A C 1
ATOM 1532 O O . ARG A 1 193 ? 17.078 -5.543 8.359 1 87.75 193 ARG A O 1
ATOM 1539 N N . HIS A 1 194 ? 16.594 -3.416 8.281 1 86.94 194 HIS A N 1
ATOM 1540 C CA . HIS A 1 194 ? 15.148 -3.637 8.312 1 86.94 194 HIS A CA 1
ATOM 1541 C C . HIS A 1 194 ? 14.68 -4.363 7.055 1 86.94 194 HIS A C 1
ATOM 1543 O O . HIS A 1 194 ? 13.898 -5.316 7.141 1 86.94 194 HIS A O 1
ATOM 1549 N N . ILE A 1 195 ? 15.211 -3.963 5.945 1 90.94 195 ILE A N 1
ATOM 1550 C CA . ILE A 1 195 ? 14.844 -4.578 4.676 1 90.94 195 ILE A CA 1
ATOM 1551 C C . ILE A 1 195 ? 15.344 -6.02 4.637 1 90.94 195 ILE A C 1
ATOM 1553 O O . ILE A 1 195 ? 14.617 -6.926 4.227 1 90.94 195 ILE A O 1
ATOM 1557 N N . GLN A 1 196 ? 16.531 -6.172 5.059 1 92.62 196 GLN A N 1
ATOM 1558 C CA . GLN A 1 196 ? 17.109 -7.512 5.102 1 92.62 196 GLN A CA 1
ATOM 1559 C C . GLN A 1 196 ? 16.281 -8.445 5.969 1 92.62 196 GLN A C 1
ATOM 1561 O O . GLN A 1 196 ? 16.062 -9.609 5.613 1 92.62 196 GLN A O 1
ATOM 1566 N N . GLY A 1 197 ? 15.844 -7.957 7.117 1 93 197 GLY A N 1
ATOM 1567 C CA . GLY A 1 197 ? 15.008 -8.75 8 1 93 197 GLY A CA 1
ATOM 1568 C C . GLY A 1 197 ? 13.727 -9.219 7.348 1 93 197 GLY A C 1
ATOM 1569 O O . GLY A 1 197 ? 13.328 -10.375 7.5 1 93 197 GLY A O 1
ATOM 1570 N N . ILE A 1 198 ? 13.125 -8.359 6.602 1 93.88 198 ILE A N 1
ATOM 1571 C CA . ILE A 1 198 ? 11.867 -8.688 5.941 1 93.88 198 ILE A CA 1
ATOM 1572 C C . ILE A 1 198 ? 12.117 -9.719 4.84 1 93.88 198 ILE A C 1
ATOM 1574 O O . ILE A 1 198 ? 11.367 -10.688 4.711 1 93.88 198 ILE A O 1
ATOM 1578 N N . LEU A 1 199 ? 13.148 -9.5 4.035 1 95.75 199 LEU A N 1
ATOM 1579 C CA . LEU A 1 199 ? 13.484 -10.43 2.955 1 95.75 199 LEU A CA 1
ATOM 1580 C C . LEU A 1 199 ? 13.828 -11.805 3.506 1 95.75 199 LEU A C 1
ATOM 1582 O O . LEU A 1 199 ? 13.43 -12.828 2.934 1 95.75 199 LEU A O 1
ATOM 1586 N N . GLU A 1 200 ? 14.523 -11.789 4.625 1 96.69 200 GLU A N 1
ATOM 1587 C CA . GLU A 1 200 ? 14.867 -13.055 5.27 1 96.69 200 GLU A CA 1
ATOM 1588 C C . GLU A 1 200 ? 13.625 -13.758 5.797 1 96.69 200 GLU A C 1
ATOM 1590 O O . GLU A 1 200 ? 13.531 -14.992 5.746 1 96.69 200 GLU A O 1
ATOM 1595 N N . LEU A 1 201 ? 12.711 -13 6.309 1 96.62 201 LEU A N 1
ATOM 1596 C CA . LEU A 1 201 ? 11.453 -13.578 6.766 1 96.62 201 LEU A CA 1
ATOM 1597 C C . LEU A 1 201 ? 10.719 -14.258 5.613 1 96.62 201 LEU A C 1
ATOM 1599 O O . LEU A 1 201 ? 10.164 -15.352 5.781 1 96.62 201 LEU A O 1
ATOM 1603 N N . GLY A 1 202 ? 10.711 -13.625 4.422 1 97.38 202 GLY A N 1
ATOM 1604 C CA . GLY A 1 202 ? 10.148 -14.242 3.229 1 97.38 202 GLY A CA 1
ATOM 1605 C C . GLY A 1 202 ? 10.828 -15.547 2.85 1 97.38 202 GLY A C 1
ATOM 1606 O O . GLY A 1 202 ? 10.156 -16.516 2.512 1 97.38 202 GLY A O 1
ATOM 1607 N N . LYS A 1 203 ? 12.109 -15.531 2.963 1 97.69 203 LYS A N 1
ATOM 1608 C CA . LYS A 1 203 ? 12.898 -16.719 2.662 1 97.69 203 LYS A CA 1
ATOM 1609 C C . LYS A 1 203 ? 12.578 -17.859 3.633 1 97.69 203 LYS A C 1
ATOM 1611 O O . LYS A 1 203 ? 12.484 -19.016 3.232 1 97.69 203 LYS A O 1
ATOM 1616 N N . ARG A 1 204 ? 12.336 -17.516 4.816 1 97.75 204 ARG A N 1
ATOM 1617 C CA . ARG A 1 204 ? 12.109 -18.5 5.867 1 97.75 204 ARG A CA 1
ATOM 1618 C C . ARG A 1 204 ? 10.656 -18.969 5.879 1 97.75 204 ARG A C 1
ATOM 1620 O O . ARG A 1 204 ? 10.32 -19.953 6.543 1 97.75 204 ARG A O 1
ATOM 1627 N N . SER A 1 205 ? 9.82 -18.25 5.188 1 98.62 205 SER A N 1
ATOM 1628 C CA . SER A 1 205 ? 8.422 -18.656 5.176 1 98.62 205 SER A CA 1
ATOM 1629 C C . SER A 1 205 ? 8.266 -20.109 4.777 1 98.62 205 SER A C 1
ATOM 1631 O O . SER A 1 205 ? 8.977 -20.609 3.898 1 98.62 205 SER A O 1
ATOM 1633 N N . ASN A 1 206 ? 7.359 -20.766 5.488 1 98.62 206 ASN A N 1
ATOM 1634 C CA . ASN A 1 206 ? 7.121 -22.156 5.137 1 98.62 206 ASN A CA 1
ATOM 1635 C C . ASN A 1 206 ? 5.902 -22.312 4.227 1 98.62 206 ASN A C 1
ATOM 1637 O O . ASN A 1 206 ? 5.711 -23.359 3.613 1 98.62 206 ASN A O 1
ATOM 1641 N N . ILE A 1 207 ? 5.062 -21.312 4.156 1 98.81 207 ILE A N 1
ATOM 1642 C CA . ILE A 1 207 ? 3.939 -21.266 3.225 1 98.81 207 ILE A CA 1
ATOM 1643 C C . ILE A 1 207 ? 4.078 -20.062 2.303 1 98.81 207 ILE A C 1
ATOM 1645 O O . ILE A 1 207 ? 4.215 -18.922 2.77 1 98.81 207 ILE A O 1
ATOM 1649 N N . ALA A 1 208 ? 4.102 -20.281 1.003 1 98.88 208 ALA A N 1
ATOM 1650 C CA . ALA A 1 208 ? 4.098 -19.219 0.005 1 98.88 208 ALA A CA 1
ATOM 1651 C C . ALA A 1 208 ? 2.885 -19.328 -0.913 1 98.88 208 ALA A C 1
ATOM 1653 O O . ALA A 1 208 ? 2.58 -20.422 -1.42 1 98.88 208 ALA A O 1
ATOM 1654 N N . VAL A 1 209 ? 2.174 -18.266 -1.061 1 98.88 209 VAL A N 1
ATOM 1655 C CA . VAL A 1 209 ? 1.057 -18.188 -1.996 1 98.88 209 VAL A CA 1
ATOM 1656 C C . VAL A 1 209 ? 1.414 -17.25 -3.15 1 98.88 209 VAL A C 1
ATOM 1658 O O . VAL A 1 209 ? 1.612 -16.047 -2.949 1 98.88 209 VAL A O 1
ATOM 1661 N N . VAL A 1 210 ? 1.479 -17.828 -4.34 1 98.75 210 VAL A N 1
ATOM 1662 C CA . VAL A 1 210 ? 1.947 -17.047 -5.484 1 98.75 210 VAL A CA 1
ATOM 1663 C C . VAL A 1 210 ? 1.013 -17.266 -6.672 1 98.75 210 VAL A C 1
ATOM 1665 O O . VAL A 1 210 ? 0.113 -18.094 -6.621 1 98.75 210 VAL A O 1
ATOM 1668 N N . THR A 1 211 ? 1.141 -16.438 -7.652 1 98.19 211 THR A N 1
ATOM 1669 C CA . THR A 1 211 ? 0.484 -16.578 -8.945 1 98.19 211 THR A CA 1
ATOM 1670 C C . THR A 1 211 ? 1.482 -16.391 -10.086 1 98.19 211 THR A C 1
ATOM 1672 O O . THR A 1 211 ? 2.691 -16.328 -9.852 1 98.19 211 THR A O 1
ATOM 1675 N N . VAL A 1 212 ? 1.009 -16.547 -11.297 1 97.31 212 VAL A N 1
ATOM 1676 C CA . VAL A 1 212 ? 1.85 -16.312 -12.461 1 97.31 212 VAL A CA 1
ATOM 1677 C C . VAL A 1 212 ? 1.241 -15.219 -13.328 1 97.31 212 VAL A C 1
ATOM 1679 O O . VAL A 1 212 ? 0.02 -15.148 -13.484 1 97.31 212 VAL A O 1
ATOM 1682 N N . GLY A 1 213 ? 2.1 -14.312 -13.742 1 94.94 213 GLY A N 1
ATOM 1683 C CA . GLY A 1 213 ? 1.672 -13.297 -14.695 1 94.94 213 GLY A CA 1
ATOM 1684 C C . GLY A 1 213 ? 2.004 -13.656 -16.141 1 94.94 213 GLY A C 1
ATOM 1685 O O . GLY A 1 213 ? 3.059 -14.227 -16.406 1 94.94 213 GLY A O 1
ATOM 1686 N N . ALA A 1 214 ? 1.091 -13.297 -17.047 1 93.12 214 ALA A N 1
ATOM 1687 C CA . ALA A 1 214 ? 1.368 -13.492 -18.469 1 93.12 214 ALA A CA 1
ATOM 1688 C C . ALA A 1 214 ? 2.213 -12.352 -19.031 1 93.12 214 ALA A C 1
ATOM 1690 O O . ALA A 1 214 ? 1.984 -11.18 -18.703 1 93.12 214 ALA A O 1
ATOM 1691 N N . PRO A 1 215 ? 3.223 -12.695 -19.797 1 93.56 215 PRO A N 1
ATOM 1692 C CA . PRO A 1 215 ? 4.098 -11.656 -20.359 1 93.56 215 PRO A CA 1
ATOM 1693 C C . PRO A 1 215 ? 3.473 -10.93 -21.547 1 93.56 215 PRO A C 1
ATOM 1695 O O . PRO A 1 215 ? 4.004 -10.977 -22.656 1 93.56 215 PRO A O 1
ATOM 1698 N N . THR A 1 216 ? 2.398 -10.242 -21.344 1 90.19 216 THR A N 1
ATOM 1699 C CA . THR A 1 216 ? 1.694 -9.508 -22.391 1 90.19 216 THR A CA 1
ATOM 1700 C C . THR A 1 216 ? 1.78 -8 -22.141 1 90.19 216 THR A C 1
ATOM 1702 O O . THR A 1 216 ? 2.156 -7.57 -21.047 1 90.19 216 THR A O 1
ATOM 1705 N N . ASP A 1 217 ? 1.413 -7.238 -23.078 1 86.44 217 ASP A N 1
ATOM 1706 C CA . ASP A 1 217 ? 1.579 -5.785 -23.047 1 86.44 217 ASP A CA 1
ATOM 1707 C C . ASP A 1 217 ? 0.743 -5.16 -21.938 1 86.44 217 ASP A C 1
ATOM 1709 O O . ASP A 1 217 ? 1.088 -4.098 -21.406 1 86.44 217 ASP A O 1
ATOM 1713 N N . ASP A 1 218 ? -0.23 -5.891 -21.594 1 82.94 218 ASP A N 1
ATOM 1714 C CA . ASP A 1 218 ? -1.136 -5.305 -20.609 1 82.94 218 ASP A CA 1
ATOM 1715 C C . ASP A 1 218 ? -0.763 -5.738 -19.188 1 82.94 218 ASP A C 1
ATOM 1717 O O . ASP A 1 218 ? -1.459 -5.406 -18.219 1 82.94 218 ASP A O 1
ATOM 1721 N N . SER A 1 219 ? 0.36 -6.422 -19.141 1 87.38 219 SER A N 1
ATOM 1722 C CA . SER A 1 219 ? 0.817 -6.848 -17.812 1 87.38 219 SER A CA 1
ATOM 1723 C C . SER A 1 219 ? 1.33 -5.664 -17 1 87.38 219 SER A C 1
ATOM 1725 O O . SER A 1 219 ? 1.923 -4.734 -17.547 1 87.38 219 SER A O 1
ATOM 1727 N N . VAL A 1 220 ? 1.144 -5.691 -15.695 1 83.88 220 VAL A N 1
ATOM 1728 C CA . VAL A 1 220 ? 1.462 -4.617 -14.758 1 83.88 220 VAL A CA 1
ATOM 1729 C C . VAL A 1 220 ? 2.957 -4.309 -14.82 1 83.88 220 VAL A C 1
ATOM 1731 O O . VAL A 1 220 ? 3.354 -3.145 -14.906 1 83.88 220 VAL A O 1
ATOM 1734 N N . LEU A 1 221 ? 3.807 -5.25 -14.844 1 88 221 LEU A N 1
ATOM 1735 C CA . LEU A 1 221 ? 5.254 -5.066 -14.812 1 88 221 LEU A CA 1
ATOM 1736 C C . LEU A 1 221 ? 5.754 -4.453 -16.125 1 88 221 LEU A C 1
ATOM 1738 O O . LEU A 1 221 ? 6.637 -3.592 -16.109 1 88 221 LEU A O 1
ATOM 1742 N N . ILE A 1 222 ? 5.191 -4.891 -17.203 1 87.62 222 ILE A N 1
ATOM 1743 C CA . ILE A 1 222 ? 5.613 -4.414 -18.516 1 87.62 222 ILE A CA 1
ATOM 1744 C C . ILE A 1 222 ? 5.184 -2.961 -18.703 1 87.62 222 ILE A C 1
ATOM 1746 O O . ILE A 1 222 ? 5.934 -2.15 -19.25 1 87.62 222 ILE A O 1
ATOM 1750 N N . ARG A 1 223 ? 4.117 -2.637 -18.109 1 83.62 223 ARG A N 1
ATOM 1751 C CA . ARG A 1 223 ? 3.59 -1.281 -18.25 1 83.62 223 ARG A CA 1
ATOM 1752 C C . ARG A 1 223 ? 4.328 -0.312 -17.328 1 83.62 223 ARG A C 1
ATOM 1754 O O . ARG A 1 223 ? 4.289 0.901 -17.547 1 83.62 223 ARG A O 1
ATOM 1761 N N . ALA A 1 224 ? 4.957 -0.776 -16.297 1 79 224 ALA A N 1
ATOM 1762 C CA . ALA A 1 224 ? 5.625 0.085 -15.328 1 79 224 ALA A CA 1
ATOM 1763 C C . ALA A 1 224 ? 6.945 0.613 -15.875 1 79 224 ALA A C 1
ATOM 1765 O O . ALA A 1 224 ? 7.605 1.438 -15.242 1 79 224 ALA A O 1
ATOM 1766 N N . ASP A 1 225 ? 7.473 0.184 -17.078 1 78.56 225 ASP A N 1
ATOM 1767 C CA . ASP A 1 225 ? 8.602 0.712 -17.844 1 78.56 225 ASP A CA 1
ATOM 1768 C C . ASP A 1 225 ? 9.914 0.467 -17.094 1 78.56 225 ASP A C 1
ATOM 1770 O O . ASP A 1 225 ? 10.766 1.361 -17.016 1 78.56 225 ASP A O 1
ATOM 1774 N N . TYR A 1 226 ? 10.031 -0.693 -16.531 1 86.38 226 TYR A N 1
ATOM 1775 C CA . TYR A 1 226 ? 11.266 -1.089 -15.867 1 86.38 226 TYR A CA 1
ATOM 1776 C C . TYR A 1 226 ? 12.258 -1.677 -16.859 1 86.38 226 TYR A C 1
ATOM 1778 O O . TYR A 1 226 ? 13.453 -1.759 -16.594 1 86.38 226 TYR A O 1
ATOM 1786 N N . PHE A 1 227 ? 11.758 -2.068 -18 1 91.62 227 PHE A N 1
ATOM 1787 C CA . PHE A 1 227 ? 12.547 -2.906 -18.906 1 91.62 227 PHE A CA 1
ATOM 1788 C C . PHE A 1 227 ? 13.102 -2.09 -20.062 1 91.62 227 PHE A C 1
ATOM 1790 O O . PHE A 1 227 ? 12.43 -1.192 -20.578 1 91.62 227 PHE A O 1
ATOM 1797 N N . THR A 1 228 ? 14.305 -2.43 -20.438 1 90.69 228 THR A N 1
ATOM 1798 C CA . THR A 1 228 ? 14.82 -1.919 -21.719 1 90.69 228 THR A CA 1
ATOM 1799 C C . THR A 1 228 ? 14.133 -2.607 -22.891 1 90.69 228 THR A C 1
ATOM 1801 O O . THR A 1 228 ? 13.477 -3.637 -22.719 1 90.69 228 THR A O 1
ATOM 1804 N N . GLU A 1 229 ? 14.312 -2.057 -24.031 1 92.62 229 GLU A N 1
ATOM 1805 C CA . GLU A 1 229 ? 13.75 -2.664 -25.234 1 92.62 229 GLU A CA 1
ATOM 1806 C C . GLU A 1 229 ? 14.289 -4.074 -25.453 1 92.62 229 GLU A C 1
ATOM 1808 O O . GLU A 1 229 ? 13.555 -4.973 -25.859 1 92.62 229 GLU A O 1
ATOM 1813 N N . ASP A 1 230 ? 15.57 -4.227 -25.172 1 93.75 230 ASP A N 1
ATOM 1814 C CA . ASP A 1 230 ? 16.188 -5.535 -25.328 1 93.75 230 ASP A CA 1
ATOM 1815 C C . ASP A 1 230 ? 15.617 -6.543 -24.328 1 93.75 230 ASP A C 1
ATOM 1817 O O . ASP A 1 230 ? 15.391 -7.703 -24.672 1 93.75 230 ASP A O 1
ATOM 1821 N N . GLU A 1 231 ? 15.383 -6.156 -23.172 1 93.75 231 GLU A N 1
ATOM 1822 C CA . GLU A 1 231 ? 14.805 -7.02 -22.141 1 93.75 231 GLU A CA 1
ATOM 1823 C C . GLU A 1 231 ? 13.367 -7.406 -22.5 1 93.75 231 GLU A C 1
ATOM 1825 O O . GLU A 1 231 ? 12.969 -8.555 -22.312 1 93.75 231 GLU A O 1
ATOM 1830 N N . LEU A 1 232 ? 12.664 -6.453 -23.047 1 94.62 232 LEU A N 1
ATOM 1831 C CA . LEU A 1 232 ? 11.289 -6.719 -23.453 1 94.62 232 LEU A CA 1
ATOM 1832 C C . LEU A 1 232 ? 11.25 -7.734 -24.594 1 94.62 232 LEU A C 1
ATOM 1834 O O . LEU A 1 232 ? 10.406 -8.633 -24.609 1 94.62 232 LEU A O 1
ATOM 1838 N N . ALA A 1 233 ? 12.156 -7.543 -25.516 1 95.25 233 ALA A N 1
ATOM 1839 C CA . ALA A 1 233 ? 12.242 -8.484 -26.625 1 95.25 233 ALA A CA 1
ATOM 1840 C C . ALA A 1 233 ? 12.516 -9.898 -26.125 1 95.25 233 ALA A C 1
ATOM 1842 O O . ALA A 1 233 ? 11.922 -10.859 -26.625 1 95.25 233 ALA A O 1
ATOM 1843 N N . LEU A 1 234 ? 13.352 -10 -25.156 1 95.56 234 LEU A N 1
ATOM 1844 C CA . LEU A 1 234 ? 13.688 -11.297 -24.578 1 95.56 234 LEU A CA 1
ATOM 1845 C C . LEU A 1 234 ? 12.477 -11.906 -23.875 1 95.56 234 LEU A C 1
ATOM 1847 O O . LEU A 1 234 ? 12.227 -13.109 -24 1 95.56 234 LEU A O 1
ATOM 1851 N N . ILE A 1 235 ? 11.75 -11.125 -23.125 1 95.5 235 ILE A N 1
ATOM 1852 C CA . ILE A 1 235 ? 10.57 -11.57 -22.391 1 95.5 235 ILE A CA 1
ATOM 1853 C C . ILE A 1 235 ? 9.5 -12.047 -23.375 1 95.5 235 ILE A C 1
ATOM 1855 O O . ILE A 1 235 ? 8.898 -13.102 -23.188 1 95.5 235 ILE A O 1
ATOM 1859 N N . TYR A 1 236 ? 9.32 -11.305 -24.453 1 95.06 236 TYR A N 1
ATOM 1860 C CA . TYR A 1 236 ? 8.297 -11.656 -25.422 1 95.06 236 TYR A CA 1
ATOM 1861 C C . TYR A 1 236 ? 8.688 -12.914 -26.188 1 95.06 236 TYR A C 1
ATOM 1863 O O . TYR A 1 236 ? 7.824 -13.719 -26.562 1 95.06 236 TYR A O 1
ATOM 1871 N N . GLU A 1 237 ? 9.961 -13.078 -26.359 1 95.44 237 GLU A N 1
ATOM 1872 C CA . GLU A 1 237 ? 10.461 -14.211 -27.141 1 95.44 237 GLU A CA 1
ATOM 1873 C C . GLU A 1 237 ? 10.445 -15.5 -26.312 1 95.44 237 GLU A C 1
ATOM 1875 O O . GLU A 1 237 ? 10.047 -16.547 -26.812 1 95.44 237 GLU A O 1
ATOM 1880 N N . ARG A 1 238 ? 10.828 -15.359 -25.031 1 95.88 238 ARG A N 1
ATOM 1881 C CA . ARG A 1 238 ? 11.125 -16.578 -24.281 1 95.88 238 ARG A CA 1
ATOM 1882 C C . ARG A 1 238 ? 10.188 -16.719 -23.078 1 95.88 238 ARG A C 1
ATOM 1884 O O . ARG A 1 238 ? 10.047 -17.812 -22.531 1 95.88 238 ARG A O 1
ATOM 1891 N N . GLY A 1 239 ? 9.641 -15.648 -22.656 1 96.75 239 GLY A N 1
ATOM 1892 C CA . GLY A 1 239 ? 8.914 -15.648 -21.406 1 96.75 239 GLY A CA 1
ATOM 1893 C C . GLY A 1 239 ? 7.586 -16.375 -21.484 1 96.75 239 GLY A C 1
ATOM 1894 O O . GLY A 1 239 ? 6.727 -16.016 -22.281 1 96.75 239 GLY A O 1
ATOM 1895 N N . ALA A 1 240 ? 7.406 -17.344 -20.641 1 97.31 240 ALA A N 1
ATOM 1896 C CA . ALA A 1 240 ? 6.125 -18.031 -20.5 1 97.31 240 ALA A CA 1
ATOM 1897 C C . ALA A 1 240 ? 5.254 -17.344 -19.453 1 97.31 240 ALA A C 1
ATOM 1899 O O . ALA A 1 240 ? 4.023 -17.391 -19.531 1 97.31 240 ALA A O 1
ATOM 1900 N N . GLY A 1 241 ? 5.898 -16.75 -18.453 1 97.38 241 GLY A N 1
ATOM 1901 C CA . GLY A 1 241 ? 5.242 -16.047 -17.359 1 97.38 241 GLY A CA 1
ATOM 1902 C C . GLY A 1 241 ? 6.207 -15.539 -16.312 1 97.38 241 GLY A C 1
ATOM 1903 O O . GLY A 1 241 ? 7.414 -15.781 -16.391 1 97.38 241 GLY A O 1
ATOM 1904 N N . ASP A 1 242 ? 5.676 -14.742 -15.352 1 96.94 242 ASP A N 1
ATOM 1905 C CA . ASP A 1 242 ? 6.52 -14.312 -14.234 1 96.94 242 ASP A CA 1
ATOM 1906 C C . ASP A 1 242 ? 5.969 -14.82 -12.906 1 96.94 242 ASP A C 1
ATOM 1908 O O . ASP A 1 242 ? 4.754 -14.914 -12.727 1 96.94 242 ASP A O 1
ATOM 1912 N N . ILE A 1 243 ? 6.809 -15.234 -12.047 1 97.69 243 ILE A N 1
ATOM 1913 C CA . ILE A 1 243 ? 6.535 -15.547 -10.648 1 97.69 243 ILE A CA 1
ATOM 1914 C C . ILE A 1 243 ? 7.34 -14.617 -9.75 1 97.69 243 ILE A C 1
ATOM 1916 O O . ILE A 1 243 ? 8.57 -14.57 -9.828 1 97.69 243 ILE A O 1
ATOM 1920 N N . CYS A 1 244 ? 6.629 -13.859 -8.883 1 97.12 244 CYS A N 1
ATOM 1921 C CA . CYS A 1 244 ? 7.285 -12.891 -8.008 1 97.12 244 CYS A CA 1
ATOM 1922 C C . CYS A 1 244 ? 8.164 -11.938 -8.805 1 97.12 244 CYS A C 1
ATOM 1924 O O . CYS A 1 244 ? 9.305 -11.664 -8.422 1 97.12 244 CYS A O 1
ATOM 1926 N N . SER A 1 245 ? 7.742 -11.555 -9.969 1 95.62 245 SER A N 1
ATOM 1927 C CA . SER A 1 245 ? 8.328 -10.555 -10.852 1 95.62 245 SER A CA 1
ATOM 1928 C C . SER A 1 245 ? 9.555 -11.109 -11.57 1 95.62 245 SER A C 1
ATOM 1930 O O . SER A 1 245 ? 10.336 -10.344 -12.141 1 95.62 245 SER A O 1
ATOM 1932 N N . ARG A 1 246 ? 9.75 -12.391 -11.547 1 97.31 246 ARG A N 1
ATOM 1933 C CA . ARG A 1 246 ? 10.844 -13.031 -12.281 1 97.31 246 ARG A CA 1
ATOM 1934 C C . ARG A 1 246 ? 10.312 -13.859 -13.445 1 97.31 246 ARG A C 1
ATOM 1936 O O . ARG A 1 246 ? 9.531 -14.797 -13.242 1 97.31 246 ARG A O 1
ATOM 1943 N N . TYR A 1 247 ? 10.805 -13.578 -14.648 1 97.69 247 TYR A N 1
ATOM 1944 C CA . TYR A 1 247 ? 10.273 -14.211 -15.852 1 97.69 247 TYR A CA 1
ATOM 1945 C C . TYR A 1 247 ? 10.953 -15.555 -16.094 1 97.69 247 TYR A C 1
ATOM 1947 O O . TYR A 1 247 ? 12.18 -15.656 -16.031 1 97.69 247 TYR A O 1
ATOM 1955 N N . ILE A 1 248 ? 10.102 -16.531 -16.406 1 98.31 248 ILE A N 1
ATOM 1956 C CA . ILE A 1 248 ? 10.594 -17.859 -16.719 1 98.31 248 ILE A CA 1
ATOM 1957 C C . ILE A 1 248 ? 10.062 -18.312 -18.078 1 98.31 248 ILE A C 1
ATOM 1959 O O . ILE A 1 248 ? 9.047 -17.781 -18.547 1 98.31 248 ILE A O 1
ATOM 1963 N N . ASP A 1 249 ? 10.75 -19.219 -18.656 1 97.81 249 ASP A N 1
ATOM 1964 C CA . ASP A 1 249 ? 10.266 -19.812 -19.891 1 97.81 249 ASP A CA 1
ATOM 1965 C C . ASP A 1 249 ? 9.398 -21.031 -19.625 1 97.81 249 ASP A C 1
ATOM 1967 O O . ASP A 1 249 ? 9.086 -21.328 -18.469 1 97.81 249 ASP A O 1
ATOM 1971 N N . ALA A 1 250 ? 8.953 -21.672 -20.672 1 93.94 250 ALA A N 1
ATOM 1972 C CA . ALA A 1 250 ? 8 -22.781 -20.547 1 93.94 250 ALA A CA 1
ATOM 1973 C C . ALA A 1 250 ? 8.633 -23.984 -19.859 1 93.94 250 ALA A C 1
ATOM 1975 O O . ALA A 1 250 ? 7.922 -24.875 -19.406 1 93.94 250 ALA A O 1
ATOM 1976 N N . GLU A 1 251 ? 9.969 -24.016 -19.75 1 96.06 251 GLU A N 1
ATOM 1977 C CA . GLU A 1 251 ? 10.664 -25.109 -19.078 1 96.06 251 GLU A CA 1
ATOM 1978 C C . GLU A 1 251 ? 11 -24.75 -17.641 1 96.06 251 GLU A C 1
ATOM 1980 O O . GLU A 1 251 ? 11.57 -25.562 -16.906 1 96.06 251 GLU A O 1
ATOM 1985 N N . GLY A 1 252 ? 10.672 -23.594 -17.25 1 97.38 252 GLY A N 1
ATOM 1986 C CA . GLY A 1 252 ? 10.867 -23.156 -15.883 1 97.38 252 GLY A CA 1
ATOM 1987 C C . GLY A 1 252 ? 12.211 -22.484 -15.656 1 97.38 252 GLY A C 1
ATOM 1988 O O . GLY A 1 252 ? 12.609 -22.266 -14.516 1 97.38 252 GLY A O 1
ATOM 1989 N N . LYS A 1 253 ? 12.883 -22.219 -16.719 1 97.5 253 LYS A N 1
ATOM 1990 C CA . LYS A 1 253 ? 14.18 -21.562 -16.594 1 97.5 253 LYS A CA 1
ATOM 1991 C C . LYS A 1 253 ? 14.031 -20.047 -16.625 1 97.5 253 LYS A C 1
ATOM 1993 O O . LYS A 1 253 ? 13.227 -19.5 -17.375 1 97.5 253 LYS A O 1
ATOM 1998 N N . LEU A 1 254 ? 14.914 -19.391 -15.875 1 96.94 254 LEU A N 1
ATOM 1999 C CA . LEU A 1 254 ? 14.922 -17.922 -15.867 1 96.94 254 LEU A CA 1
ATOM 2000 C C . LEU A 1 254 ? 15.234 -17.375 -17.25 1 96.94 254 LEU A C 1
ATOM 2002 O O . LEU A 1 254 ? 16.156 -17.859 -17.922 1 96.94 254 LEU A O 1
ATOM 2006 N N . CYS A 1 255 ? 14.516 -16.359 -17.625 1 96.44 255 CYS A N 1
ATOM 2007 C CA . CYS A 1 255 ? 14.719 -15.773 -18.938 1 96.44 255 CYS A CA 1
ATOM 2008 C C . CYS A 1 255 ? 15.977 -14.906 -18.953 1 96.44 255 CYS A C 1
ATOM 2010 O O . CYS A 1 255 ? 16.625 -14.773 -19.984 1 96.44 255 CYS A O 1
ATOM 2012 N N . SER A 1 256 ? 16.328 -14.273 -17.844 1 95.69 256 SER A N 1
ATOM 2013 C CA . SER A 1 256 ? 17.469 -13.367 -17.766 1 95.69 256 SER A CA 1
ATOM 2014 C C . SER A 1 256 ? 18.031 -13.297 -16.344 1 95.69 256 SER A C 1
ATOM 2016 O O . SER A 1 256 ? 17.344 -12.828 -15.43 1 95.69 256 SER A O 1
ATOM 2018 N N . GLU A 1 257 ? 19.266 -13.68 -16.25 1 95 257 GLU A N 1
ATOM 2019 C CA . GLU A 1 257 ? 19.953 -13.562 -14.961 1 95 257 GLU A CA 1
ATOM 2020 C C . GLU A 1 257 ? 20.172 -12.102 -14.586 1 95 257 GLU A C 1
ATOM 2022 O O . GLU A 1 257 ? 20.078 -11.734 -13.414 1 95 257 GLU A O 1
ATOM 2027 N N . GLU A 1 258 ? 20.5 -11.359 -15.547 1 94.62 258 GLU A N 1
ATOM 2028 C CA . GLU A 1 258 ? 20.734 -9.938 -15.328 1 94.62 258 GLU A CA 1
ATOM 2029 C C . GLU A 1 258 ? 19.484 -9.25 -14.773 1 94.62 258 GLU A C 1
ATOM 2031 O O . GLU A 1 258 ? 19.562 -8.461 -13.836 1 94.62 258 GLU A O 1
ATOM 2036 N N . LEU A 1 259 ? 18.344 -9.539 -15.367 1 94.69 259 LEU A N 1
ATOM 2037 C CA . LEU A 1 259 ? 17.078 -8.977 -14.891 1 94.69 259 LEU A CA 1
ATOM 2038 C C . LEU A 1 259 ? 16.766 -9.453 -13.477 1 94.69 259 LEU A C 1
ATOM 2040 O O . LEU A 1 259 ? 16.281 -8.68 -12.648 1 94.69 259 LEU A O 1
ATOM 2044 N N . SER A 1 260 ? 17.062 -10.672 -13.258 1 95.44 260 SER A N 1
ATOM 2045 C CA . SER A 1 260 ? 16.828 -11.242 -11.93 1 95.44 260 SER A CA 1
ATOM 2046 C C . SER A 1 260 ? 17.656 -10.516 -10.875 1 95.44 260 SER A C 1
ATOM 2048 O O . SER A 1 260 ? 17.203 -10.328 -9.742 1 95.44 260 SER A O 1
ATOM 2050 N N . GLN A 1 261 ? 18.828 -10.047 -11.188 1 95.88 261 GLN A N 1
ATOM 2051 C CA . GLN A 1 261 ? 19.734 -9.367 -10.25 1 95.88 261 GLN A CA 1
ATOM 2052 C C . GLN A 1 261 ? 19.234 -7.957 -9.945 1 95.88 261 GLN A C 1
ATOM 2054 O O . GLN A 1 261 ? 19.703 -7.328 -8.992 1 95.88 261 GLN A O 1
ATOM 2059 N N . ARG A 1 262 ? 18.266 -7.516 -10.641 1 95.5 262 ARG A N 1
ATOM 2060 C CA . ARG A 1 262 ? 17.672 -6.203 -10.414 1 95.5 262 ARG A CA 1
ATOM 2061 C C . ARG A 1 262 ? 16.281 -6.336 -9.781 1 95.5 262 ARG A C 1
ATOM 2063 O O . ARG A 1 262 ? 15.664 -5.336 -9.414 1 95.5 262 ARG A O 1
ATOM 2070 N N . THR A 1 263 ? 15.797 -7.578 -9.711 1 96.5 263 THR A N 1
ATOM 2071 C CA . THR A 1 263 ? 14.453 -7.832 -9.203 1 96.5 263 THR A CA 1
ATOM 2072 C C . THR A 1 263 ? 14.469 -8.016 -7.691 1 96.5 263 THR A C 1
ATOM 2074 O O . THR A 1 263 ? 15.289 -8.766 -7.164 1 96.5 263 THR A O 1
ATOM 2077 N N . ILE A 1 264 ? 13.609 -7.281 -6.988 1 95.38 264 ILE A N 1
ATOM 2078 C CA . ILE A 1 264 ? 13.586 -7.32 -5.531 1 95.38 264 ILE A CA 1
ATOM 2079 C C . ILE A 1 264 ? 12.516 -8.305 -5.062 1 95.38 264 ILE A C 1
ATOM 2081 O O . ILE A 1 264 ? 11.344 -8.195 -5.449 1 95.38 264 ILE A O 1
ATOM 2085 N N . GLY A 1 265 ? 12.891 -9.164 -4.141 1 95.31 265 GLY A N 1
ATOM 2086 C CA . GLY A 1 265 ? 12.016 -10.203 -3.605 1 95.31 265 GLY A CA 1
ATOM 2087 C C . GLY A 1 265 ? 12.703 -11.547 -3.479 1 95.31 265 GLY A C 1
ATOM 2088 O O . GLY A 1 265 ? 13.922 -11.648 -3.602 1 95.31 265 GLY A O 1
ATOM 2089 N N . ILE A 1 266 ? 11.93 -12.57 -3.324 1 96.12 266 ILE A N 1
ATOM 2090 C CA . ILE A 1 266 ? 12.438 -13.914 -3.094 1 96.12 266 ILE A CA 1
ATOM 2091 C C . ILE A 1 266 ? 13.055 -14.461 -4.379 1 96.12 266 ILE A C 1
ATOM 2093 O O . ILE A 1 266 ? 12.539 -14.219 -5.473 1 96.12 266 ILE A O 1
ATOM 2097 N N . ASP A 1 267 ? 14.172 -15.156 -4.207 1 95.44 267 ASP A N 1
ATOM 2098 C CA . ASP A 1 267 ? 14.688 -15.93 -5.332 1 95.44 267 ASP A CA 1
ATOM 2099 C C . ASP A 1 267 ? 13.773 -17.109 -5.652 1 95.44 267 ASP A C 1
ATOM 2101 O O . ASP A 1 267 ? 13.25 -17.766 -4.742 1 95.44 267 ASP A O 1
ATOM 2105 N N . LEU A 1 268 ? 13.672 -17.391 -6.918 1 96.62 268 LEU A N 1
ATOM 2106 C CA . LEU A 1 268 ? 12.758 -18.453 -7.355 1 96.62 268 LEU A CA 1
ATOM 2107 C C . LEU A 1 268 ? 13.117 -19.781 -6.707 1 96.62 268 LEU A C 1
ATOM 2109 O O . LEU A 1 268 ? 12.227 -20.547 -6.32 1 96.62 268 LEU A O 1
ATOM 2113 N N . GLU A 1 269 ? 14.383 -20.047 -6.539 1 96.12 269 GLU A N 1
ATOM 2114 C CA . GLU A 1 269 ? 14.844 -21.328 -6.012 1 96.12 269 GLU A CA 1
ATOM 2115 C C . GLU A 1 269 ? 14.344 -21.547 -4.586 1 96.12 269 GLU A C 1
ATOM 2117 O O . GLU A 1 269 ? 14.086 -22.672 -4.176 1 96.12 269 GLU A O 1
ATOM 2122 N N . GLU A 1 270 ? 14.18 -20.5 -3.896 1 97.25 270 GLU A N 1
ATOM 2123 C CA . GLU A 1 270 ? 13.75 -20.594 -2.504 1 97.25 270 GLU A CA 1
ATOM 2124 C C . GLU A 1 270 ? 12.312 -21.094 -2.398 1 97.25 270 GLU A C 1
ATOM 2126 O O . GLU A 1 270 ? 11.914 -21.641 -1.366 1 97.25 270 GLU A O 1
ATOM 2131 N N . LEU A 1 271 ? 11.523 -20.938 -3.436 1 98.25 271 LEU A N 1
ATOM 2132 C CA . LEU A 1 271 ? 10.141 -21.422 -3.438 1 98.25 271 LEU A CA 1
ATOM 2133 C C . LEU A 1 271 ? 10.094 -22.938 -3.408 1 98.25 271 LEU A C 1
ATOM 2135 O O . LEU A 1 271 ? 9.164 -23.531 -2.852 1 98.25 271 LEU A O 1
ATOM 2139 N N . ARG A 1 272 ? 11.141 -23.578 -3.928 1 96.69 272 ARG A N 1
ATOM 2140 C CA . ARG A 1 272 ? 11.195 -25.031 -4.066 1 96.69 272 ARG A CA 1
ATOM 2141 C C . ARG A 1 272 ? 11.258 -25.703 -2.701 1 96.69 272 ARG A C 1
ATOM 2143 O O . ARG A 1 272 ? 10.859 -26.859 -2.561 1 96.69 272 ARG A O 1
ATOM 2150 N N . TYR A 1 273 ? 11.719 -25.016 -1.767 1 96.25 273 TYR A N 1
ATOM 2151 C CA . TYR A 1 273 ? 12.039 -25.641 -0.491 1 96.25 273 TYR A CA 1
ATOM 2152 C C . TYR A 1 273 ? 10.93 -25.406 0.526 1 96.25 273 TYR A C 1
ATOM 2154 O O . TYR A 1 273 ? 11 -25.891 1.659 1 96.25 273 TYR A O 1
ATOM 2162 N N . LYS A 1 274 ? 9.914 -24.781 0.149 1 98.31 274 LYS A N 1
ATOM 2163 C CA . LYS A 1 274 ? 8.852 -24.469 1.103 1 98.31 274 LYS A CA 1
ATOM 2164 C C . LYS A 1 274 ? 7.945 -25.672 1.329 1 98.31 274 LYS A C 1
ATOM 2166 O O . LYS A 1 274 ? 7.746 -26.484 0.425 1 98.31 274 LYS A O 1
ATOM 2171 N N . GLU A 1 275 ? 7.441 -25.734 2.588 1 98.62 275 GLU A N 1
ATOM 2172 C CA . GLU A 1 275 ? 6.492 -26.797 2.912 1 98.62 275 GLU A CA 1
ATOM 2173 C C . GLU A 1 275 ? 5.266 -26.75 2.008 1 98.62 275 GLU A C 1
ATOM 2175 O O . GLU A 1 275 ? 4.797 -27.781 1.517 1 98.62 275 GLU A O 1
ATOM 2180 N N . GLN A 1 276 ? 4.77 -25.547 1.862 1 98.56 276 GLN A N 1
ATOM 2181 C CA . GLN A 1 276 ? 3.672 -25.266 0.945 1 98.56 276 GLN A CA 1
ATOM 2182 C C . GLN A 1 276 ? 4.027 -24.109 0.01 1 98.56 276 GLN A C 1
ATOM 2184 O O . GLN A 1 276 ? 4.043 -22.953 0.427 1 98.56 276 GLN A O 1
ATOM 2189 N N . SER A 1 277 ? 4.324 -24.438 -1.167 1 98.81 277 SER A N 1
ATOM 2190 C CA . SER A 1 277 ? 4.445 -23.453 -2.234 1 98.81 277 SER A CA 1
ATOM 2191 C C . SER A 1 277 ? 3.25 -23.5 -3.182 1 98.81 277 SER A C 1
ATOM 2193 O O . SER A 1 277 ? 3.229 -24.312 -4.113 1 98.81 277 SER A O 1
ATOM 2195 N N . ILE A 1 278 ? 2.309 -22.609 -2.963 1 98.94 278 ILE A N 1
ATOM 2196 C CA . ILE A 1 278 ? 0.972 -22.719 -3.539 1 98.94 278 ILE A CA 1
ATOM 2197 C C . ILE A 1 278 ? 0.856 -21.781 -4.742 1 98.94 278 ILE A C 1
ATOM 2199 O O . ILE A 1 278 ? 0.954 -20.562 -4.602 1 98.94 278 ILE A O 1
ATOM 2203 N N . LEU A 1 279 ? 0.646 -22.359 -5.875 1 98.94 279 LEU A N 1
ATOM 2204 C CA . LEU A 1 279 ? 0.376 -21.594 -7.082 1 98.94 279 LEU A CA 1
ATOM 2205 C C . LEU A 1 279 ? -1.123 -21.484 -7.34 1 98.94 279 LEU A C 1
ATOM 2207 O O . LEU A 1 279 ? -1.796 -22.516 -7.512 1 98.94 279 LEU A O 1
ATOM 2211 N N . VAL A 1 280 ? -1.62 -20.281 -7.328 1 98.88 280 VAL A N 1
ATOM 2212 C CA . VAL A 1 280 ? -3.016 -20.016 -7.664 1 98.88 280 VAL A CA 1
ATOM 2213 C C . VAL A 1 280 ? -3.096 -19.312 -9.016 1 98.88 280 VAL A C 1
ATOM 2215 O O . VAL A 1 280 ? -2.812 -18.109 -9.125 1 98.88 280 VAL A O 1
ATOM 2218 N N . ALA A 1 281 ? -3.49 -20.016 -10.031 1 98.75 281 ALA A N 1
ATOM 2219 C CA . ALA A 1 281 ? -3.525 -19.438 -11.375 1 98.75 281 ALA A CA 1
ATOM 2220 C C . ALA A 1 281 ? -4.398 -20.281 -12.305 1 98.75 281 ALA A C 1
ATOM 2222 O O . ALA A 1 281 ? -4.445 -21.5 -12.195 1 98.75 281 ALA A O 1
ATOM 2223 N N . GLY A 1 282 ? -5.035 -19.641 -13.18 1 97.75 282 GLY A N 1
ATOM 2224 C CA . GLY A 1 282 ? -5.867 -20.25 -14.211 1 97.75 282 GLY A CA 1
ATOM 2225 C C . GLY A 1 282 ? -6.234 -19.281 -15.32 1 97.75 282 GLY A C 1
ATOM 2226 O O . GLY A 1 282 ? -6.004 -18.078 -15.211 1 97.75 282 GLY A O 1
ATOM 2227 N N . GLY A 1 283 ? -6.738 -19.859 -16.375 1 95 283 GLY A N 1
ATOM 2228 C CA . GLY A 1 283 ? -7.074 -19.078 -17.547 1 95 283 GLY A CA 1
ATOM 2229 C C . GLY A 1 283 ? -6.184 -19.391 -18.75 1 95 283 GLY A C 1
ATOM 2230 O O . GLY A 1 283 ? -5.051 -19.844 -18.578 1 95 283 GLY A O 1
ATOM 2231 N N . ALA A 1 284 ? -6.637 -19.047 -19.906 1 90.25 284 ALA A N 1
ATOM 2232 C CA . ALA A 1 284 ? -5.992 -19.422 -21.156 1 90.25 284 ALA A CA 1
ATOM 2233 C C . ALA A 1 284 ? -4.621 -18.781 -21.297 1 90.25 284 ALA A C 1
ATOM 2235 O O . ALA A 1 284 ? -3.672 -19.406 -21.781 1 90.25 284 ALA A O 1
ATOM 2236 N N . ARG A 1 285 ? -4.504 -17.594 -20.844 1 92.38 285 ARG A N 1
ATOM 2237 C CA . ARG A 1 285 ? -3.285 -16.812 -21.047 1 92.38 285 ARG A CA 1
ATOM 2238 C C . ARG A 1 285 ? -2.199 -17.234 -20.062 1 92.38 285 ARG A C 1
ATOM 2240 O O . ARG A 1 285 ? -1.038 -16.844 -20.203 1 92.38 285 ARG A O 1
ATOM 2247 N N . LYS A 1 286 ? -2.566 -18.094 -19.094 1 95.69 286 LYS A N 1
ATOM 2248 C CA . LYS A 1 286 ? -1.623 -18.406 -18.016 1 95.69 286 LYS A CA 1
ATOM 2249 C C . LYS A 1 286 ? -1.08 -19.812 -18.156 1 95.69 286 LYS A C 1
ATOM 2251 O O . LYS A 1 286 ? -0.208 -20.234 -17.391 1 95.69 286 LYS A O 1
ATOM 2256 N N . VAL A 1 287 ? -1.506 -20.547 -19.141 1 96.56 287 VAL A N 1
ATOM 2257 C CA . VAL A 1 287 ? -1.175 -21.953 -19.25 1 96.56 287 VAL A CA 1
ATOM 2258 C C . VAL A 1 287 ? 0.34 -22.125 -19.359 1 96.56 287 VAL A C 1
ATOM 2260 O O . VAL A 1 287 ? 0.93 -22.922 -18.625 1 96.56 287 VAL A O 1
ATOM 2263 N N . SER A 1 288 ? 0.965 -21.359 -20.219 1 96.62 288 SER A N 1
ATOM 2264 C CA . SER A 1 288 ? 2.406 -21.484 -20.406 1 96.62 288 SER A CA 1
ATOM 2265 C C . SER A 1 288 ? 3.168 -21.125 -19.141 1 96.62 288 SER A C 1
ATOM 2267 O O . SER A 1 288 ? 4.156 -21.781 -18.797 1 96.62 288 SER A O 1
ATOM 2269 N N . GLY A 1 289 ? 2.721 -20.109 -18.484 1 97.88 289 GLY A N 1
ATOM 2270 C CA . GLY A 1 289 ? 3.348 -19.703 -17.234 1 97.88 289 GLY A CA 1
ATOM 2271 C C . GLY A 1 289 ? 3.201 -20.734 -16.125 1 97.88 289 GLY A C 1
ATOM 2272 O O . GLY A 1 289 ? 4.156 -21 -15.406 1 97.88 289 GLY A O 1
ATOM 2273 N N . ILE A 1 290 ? 2.016 -21.297 -16.047 1 98.62 290 ILE A N 1
ATOM 2274 C CA . ILE A 1 290 ? 1.77 -22.344 -15.062 1 98.62 290 ILE A CA 1
ATOM 2275 C C . ILE A 1 290 ? 2.66 -23.547 -15.352 1 98.62 290 ILE A C 1
ATOM 2277 O O . ILE A 1 290 ? 3.287 -24.094 -14.438 1 98.62 290 ILE A O 1
ATOM 2281 N N . ARG A 1 291 ? 2.74 -23.875 -16.578 1 97.5 291 ARG A N 1
ATOM 2282 C CA . ARG A 1 291 ? 3.588 -25 -16.969 1 97.5 291 ARG A CA 1
ATOM 2283 C C . ARG A 1 291 ? 5.039 -24.75 -16.578 1 97.5 291 ARG A C 1
ATOM 2285 O O . ARG A 1 291 ? 5.699 -25.641 -16.031 1 97.5 291 ARG A O 1
ATOM 2292 N N . GLY A 1 292 ? 5.5 -23.578 -16.875 1 97.81 292 GLY A N 1
ATOM 2293 C CA . GLY A 1 292 ? 6.855 -23.219 -16.484 1 97.81 292 GLY A CA 1
ATOM 2294 C C . GLY A 1 292 ? 7.094 -23.312 -14.984 1 97.81 292 GLY A C 1
ATOM 2295 O O . GLY A 1 292 ? 8.125 -23.828 -14.547 1 97.81 292 GLY A O 1
ATOM 2296 N N . ALA A 1 293 ? 6.145 -22.844 -14.18 1 98.44 293 ALA A N 1
ATOM 2297 C CA . ALA A 1 293 ? 6.254 -22.891 -12.727 1 98.44 293 ALA A CA 1
ATOM 2298 C C . ALA A 1 293 ? 6.328 -24.328 -12.219 1 98.44 293 ALA A C 1
ATOM 2300 O O . ALA A 1 293 ? 7.125 -24.641 -11.328 1 98.44 293 ALA A O 1
ATOM 2301 N N . LEU A 1 294 ? 5.527 -25.203 -12.836 1 98.12 294 LEU A N 1
ATOM 2302 C CA . LEU A 1 294 ? 5.465 -26.609 -12.43 1 98.12 294 LEU A CA 1
ATOM 2303 C C . LEU A 1 294 ? 6.723 -27.344 -12.859 1 98.12 294 LEU A C 1
ATOM 2305 O O . LEU A 1 294 ? 7.32 -28.078 -12.062 1 98.12 294 LEU A O 1
ATOM 2309 N N . ARG A 1 295 ? 7.188 -27.125 -14.039 1 96.69 295 ARG A N 1
ATOM 2310 C CA . ARG A 1 295 ? 8.367 -27.812 -14.555 1 96.69 295 ARG A CA 1
ATOM 2311 C C . ARG A 1 295 ? 9.633 -27.344 -13.844 1 96.69 295 ARG A C 1
ATOM 2313 O O . ARG A 1 295 ? 10.57 -28.109 -13.672 1 96.69 295 ARG A O 1
ATOM 2320 N N . GLY A 1 296 ? 9.609 -26.094 -13.5 1 97 296 GLY A N 1
ATOM 2321 C CA . GLY A 1 296 ? 10.734 -25.547 -12.75 1 97 296 GLY A CA 1
ATOM 2322 C C . GLY A 1 296 ? 10.789 -26.031 -11.312 1 97 296 GLY A C 1
ATOM 2323 O O . GLY A 1 296 ? 11.789 -25.844 -10.625 1 97 296 GLY A O 1
ATOM 2324 N N . GLY A 1 297 ? 9.664 -26.672 -10.883 1 97.69 297 GLY A N 1
ATOM 2325 C CA . GLY A 1 297 ? 9.602 -27.188 -9.523 1 97.69 297 GLY A CA 1
ATOM 2326 C C . GLY A 1 297 ? 9.445 -26.094 -8.484 1 97.69 297 GLY A C 1
ATOM 2327 O O . GLY A 1 297 ? 9.812 -26.281 -7.316 1 97.69 297 GLY A O 1
ATOM 2328 N N . TYR A 1 298 ? 8.953 -24.938 -8.836 1 98.31 298 TYR A N 1
ATOM 2329 C CA . TYR A 1 298 ? 8.867 -23.812 -7.922 1 98.31 298 TYR A CA 1
ATOM 2330 C C . TYR A 1 298 ? 7.684 -23.953 -6.977 1 98.31 298 TYR A C 1
ATOM 2332 O O . TYR A 1 298 ? 7.668 -23.359 -5.895 1 98.31 298 TYR A O 1
ATOM 2340 N N . THR A 1 299 ? 6.695 -24.734 -7.395 1 98.44 299 THR A N 1
ATOM 2341 C CA . THR A 1 299 ? 5.488 -24.875 -6.59 1 98.44 299 THR A CA 1
ATOM 2342 C C . THR A 1 299 ? 5.145 -26.344 -6.387 1 98.44 299 THR A C 1
ATOM 2344 O O . THR A 1 299 ? 5.426 -27.172 -7.254 1 98.44 299 THR A O 1
ATOM 2347 N N . ASN A 1 300 ? 4.574 -26.656 -5.23 1 98.62 300 ASN A N 1
ATOM 2348 C CA . ASN A 1 300 ? 4.207 -28.031 -4.957 1 98.62 300 ASN A CA 1
ATOM 2349 C C . ASN A 1 300 ? 2.707 -28.188 -4.719 1 98.62 300 ASN A C 1
ATOM 2351 O O . ASN A 1 300 ? 2.211 -29.297 -4.527 1 98.62 300 ASN A O 1
ATOM 2355 N N . VAL A 1 301 ? 1.982 -27.141 -4.746 1 98.88 301 VAL A N 1
ATOM 2356 C CA . VAL A 1 301 ? 0.523 -27.125 -4.734 1 98.88 301 VAL A CA 1
ATOM 2357 C C . VAL A 1 301 ? 0.005 -26.281 -5.887 1 98.88 301 VAL A C 1
ATOM 2359 O O . VAL A 1 301 ? 0.536 -25.188 -6.152 1 98.88 301 VAL A O 1
ATOM 2362 N N . LEU A 1 302 ? -0.998 -26.781 -6.59 1 98.88 302 LEU A N 1
ATOM 2363 C CA . LEU A 1 302 ? -1.617 -26.047 -7.68 1 98.88 302 LEU A CA 1
ATOM 2364 C C . LEU A 1 302 ? -3.123 -25.922 -7.473 1 98.88 302 LEU A C 1
ATOM 2366 O O . LEU A 1 302 ? -3.797 -26.922 -7.207 1 98.88 302 LEU A O 1
ATOM 2370 N N . ILE A 1 303 ? -3.596 -24.734 -7.516 1 98.88 303 ILE A N 1
ATOM 2371 C CA . ILE A 1 303 ? -5.031 -24.453 -7.551 1 98.88 303 ILE A CA 1
ATOM 2372 C C . ILE A 1 303 ? -5.398 -23.797 -8.875 1 98.88 303 ILE A C 1
ATOM 2374 O O . ILE A 1 303 ? -4.949 -22.688 -9.164 1 98.88 303 ILE A O 1
ATOM 2378 N N . THR A 1 304 ? -6.207 -24.469 -9.711 1 98.75 304 THR A N 1
ATOM 2379 C CA . THR A 1 304 ? -6.508 -24 -11.055 1 98.75 304 THR A CA 1
ATOM 2380 C C . THR A 1 304 ? -7.918 -24.406 -11.469 1 98.75 304 THR A C 1
ATOM 2382 O O . THR A 1 304 ? -8.672 -24.969 -10.664 1 98.75 304 THR A O 1
ATOM 2385 N N . ASP A 1 305 ? -8.336 -23.969 -12.672 1 96.94 305 ASP A N 1
ATOM 2386 C CA . ASP A 1 305 ? -9.648 -24.328 -13.203 1 96.94 305 ASP A CA 1
ATOM 2387 C C . ASP A 1 305 ? -9.562 -25.562 -14.102 1 96.94 305 ASP A C 1
ATOM 2389 O O . ASP A 1 305 ? -8.484 -25.906 -14.578 1 96.94 305 ASP A O 1
ATOM 2393 N N . HIS A 1 306 ? -10.688 -26.172 -14.352 1 95.94 306 HIS A N 1
ATOM 2394 C CA . HIS A 1 306 ? -10.719 -27.453 -15.031 1 95.94 306 HIS A CA 1
ATOM 2395 C C . HIS A 1 306 ? -10.281 -27.328 -16.484 1 95.94 306 HIS A C 1
ATOM 2397 O O . HIS A 1 306 ? -9.719 -28.25 -17.062 1 95.94 306 HIS A O 1
ATOM 2403 N N . ILE A 1 307 ? -10.523 -26.188 -17.109 1 95 307 ILE A N 1
ATOM 2404 C CA . ILE A 1 307 ? -10.141 -25.984 -18.5 1 95 307 ILE A CA 1
ATOM 2405 C C . ILE A 1 307 ? -8.625 -25.844 -18.609 1 95 307 ILE A C 1
ATOM 2407 O O . ILE A 1 307 ? -7.988 -26.516 -19.438 1 95 307 ILE A O 1
ATOM 2411 N N . THR A 1 308 ? -8.086 -25.047 -17.719 1 97.31 308 THR A N 1
ATOM 2412 C CA . THR A 1 308 ? -6.637 -24.891 -17.672 1 97.31 308 THR A CA 1
ATOM 2413 C C . THR A 1 308 ? -5.961 -26.234 -17.344 1 97.31 308 THR A C 1
ATOM 2415 O O . THR A 1 308 ? -4.934 -26.578 -17.938 1 97.31 308 THR A O 1
ATOM 2418 N N . ALA A 1 309 ? -6.512 -26.938 -16.422 1 97.5 309 ALA A N 1
ATOM 2419 C CA . ALA A 1 309 ? -5.977 -28.234 -16.047 1 97.5 309 ALA A CA 1
ATOM 2420 C C . ALA A 1 309 ? -5.883 -29.172 -17.266 1 97.5 309 ALA A C 1
ATOM 2422 O O . ALA A 1 309 ? -4.879 -29.859 -17.438 1 97.5 309 ALA A O 1
ATOM 2423 N N . ALA A 1 310 ? -6.871 -29.156 -18.062 1 94.44 310 ALA A N 1
ATOM 2424 C CA . ALA A 1 310 ? -6.891 -30.016 -19.25 1 94.44 310 ALA A CA 1
ATOM 2425 C C . ALA A 1 310 ? -5.773 -29.625 -20.219 1 94.44 310 ALA A C 1
ATOM 2427 O O . ALA A 1 310 ? -5.102 -30.484 -20.781 1 94.44 310 ALA A O 1
ATOM 2428 N N . TYR A 1 311 ? -5.613 -28.344 -20.391 1 95.5 311 TYR A N 1
ATOM 2429 C CA . TYR A 1 311 ? -4.555 -27.859 -21.266 1 95.5 311 TYR A CA 1
ATOM 2430 C C . TYR A 1 311 ? -3.184 -28.297 -20.75 1 95.5 311 TYR A C 1
ATOM 2432 O O . TYR A 1 311 ? -2.303 -28.656 -21.531 1 95.5 311 TYR A O 1
ATOM 2440 N N . LEU A 1 312 ? -3.016 -28.266 -19.484 1 96.94 312 LEU A N 1
ATOM 2441 C CA . LEU A 1 312 ? -1.739 -28.641 -18.875 1 96.94 312 LEU A CA 1
ATOM 2442 C C . LEU A 1 312 ? -1.442 -30.109 -19.094 1 96.94 312 LEU A C 1
ATOM 2444 O O . LEU A 1 312 ? -0.292 -30.5 -19.312 1 96.94 312 LEU A O 1
ATOM 2448 N N . LEU A 1 313 ? -2.416 -30.938 -19.016 1 94.75 313 LEU A N 1
ATOM 2449 C CA . LEU A 1 313 ? -2.252 -32.375 -19.125 1 94.75 313 LEU A CA 1
ATOM 2450 C C . LEU A 1 313 ? -2.074 -32.812 -20.578 1 94.75 313 LEU A C 1
ATOM 2452 O O . LEU A 1 313 ? -1.404 -33.812 -20.859 1 94.75 313 LEU A O 1
ATOM 2456 N N . ASP A 1 314 ? -2.732 -32.094 -21.469 1 88 314 ASP A N 1
ATOM 2457 C CA . ASP A 1 314 ? -2.564 -32.375 -22.891 1 88 314 ASP A CA 1
ATOM 2458 C C . ASP A 1 314 ? -1.131 -32.094 -23.344 1 88 314 ASP A C 1
ATOM 2460 O O . ASP A 1 314 ? -0.568 -32.875 -24.125 1 88 314 ASP A O 1
ATOM 2464 N N . GLY A 1 315 ? -0.581 -31.062 -22.922 1 70.44 315 GLY A N 1
ATOM 2465 C CA . GLY A 1 315 ? 0.795 -30.734 -23.25 1 70.44 315 GLY A CA 1
ATOM 2466 C C . GLY A 1 315 ? 1.809 -31.641 -22.594 1 70.44 315 GLY A C 1
ATOM 2467 O O . GLY A 1 315 ? 2.938 -31.781 -23.078 1 70.44 315 GLY A O 1
ATOM 2468 N N . SER A 1 316 ? 1.489 -32.219 -21.516 1 65.75 316 SER A N 1
ATOM 2469 C CA . SER A 1 316 ? 2.387 -33.125 -20.797 1 65.75 316 SER A CA 1
ATOM 2470 C C . SER A 1 316 ? 2.43 -34.5 -21.469 1 65.75 316 SER A C 1
ATOM 2472 O O . SER A 1 316 ? 3.457 -35.188 -21.438 1 65.75 316 SER A O 1
ATOM 2474 N N . GLN A 1 317 ? 1.349 -34.969 -22.016 1 54.94 317 GLN A N 1
ATOM 2475 C CA . GLN A 1 317 ? 1.295 -36.25 -22.719 1 54.94 317 GLN A CA 1
ATOM 2476 C C . GLN A 1 317 ? 2.086 -36.188 -24.016 1 54.94 317 GLN A C 1
ATOM 2478 O O . GLN A 1 317 ? 2.699 -37.188 -24.422 1 54.94 317 GLN A O 1
ATOM 2483 N N . ASP A 1 318 ? 2.096 -35.094 -24.656 1 47.38 318 ASP A N 1
ATOM 2484 C CA . ASP A 1 318 ? 2.877 -35 -25.875 1 47.38 318 ASP A CA 1
ATOM 2485 C C . ASP A 1 318 ? 4.371 -35.125 -25.594 1 47.38 318 ASP A C 1
ATOM 2487 O O . ASP A 1 318 ? 5.113 -35.75 -26.375 1 47.38 318 ASP A O 1
ATOM 2491 N N . GLU A 1 319 ? 4.812 -34.719 -24.469 1 48.94 319 GLU A N 1
ATOM 2492 C CA . GLU A 1 319 ? 6.234 -34.781 -24.156 1 48.94 319 GLU A CA 1
ATOM 2493 C C . GLU A 1 319 ? 6.617 -36.188 -23.703 1 48.94 319 GLU A C 1
ATOM 2495 O O . GLU A 1 319 ? 7.723 -36.656 -23.969 1 48.94 319 GLU A O 1
ATOM 2500 N N . SER A 1 320 ? 5.703 -36.844 -22.984 1 48 320 SER A N 1
ATOM 2501 C CA . SER A 1 320 ? 6.012 -38.219 -22.594 1 48 320 SER A CA 1
ATOM 2502 C C . SER A 1 320 ? 6.02 -39.156 -23.797 1 48 320 SER A C 1
ATOM 2504 O O . SER A 1 320 ? 6.82 -40.094 -23.859 1 48 320 SER A O 1
ATOM 2506 N N . ASN A 1 321 ? 5.18 -38.906 -24.781 1 46.06 321 ASN A N 1
ATOM 2507 C CA . ASN A 1 321 ? 5.18 -39.75 -25.984 1 46.06 321 ASN A CA 1
ATOM 2508 C C . ASN A 1 321 ? 6.359 -39.406 -26.891 1 46.06 321 ASN A C 1
ATOM 2510 O O . ASN A 1 321 ? 6.832 -40.281 -27.625 1 46.06 321 ASN A O 1
ATOM 2514 N N . SER A 1 322 ? 6.77 -38.281 -26.938 1 43 322 SER A N 1
ATOM 2515 C CA . SER A 1 322 ? 7.902 -37.938 -27.797 1 43 322 SER A CA 1
ATOM 2516 C C . SER A 1 322 ? 9.203 -38.531 -27.234 1 43 322 SER A C 1
ATOM 2518 O O . SER A 1 322 ? 10.148 -38.781 -27.984 1 43 322 SER A O 1
ATOM 2520 N N . SER A 1 323 ? 9.344 -38.688 -25.953 1 41.06 323 SER A N 1
ATOM 2521 C CA . SER A 1 323 ? 10.547 -39.344 -25.438 1 41.06 323 SER A CA 1
ATOM 2522 C C . SER A 1 323 ? 10.531 -40.844 -25.672 1 41.06 323 SER A C 1
ATOM 2524 O O . SER A 1 323 ? 11.547 -41.5 -25.469 1 41.06 323 SER A O 1
ATOM 2526 N N . LYS A 1 324 ? 9.359 -41.406 -25.906 1 47.94 324 LYS A N 1
ATOM 2527 C CA . LYS A 1 324 ? 9.359 -42.875 -26.125 1 47.94 324 LYS A CA 1
ATOM 2528 C C . LYS A 1 324 ? 9.773 -43.219 -27.547 1 47.94 324 LYS A C 1
ATOM 2530 O O . LYS A 1 324 ? 9.953 -44.375 -27.891 1 47.94 324 LYS A O 1
ATOM 2535 N N . GLY A 1 325 ? 9.609 -42.281 -28.422 1 34.56 325 GLY A N 1
ATOM 2536 C CA . GLY A 1 325 ? 9.984 -42.656 -29.766 1 34.56 325 GLY A CA 1
ATOM 2537 C C . GLY A 1 325 ? 11.484 -42.75 -29.969 1 34.56 325 GLY A C 1
ATOM 2538 O O . GLY A 1 325 ? 11.953 -43.125 -31.047 1 34.56 325 GLY A O 1
ATOM 2539 N N . GLU A 1 326 ? 12.266 -41.812 -29.328 1 34.84 326 GLU A N 1
ATOM 2540 C CA . GLU A 1 326 ? 13.688 -41.875 -29.656 1 34.84 326 GLU A CA 1
ATOM 2541 C C . GLU A 1 326 ? 14.336 -43.094 -28.984 1 34.84 326 GLU A C 1
ATOM 2543 O O . GLU A 1 326 ? 15.562 -43.219 -28.984 1 34.84 326 GLU A O 1
ATOM 2548 N N . ILE A 1 327 ? 13.5 -44.062 -28.391 1 27.14 327 ILE A N 1
ATOM 2549 C CA . ILE A 1 327 ? 14.289 -45.281 -28.297 1 27.14 327 ILE A CA 1
ATOM 2550 C C . ILE A 1 327 ? 14.148 -46.094 -29.578 1 27.14 327 ILE A C 1
ATOM 2552 O O . ILE A 1 327 ? 13.047 -46.219 -30.109 1 27.14 327 ILE A O 1
ATOM 2556 N N . MET B 1 1 ? -37.469 52.781 49.938 1 63.22 1 MET B N 1
ATOM 2557 C CA . MET B 1 1 ? -37.625 52.719 48.469 1 63.22 1 MET B CA 1
ATOM 2558 C C . MET B 1 1 ? -36.375 52.188 47.812 1 63.22 1 MET B C 1
ATOM 2560 O O . MET B 1 1 ? -36.438 51.312 46.906 1 63.22 1 MET B O 1
ATOM 2564 N N . GLU B 1 2 ? -35.25 52.656 48.25 1 70.38 2 GLU B N 1
ATOM 2565 C CA . GLU B 1 2 ? -33.969 52.25 47.688 1 70.38 2 GLU B CA 1
ATOM 2566 C C . GLU B 1 2 ? -33.656 50.781 48.031 1 70.38 2 GLU B C 1
ATOM 2568 O O . GLU B 1 2 ? -33.188 50.031 47.188 1 70.38 2 GLU B O 1
ATOM 2573 N N . GLU B 1 3 ? -34 50.344 49.188 1 69.94 3 GLU B N 1
ATOM 2574 C CA . GLU B 1 3 ? -33.719 49 49.656 1 69.94 3 GLU B CA 1
ATOM 2575 C C . GLU B 1 3 ? -34.531 47.969 48.844 1 69.94 3 GLU B C 1
ATOM 2577 O O . GLU B 1 3 ? -34.062 46.906 48.5 1 69.94 3 GLU B O 1
ATOM 2582 N N . ARG B 1 4 ? -35.781 48.312 48.562 1 71.38 4 ARG B N 1
ATOM 2583 C CA . ARG B 1 4 ? -36.656 47.469 47.781 1 71.38 4 ARG B CA 1
ATOM 2584 C C . ARG B 1 4 ? -36.156 47.312 46.344 1 71.38 4 ARG B C 1
ATOM 2586 O O . ARG B 1 4 ? -36.25 46.219 45.781 1 71.38 4 ARG B O 1
ATOM 2593 N N . ALA B 1 5 ? -35.625 48.406 45.844 1 76.12 5 ALA B N 1
ATOM 2594 C CA . ALA B 1 5 ? -35.062 48.375 44.469 1 76.12 5 ALA B CA 1
ATOM 2595 C C . ALA B 1 5 ? -33.844 47.469 44.406 1 76.12 5 ALA B C 1
ATOM 2597 O O . ALA B 1 5 ? -33.688 46.719 43.469 1 76.12 5 ALA B O 1
ATOM 2598 N N . GLU B 1 6 ? -33.031 47.531 45.375 1 77.31 6 GLU B N 1
ATOM 2599 C CA . GLU B 1 6 ? -31.844 46.719 45.438 1 77.31 6 GLU B CA 1
ATOM 2600 C C . GLU B 1 6 ? -32.188 45.25 45.562 1 77.31 6 GLU B C 1
ATOM 2602 O O . GLU B 1 6 ? -31.547 44.375 44.969 1 77.31 6 GLU B O 1
ATOM 2607 N N . GLU B 1 7 ? -33.188 44.969 46.344 1 82.25 7 GLU B N 1
ATOM 2608 C CA . GLU B 1 7 ? -33.656 43.594 46.531 1 82.25 7 GLU B CA 1
ATOM 2609 C C . GLU B 1 7 ? -34.219 43.031 45.25 1 82.25 7 GLU B C 1
ATOM 2611 O O . GLU B 1 7 ? -33.969 41.875 44.906 1 82.25 7 GLU B O 1
ATOM 2616 N N . LYS B 1 8 ? -35.031 43.812 44.625 1 84.12 8 LYS B N 1
ATOM 2617 C CA . LYS B 1 8 ? -35.594 43.406 43.312 1 84.12 8 LYS B CA 1
ATOM 2618 C C . LYS B 1 8 ? -34.5 43.125 42.312 1 84.12 8 LYS B C 1
ATOM 2620 O O . LYS B 1 8 ? -34.562 42.125 41.562 1 84.12 8 LYS B O 1
ATOM 2625 N N . LEU B 1 9 ? -33.5 44 42.25 1 85.75 9 LEU B N 1
ATOM 2626 C CA . LEU B 1 9 ? -32.375 43.812 41.375 1 85.75 9 LEU B CA 1
ATOM 2627 C C . LEU B 1 9 ? -31.641 42.5 41.688 1 85.75 9 LEU B C 1
ATOM 2629 O O . LEU B 1 9 ? -31.266 41.75 40.75 1 85.75 9 LEU B O 1
ATOM 2633 N N . ALA B 1 10 ? -31.484 42.281 42.906 1 85.94 10 ALA B N 1
ATOM 2634 C CA . ALA B 1 10 ? -30.828 41.062 43.312 1 85.94 10 ALA B CA 1
ATOM 2635 C C . ALA B 1 10 ? -31.609 39.812 42.875 1 85.94 10 ALA B C 1
ATOM 2637 O O . ALA B 1 10 ? -31.031 38.844 42.375 1 85.94 10 ALA B O 1
ATOM 2638 N N . LYS B 1 11 ? -32.906 39.844 43.031 1 88.38 11 LYS B N 1
ATOM 2639 C CA . LYS B 1 11 ? -33.75 38.75 42.625 1 88.38 11 LYS B CA 1
ATOM 2640 C C . LYS B 1 11 ? -33.719 38.531 41.125 1 88.38 11 LYS B C 1
ATOM 2642 O O . LYS B 1 11 ? -33.688 37.406 40.625 1 88.38 11 LYS B O 1
ATOM 2647 N N . MET B 1 12 ? -33.75 39.625 40.406 1 88.56 12 MET B N 1
ATOM 2648 C CA . MET B 1 12 ? -33.656 39.594 38.938 1 88.56 12 MET B CA 1
ATOM 2649 C C . MET B 1 12 ? -32.375 38.906 38.469 1 88.56 12 MET B C 1
ATOM 2651 O O . MET B 1 12 ? -32.406 38.062 37.594 1 88.56 12 MET B O 1
ATOM 2655 N N . ILE B 1 13 ? -31.297 39.25 39.125 1 87.69 13 ILE B N 1
ATOM 2656 C CA . ILE B 1 13 ? -30 38.688 38.75 1 87.69 13 ILE B CA 1
ATOM 2657 C C . ILE B 1 13 ? -29.938 37.219 39.125 1 87.69 13 ILE B C 1
ATOM 2659 O O . ILE B 1 13 ? -29.453 36.375 38.344 1 87.69 13 ILE B O 1
ATOM 2663 N N . ASP B 1 14 ? -30.484 36.906 40.25 1 89.06 14 ASP B N 1
ATOM 2664 C CA . ASP B 1 14 ? -30.516 35.531 40.688 1 89.06 14 ASP B CA 1
ATOM 2665 C C . ASP B 1 14 ? -31.406 34.688 39.75 1 89.06 14 ASP B C 1
ATOM 2667 O O . ASP B 1 14 ? -31.047 33.562 39.406 1 89.06 14 ASP B O 1
ATOM 2671 N N . ALA B 1 15 ? -32.5 35.156 39.438 1 90.94 15 ALA B N 1
ATOM 2672 C CA . ALA B 1 15 ? -33.375 34.469 38.5 1 90.94 15 ALA B CA 1
ATOM 2673 C C . ALA B 1 15 ? -32.688 34.219 37.156 1 90.94 15 ALA B C 1
ATOM 2675 O O . ALA B 1 15 ? -32.812 33.156 36.594 1 90.94 15 ALA B O 1
ATOM 2676 N N . ALA B 1 16 ? -32.031 35.25 36.594 1 86.12 16 ALA B N 1
ATOM 2677 C CA . ALA B 1 16 ? -31.312 35.125 35.344 1 86.12 16 ALA B CA 1
ATOM 2678 C C . ALA B 1 16 ? -30.234 34.031 35.406 1 86.12 16 ALA B C 1
ATOM 2680 O O . ALA B 1 16 ? -30.109 33.219 34.5 1 86.12 16 ALA B O 1
ATOM 2681 N N . ARG B 1 17 ? -29.547 33.969 36.5 1 82.69 17 ARG B N 1
ATOM 2682 C CA . ARG B 1 17 ? -28.516 32.969 36.719 1 82.69 17 ARG B CA 1
ATOM 2683 C C . ARG B 1 17 ? -29.125 31.562 36.75 1 82.69 17 ARG B C 1
ATOM 2685 O O . ARG B 1 17 ? -28.594 30.641 36.094 1 82.69 17 ARG B O 1
ATOM 2692 N N . MET B 1 18 ? -30.25 31.422 37.406 1 85.12 18 MET B N 1
ATOM 2693 C CA . MET B 1 18 ? -30.922 30.141 37.531 1 85.12 18 MET B CA 1
ATOM 2694 C C . MET B 1 18 ? -31.438 29.672 36.156 1 85.12 18 MET B C 1
ATOM 2696 O O . MET B 1 18 ? -31.297 28.5 35.812 1 85.12 18 MET B O 1
ATOM 2700 N N . TYR B 1 19 ? -31.953 30.562 35.438 1 85.94 19 TYR B N 1
ATOM 2701 C CA . TYR B 1 19 ? -32.562 30.234 34.156 1 85.94 19 TYR B CA 1
ATOM 2702 C C . TYR B 1 19 ? -31.484 29.953 33.125 1 85.94 19 TYR B C 1
ATOM 2704 O O . TYR B 1 19 ? -31.516 28.906 32.469 1 85.94 19 TYR B O 1
ATOM 2712 N N . TYR B 1 20 ? -30.484 30.844 32.969 1 79 20 TYR B N 1
ATOM 2713 C CA . TYR B 1 20 ? -29.562 30.797 31.844 1 79 20 TYR B CA 1
ATOM 2714 C C . TYR B 1 20 ? -28.344 29.953 32.188 1 79 20 TYR B C 1
ATOM 2716 O O . TYR B 1 20 ? -27.734 29.344 31.281 1 79 20 TYR B O 1
ATOM 2724 N N . GLN B 1 21 ? -28.031 29.766 33.5 1 74.38 21 GLN B N 1
ATOM 2725 C CA . GLN B 1 21 ? -26.797 29.062 33.844 1 74.38 21 GLN B CA 1
ATOM 2726 C C . GLN B 1 21 ? -27.094 27.734 34.531 1 74.38 21 GLN B C 1
ATOM 2728 O O . GLN B 1 21 ? -26.344 26.766 34.375 1 74.38 21 GLN B O 1
ATOM 2733 N N . LEU B 1 22 ? -28.297 27.719 35.156 1 76.38 22 LEU B N 1
ATOM 2734 C CA . LEU B 1 22 ? -28.562 26.531 35.969 1 76.38 22 LEU B CA 1
ATOM 2735 C C . LEU B 1 22 ? -29.734 25.734 35.406 1 76.38 22 LEU B C 1
ATOM 2737 O O . LEU B 1 22 ? -30.172 24.734 36 1 76.38 22 LEU B O 1
ATOM 2741 N N . ASP B 1 23 ? -30.297 26.125 34.25 1 80.44 23 ASP B N 1
ATOM 2742 C CA . ASP B 1 23 ? -31.297 25.438 33.438 1 80.44 23 ASP B CA 1
ATOM 2743 C C . ASP B 1 23 ? -32.562 25.203 34.25 1 80.44 23 ASP B C 1
ATOM 2745 O O . ASP B 1 23 ? -33.25 24.188 34.062 1 80.44 23 ASP B O 1
ATOM 2749 N N . TYR B 1 24 ? -32.906 26.125 35.188 1 82.88 24 TYR B N 1
ATOM 2750 C CA . TYR B 1 24 ? -34.219 26.109 35.812 1 82.88 24 TYR B CA 1
ATOM 2751 C C . TYR B 1 24 ? -35.312 26.594 34.875 1 82.88 24 TYR B C 1
ATOM 2753 O O . TYR B 1 24 ? -35.062 27.469 34.031 1 82.88 24 TYR B O 1
ATOM 2761 N N . SER B 1 25 ? -36.375 25.984 34.969 1 87.88 25 SER B N 1
ATOM 2762 C CA . SER B 1 25 ? -37.531 26.531 34.25 1 87.88 25 SER B CA 1
ATOM 2763 C C . SER B 1 25 ? -38.062 27.781 34.906 1 87.88 25 SER B C 1
ATOM 2765 O O . SER B 1 25 ? -37.812 28 36.094 1 87.88 25 SER B O 1
ATOM 2767 N N . GLN B 1 26 ? -38.75 28.594 34.125 1 91.31 26 GLN B N 1
ATOM 2768 C CA . GLN B 1 26 ? -39.344 29.781 34.688 1 91.31 26 GLN B CA 1
ATOM 2769 C C . GLN B 1 26 ? -40.312 29.406 35.844 1 91.31 26 GLN B C 1
ATOM 2771 O O . GLN B 1 26 ? -40.406 30.109 36.844 1 91.31 26 GLN B O 1
ATOM 2776 N N . GLN B 1 27 ? -40.906 28.25 35.719 1 89.94 27 GLN B N 1
ATOM 2777 C CA . GLN B 1 27 ? -41.844 27.781 36.75 1 89.94 27 GLN B CA 1
ATOM 2778 C C . GLN B 1 27 ? -41.125 27.406 38.031 1 89.94 27 GLN B C 1
ATOM 2780 O O . GLN B 1 27 ? -41.594 27.719 39.125 1 89.94 27 GLN B O 1
ATOM 2785 N N . GLU B 1 28 ? -40.062 26.812 37.906 1 91.06 28 GLU B N 1
ATOM 2786 C CA . GLU B 1 28 ? -39.25 26.422 39.062 1 91.06 28 GLU B CA 1
ATOM 2787 C C . GLU B 1 28 ? -38.688 27.641 39.781 1 91.06 28 GLU B C 1
ATOM 2789 O O . GLU B 1 28 ? -38.688 27.672 41.031 1 91.06 28 GLU B O 1
ATOM 2794 N N . ILE B 1 29 ? -38.25 28.578 39.094 1 93.62 29 ILE B N 1
ATOM 2795 C CA . ILE B 1 29 ? -37.719 29.812 39.656 1 93.62 29 ILE B CA 1
ATOM 2796 C C . ILE B 1 29 ? -38.844 30.562 40.406 1 93.62 29 ILE B C 1
ATOM 2798 O O . ILE B 1 29 ? -38.656 31.078 41.5 1 93.62 29 ILE B O 1
ATOM 2802 N N . ALA B 1 30 ? -40.062 30.516 39.906 1 92.94 30 ALA B N 1
ATOM 2803 C CA . ALA B 1 30 ? -41.219 31.141 40.5 1 92.94 30 ALA B CA 1
ATOM 2804 C C . ALA B 1 30 ? -41.531 30.531 41.875 1 92.94 30 ALA B C 1
ATOM 2806 O O . ALA B 1 30 ? -41.781 31.25 42.844 1 92.94 30 ALA B O 1
ATOM 2807 N N . ARG B 1 31 ? -41.5 29.281 41.875 1 91.31 31 ARG B N 1
ATOM 2808 C CA . ARG B 1 31 ? -41.75 28.562 43.125 1 91.31 31 ARG B CA 1
ATOM 2809 C C . ARG B 1 31 ? -40.719 28.891 44.156 1 91.31 31 ARG B C 1
ATOM 2811 O O . ARG B 1 31 ? -41.031 29.156 45.312 1 91.31 31 ARG B O 1
ATOM 2818 N N . LEU B 1 32 ? -39.5 28.969 43.75 1 91.31 32 LEU B N 1
ATOM 2819 C CA . LEU B 1 32 ? -38.375 29.172 44.656 1 91.31 32 LEU B CA 1
ATOM 2820 C C . LEU B 1 32 ? -38.375 30.578 45.219 1 91.31 32 LEU B C 1
ATOM 2822 O O . LEU B 1 32 ? -38.062 30.797 46.406 1 91.31 32 LEU B O 1
ATOM 2826 N N . PHE B 1 33 ? -38.75 31.516 44.406 1 90.5 33 PHE B N 1
ATOM 2827 C CA . PHE B 1 33 ? -38.719 32.938 44.781 1 90.5 33 PHE B CA 1
ATOM 2828 C C . PHE B 1 33 ? -40.031 33.344 45.375 1 90.5 33 PHE B C 1
ATOM 2830 O O . PHE B 1 33 ? -40.156 34.438 45.938 1 90.5 33 PHE B O 1
ATOM 2837 N N . GLY B 1 34 ? -41.219 32.406 45.281 1 92.19 34 GLY B N 1
ATOM 2838 C CA . GLY B 1 34 ? -42.531 32.75 45.781 1 92.19 34 GLY B CA 1
ATOM 2839 C C . GLY B 1 34 ? -43.219 33.812 44.969 1 92.19 34 GLY B C 1
ATOM 2840 O O . GLY B 1 34 ? -43.906 34.688 45.5 1 92.19 34 GLY B O 1
ATOM 2841 N N . VAL B 1 35 ? -42.938 33.875 43.719 1 92.56 35 VAL B N 1
ATOM 2842 C CA . VAL B 1 35 ? -43.562 34.844 42.812 1 92.56 35 VAL B CA 1
ATOM 2843 C C . VAL B 1 35 ? -44.281 34.094 41.688 1 92.56 35 VAL B C 1
ATOM 2845 O O . VAL B 1 35 ? -44.156 32.844 41.562 1 92.56 35 VAL B O 1
ATOM 2848 N N . SER B 1 36 ? -45.062 34.812 40.875 1 91.31 36 SER B N 1
ATOM 2849 C CA . SER B 1 36 ? -45.75 34.188 39.75 1 91.31 36 SER B CA 1
ATOM 2850 C C . SER B 1 36 ? -44.781 34 38.594 1 91.31 36 SER B C 1
ATOM 2852 O O . SER B 1 36 ? -43.75 34.656 38.5 1 91.31 36 SER B O 1
ATOM 2854 N N . ARG B 1 37 ? -45.188 33.062 37.719 1 91.88 37 ARG B N 1
ATOM 2855 C CA . ARG B 1 37 ? -44.406 32.781 36.531 1 91.88 37 ARG B CA 1
ATOM 2856 C C . ARG B 1 37 ? -44.281 34.031 35.656 1 91.88 37 ARG B C 1
ATOM 2858 O O . ARG B 1 37 ? -43.188 34.375 35.188 1 91.88 37 ARG B O 1
ATOM 2865 N N . PRO B 1 38 ? -45.344 34.781 35.531 1 91.94 38 PRO B N 1
ATOM 2866 C CA . PRO B 1 38 ? -45.219 36.031 34.75 1 91.94 38 PRO B CA 1
ATOM 2867 C C . PRO B 1 38 ? -44.219 37.031 35.375 1 91.94 38 PRO B C 1
ATOM 2869 O O . PRO B 1 38 ? -43.531 37.719 34.625 1 91.94 38 PRO B O 1
ATOM 2872 N N . THR B 1 39 ? -44.094 37.031 36.656 1 92.75 39 THR B N 1
ATOM 2873 C CA . THR B 1 39 ? -43.125 37.906 37.312 1 92.75 39 THR B CA 1
ATOM 2874 C C . THR B 1 39 ? -41.688 37.469 36.969 1 92.75 39 THR B C 1
ATOM 2876 O O . THR B 1 39 ? -40.844 38.312 36.719 1 92.75 39 THR B O 1
ATOM 2879 N N . VAL B 1 40 ? -41.5 36.125 36.906 1 93.5 40 VAL B N 1
ATOM 2880 C CA . VAL B 1 40 ? -40.188 35.594 36.562 1 93.5 40 VAL B CA 1
ATOM 2881 C C . VAL B 1 40 ? -39.875 35.969 35.094 1 93.5 40 VAL B C 1
ATOM 2883 O O . VAL B 1 40 ? -38.75 36.406 34.781 1 93.5 40 VAL B O 1
ATOM 2886 N N . SER B 1 41 ? -40.844 35.812 34.312 1 91.12 41 SER B N 1
ATOM 2887 C CA . SER B 1 41 ? -40.688 36.188 32.906 1 91.12 41 SER B CA 1
ATOM 2888 C C . SER B 1 41 ? -40.281 37.656 32.75 1 91.12 41 SER B C 1
ATOM 2890 O O . SER B 1 41 ? -39.406 37.969 31.969 1 91.12 41 SER B O 1
ATOM 2892 N N . ARG B 1 42 ? -40.906 38.469 33.531 1 88.5 42 ARG B N 1
ATOM 2893 C CA . ARG B 1 42 ? -40.594 39.906 33.5 1 88.5 42 ARG B CA 1
ATOM 2894 C C . ARG B 1 42 ? -39.219 40.188 34.031 1 88.5 42 ARG B C 1
ATOM 2896 O O . ARG B 1 42 ? -38.5 41.062 33.5 1 88.5 42 ARG B O 1
ATOM 2903 N N . PHE B 1 43 ? -38.812 39.5 35.094 1 90.19 43 PHE B N 1
ATOM 2904 C CA . PHE B 1 43 ? -37.469 39.625 35.625 1 90.19 43 PHE B CA 1
ATOM 2905 C C . PHE B 1 43 ? -36.438 39.312 34.562 1 90.19 43 PHE B C 1
ATOM 2907 O O . PHE B 1 43 ? -35.469 40.031 34.375 1 90.19 43 PHE B O 1
ATOM 2914 N N . LEU B 1 44 ? -36.688 38.156 33.812 1 90.44 44 LEU B N 1
ATOM 2915 C CA . LEU B 1 44 ? -35.75 37.719 32.781 1 90.44 44 LEU B CA 1
ATOM 2916 C C . LEU B 1 44 ? -35.688 38.688 31.609 1 90.44 44 LEU B C 1
ATOM 2918 O O . LEU B 1 44 ? -34.625 39 31.094 1 90.44 44 LEU B O 1
ATOM 2922 N N . GLN B 1 45 ? -36.812 39.219 31.234 1 87.06 45 GLN B N 1
ATOM 2923 C CA . GLN B 1 45 ? -36.875 40.188 30.156 1 87.06 45 GLN B CA 1
ATOM 2924 C C . GLN B 1 45 ? -36.188 41.5 30.578 1 87.06 45 GLN B C 1
ATOM 2926 O O . GLN B 1 45 ? -35.438 42.094 29.812 1 87.06 45 GLN B O 1
ATOM 2931 N N . GLN B 1 46 ? -36.438 41.906 31.75 1 86.44 46 GLN B N 1
ATOM 2932 C CA . GLN B 1 46 ? -35.844 43.125 32.25 1 86.44 46 GLN B CA 1
ATOM 2933 C C . GLN B 1 46 ? -34.312 43 32.406 1 86.44 46 GLN B C 1
ATOM 2935 O O . GLN B 1 46 ? -33.562 43.906 32.094 1 86.44 46 GLN B O 1
ATOM 2940 N N . ALA B 1 47 ? -33.906 41.844 32.875 1 86.56 47 ALA B N 1
ATOM 2941 C CA . ALA B 1 47 ? -32.469 41.594 33 1 86.56 47 ALA B CA 1
ATOM 2942 C C . ALA B 1 47 ? -31.797 41.688 31.625 1 86.56 47 ALA B C 1
ATOM 2944 O O . ALA B 1 47 ? -30.672 42.188 31.531 1 86.56 47 ALA B O 1
ATOM 2945 N N . LYS B 1 48 ? -32.469 41.25 30.578 1 82.44 48 LYS B N 1
ATOM 2946 C CA . LYS B 1 48 ? -31.953 41.406 29.219 1 82.44 48 LYS B CA 1
ATOM 2947 C C . LYS B 1 48 ? -31.953 42.875 28.781 1 82.44 48 LYS B C 1
ATOM 2949 O O . LYS B 1 48 ? -30.953 43.375 28.25 1 82.44 48 LYS B O 1
ATOM 2954 N N . ASP B 1 49 ? -33.031 43.5 29.016 1 82.19 49 ASP B N 1
ATOM 2955 C CA . ASP B 1 49 ? -33.188 44.875 28.578 1 82.19 49 ASP B CA 1
ATOM 2956 C C . ASP B 1 49 ? -32.219 45.812 29.266 1 82.19 49 ASP B C 1
ATOM 2958 O O . ASP B 1 49 ? -31.688 46.75 28.656 1 82.19 49 ASP B O 1
ATOM 2962 N N . ASP B 1 50 ? -31.891 45.406 30.484 1 84.38 50 ASP B N 1
ATOM 2963 C CA . ASP B 1 50 ? -31.016 46.281 31.266 1 84.38 50 ASP B CA 1
ATOM 2964 C C . ASP B 1 50 ? -29.547 45.906 31.078 1 84.38 50 ASP B C 1
ATOM 2966 O O . ASP B 1 50 ? -28.656 46.531 31.625 1 84.38 50 ASP B O 1
ATOM 2970 N N . GLY B 1 51 ? -29.328 44.781 30.234 1 79.75 51 GLY B N 1
ATOM 2971 C CA . GLY B 1 51 ? -27.984 44.375 29.828 1 79.75 51 GLY B CA 1
ATOM 2972 C C . GLY B 1 51 ? -27.297 43.469 30.844 1 79.75 51 GLY B C 1
ATOM 2973 O O . GLY B 1 51 ? -26.094 43.219 30.75 1 79.75 51 GLY B O 1
ATOM 2974 N N . TYR B 1 52 ? -28.078 43.094 31.875 1 80.38 52 TYR B N 1
ATOM 2975 C CA . TYR B 1 52 ? -27.5 42.188 32.875 1 80.38 52 TYR B CA 1
ATOM 2976 C C . TYR B 1 52 ? -27.312 40.781 32.312 1 80.38 52 TYR B C 1
ATOM 2978 O O . TYR B 1 52 ? -26.469 40.031 32.781 1 80.38 52 TYR B O 1
ATOM 2986 N N . VAL B 1 53 ? -28.219 40.438 31.406 1 75.5 53 VAL B N 1
ATOM 2987 C CA . VAL B 1 53 ? -28.094 39.188 30.688 1 75.5 53 VAL B CA 1
ATOM 2988 C C . VAL B 1 53 ? -27.734 39.469 29.219 1 75.5 53 VAL B C 1
ATOM 2990 O O . VAL B 1 53 ? -28.406 40.25 28.547 1 75.5 53 VAL B O 1
ATOM 2993 N N . GLN B 1 54 ? -26.625 39.094 28.859 1 65.94 54 GLN B N 1
ATOM 2994 C CA . GLN B 1 54 ? -26.203 39.125 27.469 1 65.94 54 GLN B CA 1
ATOM 2995 C C . GLN B 1 54 ? -26.094 37.719 26.891 1 65.94 54 GLN B C 1
ATOM 2997 O O . GLN B 1 54 ? -25.328 36.906 27.422 1 65.94 54 GLN B O 1
ATOM 3002 N N . ILE B 1 55 ? -27.125 37.406 26.25 1 54.97 55 ILE B N 1
ATOM 3003 C CA . ILE B 1 55 ? -27.047 36.125 25.547 1 54.97 55 ILE B CA 1
ATOM 3004 C C . ILE B 1 55 ? -26.141 36.25 24.328 1 54.97 55 ILE B C 1
ATOM 3006 O O . ILE B 1 55 ? -26.406 37.062 23.438 1 54.97 55 ILE B O 1
ATOM 3010 N N . THR B 1 56 ? -25.016 35.875 24.516 1 46.59 56 THR B N 1
ATOM 3011 C CA . THR B 1 56 ? -24.125 35.812 23.359 1 46.59 56 THR B CA 1
ATOM 3012 C C . THR B 1 56 ? -24.234 34.469 22.672 1 46.59 56 THR B C 1
ATOM 3014 O O . THR B 1 56 ? -24.094 33.406 23.312 1 46.59 56 THR B O 1
ATOM 3017 N N . ILE B 1 57 ? -25.062 34.469 21.781 1 44.75 57 ILE B N 1
ATOM 3018 C CA . ILE B 1 57 ? -25.047 33.25 20.953 1 44.75 57 ILE B CA 1
ATOM 3019 C C . ILE B 1 57 ? -23.703 33.125 20.25 1 44.75 57 ILE B C 1
ATOM 3021 O O . ILE B 1 57 ? -23.328 34 19.453 1 44.75 57 ILE B O 1
ATOM 3025 N N . HIS B 1 58 ? -22.828 32.469 20.953 1 45.62 58 HIS B N 1
ATOM 3026 C CA . HIS B 1 58 ? -21.594 32.188 20.219 1 45.62 58 HIS B CA 1
ATOM 3027 C C . HIS B 1 58 ? -21.828 31.219 19.078 1 45.62 58 HIS B C 1
ATOM 3029 O O . HIS B 1 58 ? -22.234 30.078 19.297 1 45.62 58 HIS B O 1
ATOM 3035 N N . ASP B 1 59 ? -22.266 31.828 18.062 1 54.25 59 ASP B N 1
ATOM 3036 C CA . ASP B 1 59 ? -22.266 31 16.859 1 54.25 59 ASP B CA 1
ATOM 3037 C C . ASP B 1 59 ? -20.875 30.391 16.625 1 54.25 59 ASP B C 1
ATOM 3039 O O . ASP B 1 59 ? -19.906 31.094 16.375 1 54.25 59 ASP B O 1
ATOM 3043 N N . PRO B 1 60 ? -20.875 29.141 17.109 1 59.38 60 PRO B N 1
ATOM 3044 C CA . PRO B 1 60 ? -19.578 28.484 16.922 1 59.38 60 PRO B CA 1
ATOM 3045 C C . PRO B 1 60 ? -18.938 28.797 15.57 1 59.38 60 PRO B C 1
ATOM 3047 O O . PRO B 1 60 ? -17.719 28.766 15.438 1 59.38 60 PRO B O 1
ATOM 3050 N N . ARG B 1 61 ? -19.844 29.281 14.773 1 60.78 61 ARG B N 1
ATOM 3051 C CA . ARG B 1 61 ? -19.344 29.562 13.43 1 60.78 61 ARG B CA 1
ATOM 3052 C C . ARG B 1 61 ? -18.609 30.906 13.398 1 60.78 61 ARG B C 1
ATOM 3054 O O . ARG B 1 61 ? -17.656 31.062 12.641 1 60.78 61 ARG B O 1
ATOM 3061 N N . GLU B 1 62 ? -19.094 31.781 14.078 1 63.56 62 GLU B N 1
ATOM 3062 C CA . GLU B 1 62 ? -18.484 33.094 14.133 1 63.56 62 GLU B CA 1
ATOM 3063 C C . GLU B 1 62 ? -17.125 33.062 14.844 1 63.56 62 GLU B C 1
ATOM 3065 O O . GLU B 1 62 ? -16.188 33.75 14.43 1 63.56 62 GLU B O 1
ATOM 3070 N N . SER B 1 63 ? -17.016 32.281 15.844 1 78.19 63 SER B N 1
ATOM 3071 C CA . SER B 1 63 ? -15.773 32.125 16.594 1 78.19 63 SER B CA 1
ATOM 3072 C C . SER B 1 63 ? -14.695 31.453 15.734 1 78.19 63 SER B C 1
ATOM 3074 O O . SER B 1 63 ? -13.539 31.875 15.75 1 78.19 63 SER B O 1
ATOM 3076 N N . SER B 1 64 ? -15.117 30.641 14.836 1 88.38 64 SER B N 1
ATOM 3077 C CA . SER B 1 64 ? -14.156 29.938 13.992 1 88.38 64 SER B CA 1
ATOM 3078 C C . SER B 1 64 ? -13.578 30.859 12.914 1 88.38 64 SER B C 1
ATOM 3080 O O . SER B 1 64 ? -12.398 30.781 12.586 1 88.38 64 SER B O 1
ATOM 3082 N N . VAL B 1 65 ? -14.422 31.75 12.445 1 90.25 65 VAL B N 1
ATOM 3083 C CA . VAL B 1 65 ? -13.977 32.688 11.422 1 90.25 65 VAL B CA 1
ATOM 3084 C C . VAL B 1 65 ? -12.977 33.656 12.016 1 90.25 65 VAL B C 1
ATOM 3086 O O . VAL B 1 65 ? -11.953 33.969 11.391 1 90.25 65 VAL B O 1
ATOM 3089 N N . MET B 1 66 ? -13.242 34.125 13.188 1 92.44 66 MET B N 1
ATOM 3090 C CA . MET B 1 66 ? -12.344 35.062 13.859 1 92.44 66 MET B CA 1
ATOM 3091 C C . MET B 1 66 ? -11.008 34.375 14.172 1 92.44 66 MET B C 1
ATOM 3093 O O . MET B 1 66 ? -9.945 34.969 13.961 1 92.44 66 MET B O 1
ATOM 3097 N N . LEU B 1 67 ? -11.078 33.219 14.656 1 95.12 67 LEU B N 1
ATOM 3098 C CA . LEU B 1 67 ? -9.859 32.469 14.953 1 95.12 67 LEU B CA 1
ATOM 3099 C C . LEU B 1 67 ? -9.016 32.25 13.695 1 95.12 67 LEU B C 1
ATOM 3101 O O . LEU B 1 67 ? -7.793 32.375 13.734 1 95.12 67 LEU B O 1
ATOM 3105 N N . ALA B 1 68 ? -9.68 31.984 12.594 1 97.5 68 ALA B N 1
ATOM 3106 C CA . ALA B 1 68 ? -8.984 31.781 11.328 1 97.5 68 ALA B CA 1
ATOM 3107 C C . ALA B 1 68 ? -8.234 33.031 10.891 1 97.5 68 ALA B C 1
ATOM 3109 O O . ALA B 1 68 ? -7.066 32.969 10.516 1 97.5 68 ALA B O 1
ATOM 3110 N N . GLU B 1 69 ? -8.93 34.125 11.031 1 96.69 69 GLU B N 1
ATOM 3111 C CA . GLU B 1 69 ? -8.312 35.375 10.656 1 96.69 69 GLU B CA 1
ATOM 3112 C C . GLU B 1 69 ? -7.125 35.719 11.547 1 96.69 69 GLU B C 1
ATOM 3114 O O . GLU B 1 69 ? -6.105 36.219 11.078 1 96.69 69 GLU B O 1
ATOM 3119 N N . GLN B 1 70 ? -7.246 35.469 12.789 1 96.56 70 GLN B N 1
ATOM 3120 C CA . GLN B 1 70 ? -6.156 35.688 13.734 1 96.56 70 GLN B CA 1
ATOM 3121 C C . GLN B 1 70 ? -4.953 34.812 13.422 1 96.56 70 GLN B C 1
ATOM 3123 O O . GLN B 1 70 ? -3.809 35.281 13.492 1 96.56 70 GLN B O 1
ATOM 3128 N N . LEU B 1 71 ? -5.242 33.594 13.078 1 97.88 71 LEU B N 1
ATOM 3129 C CA . LEU B 1 71 ? -4.172 32.688 12.711 1 97.88 71 LEU B CA 1
ATOM 3130 C C . LEU B 1 71 ? -3.443 33.156 11.461 1 97.88 71 LEU B C 1
ATOM 3132 O O . LEU B 1 71 ? -2.215 33.094 11.398 1 97.88 71 LEU B O 1
ATOM 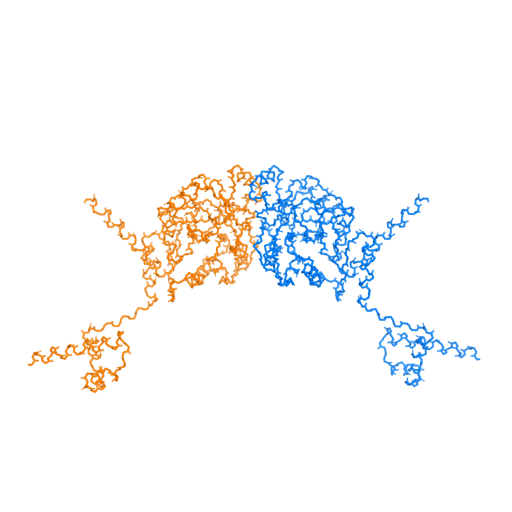3136 N N . GLU B 1 72 ? -4.223 33.562 10.461 1 98.12 72 GLU B N 1
ATOM 3137 C CA . GLU B 1 72 ? -3.633 34.062 9.219 1 98.12 72 GLU B CA 1
ATOM 3138 C C . GLU B 1 72 ? -2.699 35.25 9.492 1 98.12 72 GLU B C 1
ATOM 3140 O O . GLU B 1 72 ? -1.59 35.312 8.953 1 98.12 72 GLU B O 1
ATOM 3145 N N . ARG B 1 73 ? -3.064 36.094 10.383 1 96.88 73 ARG B N 1
ATOM 3146 C CA . ARG B 1 73 ? -2.264 37.25 10.719 1 96.88 73 ARG B CA 1
ATOM 3147 C C . ARG B 1 73 ? -1.053 36.875 11.562 1 96.88 73 ARG B C 1
ATOM 3149 O O . ARG B 1 73 ? 0.068 37.312 11.281 1 96.88 73 ARG B O 1
ATOM 3156 N N . ALA B 1 74 ? -1.279 36.094 12.531 1 96.19 74 ALA B N 1
ATOM 3157 C CA . ALA B 1 74 ? -0.236 35.75 13.492 1 96.19 74 ALA B CA 1
ATOM 3158 C C . ALA B 1 74 ? 0.893 34.969 12.82 1 96.19 74 ALA B C 1
ATOM 3160 O O . ALA B 1 74 ? 2.062 35.125 13.172 1 96.19 74 ALA B O 1
ATOM 3161 N N . PHE B 1 75 ? 0.54 34.156 11.812 1 97.25 75 PHE B N 1
ATOM 3162 C CA . PHE B 1 75 ? 1.543 33.25 11.258 1 97.25 75 PHE B CA 1
ATOM 3163 C C . PHE B 1 75 ? 1.791 33.562 9.789 1 97.25 75 PHE B C 1
ATOM 3165 O O . PHE B 1 75 ? 2.578 32.875 9.133 1 97.25 75 PHE B O 1
ATOM 3172 N N . GLY B 1 76 ? 1.131 34.562 9.219 1 97.38 76 GLY B N 1
ATOM 3173 C CA . GLY B 1 76 ? 1.326 34.969 7.832 1 97.38 76 GLY B CA 1
ATOM 3174 C C . GLY B 1 76 ? 0.844 33.906 6.848 1 97.38 76 GLY B C 1
ATOM 3175 O O . GLY B 1 76 ? 1.513 33.625 5.848 1 97.38 76 GLY B O 1
ATOM 3176 N N . LEU B 1 77 ? -0.312 33.312 7.105 1 98.56 77 LEU B N 1
ATOM 3177 C CA . LEU B 1 77 ? -0.856 32.25 6.27 1 98.56 77 LEU B CA 1
ATOM 3178 C C . LEU B 1 77 ? -1.663 32.844 5.109 1 98.56 77 LEU B C 1
ATOM 3180 O O . LEU B 1 77 ? -2.311 33.875 5.258 1 98.56 77 LEU B O 1
ATOM 3184 N N . LYS B 1 78 ? -1.631 32.156 4.039 1 98.38 78 LYS B N 1
ATOM 3185 C CA . LYS B 1 78 ? -2.523 32.469 2.928 1 98.38 78 LYS B CA 1
ATOM 3186 C C . LYS B 1 78 ? -3.98 32.219 3.301 1 98.38 78 LYS B C 1
ATOM 3188 O O . LYS B 1 78 ? -4.875 32.938 2.883 1 98.38 78 LYS B O 1
ATOM 3193 N N . LYS B 1 79 ? -4.176 31.109 4.02 1 98.62 79 LYS B N 1
ATOM 3194 C CA . LYS B 1 79 ? -5.523 30.719 4.43 1 98.62 79 LYS B CA 1
ATOM 3195 C C . LYS B 1 79 ? -5.492 29.875 5.699 1 98.62 79 LYS B C 1
ATOM 3197 O O . LYS B 1 79 ? -4.594 29.047 5.879 1 98.62 79 LYS B O 1
ATOM 3202 N N . ALA B 1 80 ? -6.414 30.172 6.562 1 98.75 80 ALA B N 1
ATOM 3203 C CA . ALA B 1 80 ? -6.684 29.297 7.703 1 98.75 80 ALA B CA 1
ATOM 3204 C C . ALA B 1 80 ? -8.156 28.906 7.754 1 98.75 80 ALA B C 1
ATOM 3206 O O . ALA B 1 80 ? -9.039 29.734 7.512 1 98.75 80 ALA B O 1
ATOM 3207 N N . ILE B 1 81 ? -8.391 27.641 7.949 1 98.5 81 ILE B N 1
ATOM 3208 C CA . ILE B 1 81 ? -9.742 27.125 8.156 1 98.5 81 ILE B CA 1
ATOM 3209 C C . ILE B 1 81 ? -9.852 26.5 9.539 1 98.5 81 ILE B C 1
ATOM 3211 O O . ILE B 1 81 ? -9.07 25.594 9.875 1 98.5 81 ILE B O 1
ATOM 3215 N N . VAL B 1 82 ? -10.773 27.016 10.305 1 98.12 82 VAL B N 1
ATOM 3216 C CA . VAL B 1 82 ? -10.984 26.516 11.656 1 98.12 82 VAL B CA 1
ATOM 3217 C C . VAL B 1 82 ? -12.359 25.859 11.758 1 98.12 82 VAL B C 1
ATOM 3219 O O . VAL B 1 82 ? -13.375 26.5 11.461 1 98.12 82 VAL B O 1
ATOM 3222 N N . VAL B 1 83 ? -12.344 24.594 12.148 1 96.56 83 VAL B N 1
ATOM 3223 C CA . VAL B 1 83 ? -13.617 23.891 12.289 1 96.56 83 VAL B CA 1
ATOM 3224 C C . VAL B 1 83 ? -14 23.812 13.773 1 96.56 83 VAL B C 1
ATOM 3226 O O . VAL B 1 83 ? -13.125 23.75 14.641 1 96.56 83 VAL B O 1
ATOM 3229 N N . THR B 1 84 ? -15.273 23.797 14 1 93.31 84 THR B N 1
ATOM 3230 C CA . THR B 1 84 ? -15.797 23.578 15.344 1 93.31 84 THR B CA 1
ATOM 3231 C C . THR B 1 84 ? -16.094 22.094 15.57 1 93.31 84 THR B C 1
ATOM 3233 O O . THR B 1 84 ? -16.844 21.484 14.797 1 93.31 84 THR B O 1
ATOM 3236 N N . VAL B 1 85 ? -15.469 21.562 16.562 1 91.12 85 VAL B N 1
ATOM 3237 C CA . VAL B 1 85 ? -15.68 20.141 16.859 1 91.12 85 VAL B CA 1
ATOM 3238 C C . VAL B 1 85 ? -16.516 20 18.125 1 91.12 85 VAL B C 1
ATOM 3240 O O . VAL B 1 85 ? -16.359 20.766 19.078 1 91.12 85 VAL B O 1
ATOM 3243 N N . PRO B 1 86 ? -17.422 19 18.188 1 82.62 86 PRO B N 1
ATOM 3244 C CA . PRO B 1 86 ? -18.266 18.812 19.375 1 82.62 86 PRO B CA 1
ATOM 3245 C C . PRO B 1 86 ? -17.484 18.312 20.578 1 82.62 86 PRO B C 1
ATOM 3247 O O . PRO B 1 86 ? -17.859 18.578 21.719 1 82.62 86 PRO B O 1
ATOM 3250 N N . GLN B 1 87 ? -16.453 17.531 20.328 1 86.94 87 GLN B N 1
ATOM 3251 C CA . GLN B 1 87 ? -15.57 17 21.359 1 86.94 87 GLN B CA 1
ATOM 3252 C C . GLN B 1 87 ? -14.109 17.078 20.922 1 86.94 87 GLN B C 1
ATOM 3254 O O . GLN B 1 87 ? -13.789 16.844 19.75 1 86.94 87 GLN B O 1
ATOM 3259 N N . TYR B 1 88 ? -13.32 17.406 21.969 1 90.75 88 TYR B N 1
ATOM 3260 C CA . TYR B 1 88 ? -11.891 17.516 21.703 1 90.75 88 TYR B CA 1
ATOM 3261 C C . TYR B 1 88 ? -11.203 16.156 21.828 1 90.75 88 TYR B C 1
ATOM 3263 O O . TYR B 1 88 ? -10.273 16 22.625 1 90.75 88 TYR B O 1
ATOM 3271 N N . GLU B 1 89 ? -11.695 15.219 21.125 1 90.12 89 GLU B N 1
ATOM 3272 C CA . GLU B 1 89 ? -11.172 13.867 21.016 1 90.12 89 GLU B CA 1
ATOM 3273 C C . GLU B 1 89 ? -10.547 13.617 19.641 1 90.12 89 GLU B C 1
ATOM 3275 O O . GLU B 1 89 ? -11.102 14.016 18.625 1 90.12 89 GLU B O 1
ATOM 3280 N N . ASP B 1 90 ? -9.461 12.977 19.656 1 91.94 90 ASP B N 1
ATOM 3281 C CA . ASP B 1 90 ? -8.633 12.828 18.469 1 91.94 90 ASP B CA 1
ATOM 3282 C C . ASP B 1 90 ? -9.453 12.312 17.281 1 91.94 90 ASP B C 1
ATOM 3284 O O . ASP B 1 90 ? -9.406 12.875 16.188 1 91.94 90 ASP B O 1
ATOM 3288 N N . GLY B 1 91 ? -10.211 11.273 17.5 1 91.81 91 GLY B N 1
ATOM 3289 C CA . GLY B 1 91 ? -11 10.68 16.422 1 91.81 91 GLY B CA 1
ATOM 3290 C C . GLY B 1 91 ? -12.023 11.633 15.844 1 91.81 91 GLY B C 1
ATOM 3291 O O . GLY B 1 91 ? -12.219 11.672 14.625 1 91.81 91 GLY B O 1
ATOM 3292 N N . ILE B 1 92 ? -12.672 12.391 16.656 1 90.69 92 ILE B N 1
ATOM 3293 C CA . ILE B 1 92 ? -13.695 13.336 16.234 1 90.69 92 ILE B CA 1
ATOM 3294 C C . ILE B 1 92 ? -13.047 14.516 15.523 1 90.69 92 ILE B C 1
ATOM 3296 O O . ILE B 1 92 ? -13.5 14.945 14.461 1 90.69 92 ILE B O 1
ATOM 3300 N N . VAL B 1 93 ? -11.992 14.977 16.094 1 95.38 93 VAL B N 1
ATOM 3301 C CA . VAL B 1 93 ? -11.266 16.094 15.5 1 95.38 93 VAL B CA 1
ATOM 3302 C C . VAL B 1 93 ? -10.836 15.734 14.078 1 95.38 93 VAL B C 1
ATOM 3304 O O . VAL B 1 93 ? -11.062 16.5 13.141 1 95.38 93 VAL B O 1
ATOM 3307 N N . LYS B 1 94 ? -10.273 14.562 13.859 1 97 94 LYS B N 1
ATOM 3308 C CA . LYS B 1 94 ? -9.781 14.117 12.562 1 97 94 LYS B CA 1
ATOM 3309 C C . LYS B 1 94 ? -10.914 14.07 11.531 1 97 94 LYS B C 1
ATOM 3311 O O 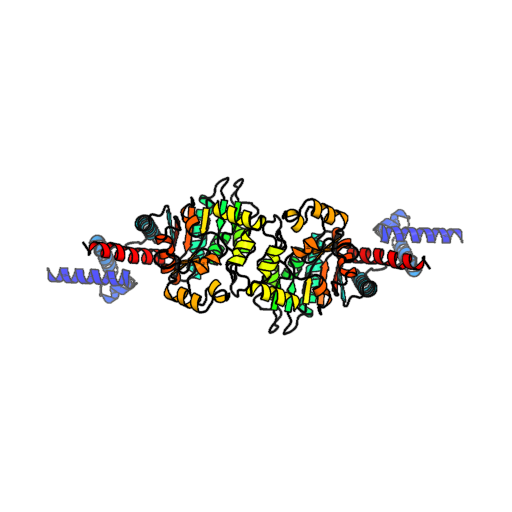. LYS B 1 94 ? -10.711 14.43 10.367 1 97 94 LYS B O 1
ATOM 3316 N N . LYS B 1 95 ? -12.039 13.625 11.961 1 95.38 95 LYS B N 1
ATOM 3317 C CA . LYS B 1 95 ? -13.18 13.516 11.055 1 95.38 95 LYS B CA 1
ATOM 3318 C C . LYS B 1 95 ? -13.594 14.883 10.523 1 95.38 95 LYS B C 1
ATOM 3320 O O . LYS B 1 95 ? -13.812 15.047 9.32 1 95.38 95 LYS B O 1
ATOM 3325 N N . TYR B 1 96 ? -13.672 15.844 11.398 1 95.19 96 TYR B N 1
ATOM 3326 C CA . TYR B 1 96 ? -14.086 17.188 11 1 95.19 96 TYR B CA 1
ATOM 3327 C C . TYR B 1 96 ? -13 17.859 10.172 1 95.19 96 TYR B C 1
ATOM 3329 O O . TYR B 1 96 ? -13.297 18.562 9.203 1 95.19 96 TYR B O 1
ATOM 3337 N N . LEU B 1 97 ? -11.781 17.688 10.531 1 98.5 97 LEU B N 1
ATOM 3338 C CA . LEU B 1 97 ? -10.68 18.219 9.734 1 98.5 97 LEU B CA 1
ATOM 3339 C C . LEU B 1 97 ? -10.68 17.625 8.336 1 98.5 97 LEU B C 1
ATOM 3341 O O . LEU B 1 97 ? -10.461 18.328 7.352 1 98.5 97 LEU B O 1
ATOM 3345 N N . GLY B 1 98 ? -10.859 16.281 8.305 1 98.44 98 GLY B N 1
ATOM 3346 C CA . GLY B 1 98 ? -10.867 15.586 7.031 1 98.44 98 GLY B CA 1
ATOM 3347 C C . GLY B 1 98 ? -11.883 16.141 6.051 1 98.44 98 GLY B C 1
ATOM 3348 O O . GLY B 1 98 ? -11.578 16.344 4.875 1 98.44 98 GLY B O 1
ATOM 3349 N N . GLU B 1 99 ? -13.047 16.391 6.547 1 96.44 99 GLU B N 1
ATOM 3350 C CA . GLU B 1 99 ? -14.109 16.922 5.711 1 96.44 99 GLU B CA 1
ATOM 3351 C C . GLU B 1 99 ? -13.766 18.312 5.203 1 96.44 99 GLU B C 1
ATOM 3353 O O . GLU B 1 99 ? -13.891 18.594 4.008 1 96.44 99 GLU B O 1
ATOM 3358 N N . ALA B 1 100 ? -13.328 19.172 6.117 1 97.69 100 ALA B N 1
ATOM 3359 C CA . ALA B 1 100 ? -13 20.562 5.754 1 97.69 100 ALA B CA 1
ATOM 3360 C C . ALA B 1 100 ? -11.828 20.594 4.777 1 97.69 100 ALA B C 1
ATOM 3362 O O . ALA B 1 100 ? -11.844 21.359 3.811 1 97.69 100 ALA B O 1
ATOM 3363 N N . ALA B 1 101 ? -10.836 19.781 5.023 1 98.81 101 ALA B N 1
ATOM 3364 C CA . ALA B 1 101 ? -9.656 19.75 4.168 1 98.81 101 ALA B CA 1
ATOM 3365 C C . ALA B 1 101 ? -9.992 19.219 2.781 1 98.81 101 ALA B C 1
ATOM 3367 O O . ALA B 1 101 ? -9.492 19.719 1.772 1 98.81 101 ALA B O 1
ATOM 3368 N N . ALA B 1 102 ? -10.836 18.141 2.756 1 98.62 102 ALA B N 1
ATOM 3369 C CA . ALA B 1 102 ? -11.258 17.578 1.478 1 98.62 102 ALA B CA 1
ATOM 3370 C C . ALA B 1 102 ? -11.953 18.625 0.616 1 98.62 102 ALA B C 1
ATOM 3372 O O . ALA B 1 102 ? -11.68 18.734 -0.582 1 98.62 102 ALA B O 1
ATOM 3373 N N . ASP B 1 103 ? -12.828 19.406 1.233 1 97.94 103 ASP B N 1
ATOM 3374 C CA . ASP B 1 103 ? -13.531 20.469 0.518 1 97.94 103 ASP B CA 1
ATOM 3375 C C . ASP B 1 103 ? -12.547 21.516 -0.01 1 97.94 103 ASP B C 1
ATOM 3377 O O . ASP B 1 103 ? -12.664 21.953 -1.154 1 97.94 103 ASP B O 1
ATOM 3381 N N . TYR B 1 104 ? -11.625 21.906 0.814 1 98.5 104 TYR B N 1
ATOM 3382 C CA . TYR B 1 104 ? -10.648 22.906 0.422 1 98.5 104 TYR B CA 1
ATOM 3383 C C . TYR B 1 104 ? -9.797 22.422 -0.742 1 98.5 104 TYR B C 1
ATOM 3385 O O . TYR B 1 104 ? -9.57 23.156 -1.705 1 98.5 104 TYR B O 1
ATOM 3393 N N . VAL B 1 105 ? -9.305 21.172 -0.641 1 98.75 105 VAL B N 1
ATOM 3394 C CA . VAL B 1 105 ? -8.484 20.578 -1.696 1 98.75 105 VAL B CA 1
ATOM 3395 C C . VAL B 1 105 ? -9.289 20.5 -2.992 1 98.75 105 VAL B C 1
ATOM 3397 O O . VAL B 1 105 ? -8.797 20.875 -4.059 1 98.75 105 VAL B O 1
ATOM 3400 N N . HIS B 1 106 ? -10.508 20.047 -2.85 1 98.12 106 HIS B N 1
ATOM 3401 C CA . HIS B 1 106 ? -11.391 19.953 -4.004 1 98.12 106 HIS B CA 1
ATOM 3402 C C . HIS B 1 106 ? -11.531 21.297 -4.715 1 98.12 106 HIS B C 1
ATOM 3404 O O . HIS B 1 106 ? -11.422 21.359 -5.938 1 98.12 106 HIS B O 1
ATOM 3410 N N . ASP B 1 107 ? -11.727 22.312 -3.939 1 97.69 107 ASP B N 1
ATOM 3411 C CA . ASP B 1 107 ? -11.977 23.641 -4.492 1 97.69 107 ASP B CA 1
ATOM 3412 C C . ASP B 1 107 ? -10.695 24.234 -5.062 1 97.69 107 ASP B C 1
ATOM 3414 O O . ASP B 1 107 ? -10.742 25.047 -5.992 1 97.69 107 ASP B O 1
ATOM 3418 N N . THR B 1 108 ? -9.57 23.844 -4.586 1 98.06 108 THR B N 1
ATOM 3419 C CA . THR B 1 108 ? -8.281 24.438 -4.922 1 98.06 108 THR B CA 1
ATOM 3420 C C . THR B 1 108 ? -7.73 23.828 -6.207 1 98.06 108 THR B C 1
ATOM 3422 O O . THR B 1 108 ? -7.133 24.531 -7.027 1 98.06 108 THR B O 1
ATOM 3425 N N . VAL B 1 109 ? -7.875 22.547 -6.457 1 98.44 109 VAL B N 1
ATOM 3426 C CA . VAL B 1 109 ? -7.242 21.797 -7.535 1 98.44 109 VAL B CA 1
ATOM 3427 C C . VAL B 1 109 ? -7.824 22.219 -8.883 1 98.44 109 VAL B C 1
ATOM 3429 O O . VAL B 1 109 ? -9.039 22.375 -9.016 1 98.44 109 VAL B O 1
ATOM 3432 N N . LYS B 1 110 ? -7.02 22.484 -9.797 1 98.25 110 LYS B N 1
ATOM 3433 C CA . LYS B 1 110 ? -7.383 22.844 -11.164 1 98.25 110 LYS B CA 1
ATOM 3434 C C . LYS B 1 110 ? -6.578 22.016 -12.172 1 98.25 110 LYS B C 1
ATOM 3436 O O . LYS B 1 110 ? -5.707 21.234 -11.789 1 98.25 110 LYS B O 1
ATOM 3441 N N . ASP B 1 111 ? -6.875 22.25 -13.453 1 98.38 111 ASP B N 1
ATOM 3442 C CA . ASP B 1 111 ? -6.207 21.531 -14.531 1 98.38 111 ASP B CA 1
ATOM 3443 C C . ASP B 1 111 ? -4.691 21.734 -14.477 1 98.38 111 ASP B C 1
ATOM 3445 O O . ASP B 1 111 ? -4.219 22.844 -14.234 1 98.38 111 ASP B O 1
ATOM 3449 N N . GLY B 1 112 ? -3.953 20.672 -14.594 1 98.25 112 GLY B N 1
ATOM 3450 C CA . GLY B 1 112 ? -2.506 20.766 -14.703 1 98.25 112 GLY B CA 1
ATOM 3451 C C . GLY B 1 112 ? -1.798 20.703 -13.359 1 98.25 112 GLY B C 1
ATOM 3452 O O . GLY B 1 112 ? -0.568 20.656 -13.305 1 98.25 112 GLY B O 1
ATOM 3453 N N . ASP B 1 113 ? -2.57 20.672 -12.273 1 98.69 113 ASP B N 1
ATOM 3454 C CA . ASP B 1 113 ? -1.962 20.688 -10.945 1 98.69 113 ASP B CA 1
ATOM 3455 C C . ASP B 1 113 ? -1.275 19.359 -10.641 1 98.69 113 ASP B C 1
ATOM 3457 O O . ASP B 1 113 ? -1.69 18.312 -11.141 1 98.69 113 ASP B O 1
ATOM 3461 N N . ILE B 1 114 ? -0.223 19.422 -9.875 1 98.69 114 ILE B N 1
ATOM 3462 C CA . ILE B 1 114 ? 0.411 18.266 -9.258 1 98.69 114 ILE B CA 1
ATOM 3463 C C . ILE B 1 114 ? 0.178 18.297 -7.746 1 98.69 114 ILE B C 1
ATOM 3465 O O . ILE B 1 114 ? 0.648 19.203 -7.059 1 98.69 114 ILE B O 1
ATOM 3469 N N . ILE B 1 115 ? -0.588 17.281 -7.297 1 98.75 115 ILE B N 1
ATOM 3470 C CA . ILE B 1 115 ? -0.958 17.188 -5.887 1 98.75 115 ILE B CA 1
ATOM 3471 C C . ILE B 1 115 ? -0.088 16.141 -5.191 1 98.75 115 ILE B C 1
ATOM 3473 O O . ILE B 1 115 ? -0.001 14.992 -5.645 1 98.75 115 ILE B O 1
ATOM 3477 N N . ALA B 1 116 ? 0.538 16.547 -4.125 1 98.62 116 ALA B N 1
ATOM 3478 C CA . ALA B 1 116 ? 1.323 15.617 -3.311 1 98.62 116 ALA B CA 1
ATOM 34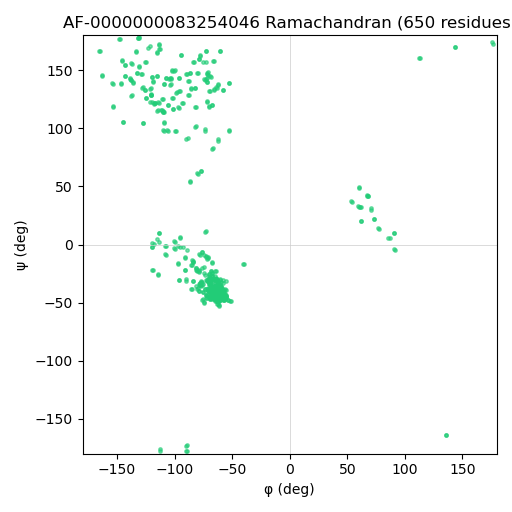79 C C . ALA B 1 116 ? 0.72 15.469 -1.918 1 98.62 116 ALA B C 1
ATOM 3481 O O . ALA B 1 116 ? 0.157 16.422 -1.372 1 98.62 116 ALA B O 1
ATOM 3482 N N . ALA B 1 117 ? 0.823 14.266 -1.4 1 98.12 117 ALA B N 1
ATOM 3483 C CA . ALA B 1 117 ? 0.269 14.039 -0.067 1 98.12 117 ALA B CA 1
ATOM 3484 C C . ALA B 1 117 ? 1.142 13.086 0.739 1 98.12 117 ALA B C 1
ATOM 3486 O O . ALA B 1 117 ? 1.762 12.18 0.177 1 98.12 117 ALA B O 1
ATOM 3487 N N . THR B 1 118 ? 1.209 13.344 2 1 96.69 118 THR B N 1
ATOM 3488 C CA . THR B 1 118 ? 1.825 12.406 2.928 1 96.69 118 THR B CA 1
ATOM 3489 C C . THR B 1 118 ? 0.792 11.414 3.463 1 96.69 118 THR B C 1
ATOM 3491 O O . THR B 1 118 ? -0.273 11.242 2.869 1 96.69 118 THR B O 1
ATOM 3494 N N . TRP B 1 119 ? 1.251 10.609 4.445 1 90.5 119 TRP B N 1
ATOM 3495 C CA . TRP B 1 119 ? 0.354 9.594 4.984 1 90.5 119 TRP B CA 1
ATOM 3496 C C . TRP B 1 119 ? 0.04 9.867 6.453 1 90.5 119 TRP B C 1
ATOM 3498 O O . TRP B 1 119 ? 0.663 10.727 7.078 1 90.5 119 TRP B O 1
ATOM 3508 N N . GLY B 1 120 ? -1.031 9.148 6.93 1 92.31 120 GLY B N 1
ATOM 3509 C CA . GLY B 1 120 ? -1.519 9.266 8.289 1 92.31 120 GLY B CA 1
ATOM 3510 C C . GLY B 1 120 ? -3.029 9.172 8.398 1 92.31 120 GLY B C 1
ATOM 3511 O O . GLY B 1 120 ? -3.734 9.289 7.395 1 92.31 120 GLY B O 1
ATOM 3512 N N . THR B 1 121 ? -3.477 9.062 9.664 1 93 121 THR B N 1
ATOM 3513 C CA . THR B 1 121 ? -4.902 8.844 9.891 1 93 121 THR B CA 1
ATOM 3514 C C . THR B 1 121 ? -5.699 10.109 9.594 1 93 121 THR B C 1
ATOM 3516 O O . THR B 1 121 ? -6.836 10.039 9.125 1 93 121 THR B O 1
ATOM 3519 N N . THR B 1 122 ? -5.094 11.242 9.805 1 96.12 122 THR B N 1
ATOM 3520 C CA . THR B 1 122 ? -5.77 12.492 9.469 1 96.12 122 THR B CA 1
ATOM 3521 C C . THR B 1 122 ? -5.973 12.609 7.961 1 96.12 122 THR B C 1
ATOM 3523 O O . THR B 1 122 ? -7.07 12.93 7.496 1 96.12 122 THR B O 1
ATOM 3526 N N . LEU B 1 123 ? -5 12.344 7.219 1 97.38 123 LEU B N 1
ATOM 3527 C CA . LEU B 1 123 ? -5.094 12.445 5.766 1 97.38 123 LEU B CA 1
ATOM 3528 C C . LEU B 1 123 ? -5.996 11.359 5.199 1 97.38 123 LEU B C 1
ATOM 3530 O O . LEU B 1 123 ? -6.598 11.539 4.137 1 97.38 123 LEU B O 1
ATOM 3534 N N . TYR B 1 124 ? -6.023 10.281 5.902 1 96.31 124 TYR B N 1
ATOM 3535 C CA . TYR B 1 124 ? -6.977 9.266 5.473 1 96.31 124 TYR B CA 1
ATOM 3536 C C . TYR B 1 124 ? -8.406 9.797 5.516 1 96.31 124 TYR B C 1
ATOM 3538 O O . TYR B 1 124 ? -9.195 9.562 4.602 1 96.31 124 TYR B O 1
ATOM 3546 N N . GLU B 1 125 ? -8.719 10.5 6.578 1 96.94 125 GLU B N 1
ATOM 3547 C CA . GLU B 1 125 ? -10.031 11.133 6.668 1 96.94 125 GLU B CA 1
ATOM 3548 C C . GLU B 1 125 ? -10.242 12.125 5.527 1 96.94 125 GLU B C 1
ATOM 3550 O O . GLU B 1 125 ? -11.352 12.25 5.004 1 96.94 125 GLU B O 1
ATOM 3555 N N . VAL B 1 126 ? -9.234 12.828 5.109 1 98.56 126 VAL B N 1
ATOM 3556 C CA . VAL B 1 126 ? -9.328 13.742 3.975 1 98.56 126 VAL B CA 1
ATOM 3557 C C . VAL B 1 126 ? -9.672 12.961 2.707 1 98.56 126 VAL B C 1
ATOM 3559 O O . VAL B 1 126 ? -10.609 13.312 1.987 1 98.56 126 VAL B O 1
ATOM 3562 N N . ALA B 1 127 ? -8.891 11.93 2.482 1 98.31 127 ALA B N 1
ATOM 3563 C CA . ALA B 1 127 ? -9.031 11.125 1.273 1 98.31 127 ALA B CA 1
ATOM 3564 C C . ALA B 1 127 ? -10.438 10.531 1.171 1 98.31 127 ALA B C 1
ATOM 3566 O O . ALA B 1 127 ? -11.023 10.492 0.087 1 98.31 127 ALA B O 1
ATOM 3567 N N . LEU B 1 128 ? -10.977 10.117 2.291 1 96 128 LEU B N 1
ATOM 3568 C CA . LEU B 1 128 ? -12.305 9.508 2.34 1 96 128 LEU B CA 1
ATOM 3569 C C . LEU B 1 128 ? -13.375 10.516 1.937 1 96 128 LEU B C 1
ATOM 3571 O O . LEU B 1 128 ? -14.422 10.133 1.398 1 96 128 LEU B O 1
ATOM 3575 N N . ASN B 1 129 ? -13.109 11.719 2.209 1 96.38 129 ASN B N 1
ATOM 3576 C CA . ASN B 1 129 ? -14.117 12.75 2.002 1 96.38 129 ASN B CA 1
ATOM 3577 C C . ASN B 1 129 ? -13.891 13.508 0.698 1 96.38 129 ASN B C 1
ATOM 3579 O O . ASN B 1 129 ? -14.68 14.375 0.334 1 96.38 129 ASN B O 1
ATOM 3583 N N . LEU B 1 130 ? -12.797 13.195 -0.014 1 98 130 LEU B N 1
ATOM 3584 C CA . LEU B 1 130 ? -12.492 13.883 -1.261 1 98 130 LEU B CA 1
ATOM 3585 C C . LEU B 1 130 ? -13.484 13.5 -2.354 1 98 130 LEU B C 1
ATOM 3587 O O . LEU B 1 130 ? -13.609 12.328 -2.703 1 98 130 LEU B O 1
ATOM 3591 N N . LYS B 1 131 ? -14.227 14.461 -2.867 1 95.75 131 LYS B N 1
ATOM 3592 C CA . LYS B 1 131 ? -15.234 14.234 -3.896 1 95.75 131 LYS B CA 1
ATOM 3593 C C . LYS B 1 131 ? -14.609 14.195 -5.285 1 95.75 131 LYS B C 1
ATOM 3595 O O . LYS B 1 131 ? -13.562 14.812 -5.516 1 95.75 131 LYS B O 1
ATOM 3600 N N . ASP B 1 132 ? -15.305 13.562 -6.148 1 95.88 132 ASP B N 1
ATOM 3601 C CA . ASP B 1 132 ? -14.883 13.461 -7.539 1 95.88 132 ASP B CA 1
ATOM 3602 C C . ASP B 1 132 ? -14.891 14.828 -8.219 1 95.88 132 ASP B C 1
ATOM 3604 O O . ASP B 1 132 ? -15.82 15.617 -8.023 1 95.88 132 ASP B O 1
ATOM 3608 N N . LYS B 1 133 ? -13.82 15.062 -8.898 1 96.69 133 LYS B N 1
ATOM 3609 C CA . LYS B 1 133 ? -13.727 16.297 -9.68 1 96.69 133 LYS B CA 1
ATOM 3610 C C . LYS B 1 133 ? -13.117 16.031 -11.055 1 96.69 133 LYS B C 1
ATOM 3612 O O . LYS B 1 133 ? -12.062 15.406 -11.164 1 96.69 133 LYS B O 1
ATOM 3617 N N . HIS B 1 134 ? -13.812 16.5 -12.07 1 95.81 134 HIS B N 1
ATOM 3618 C CA . HIS B 1 134 ? -13.305 16.344 -13.43 1 95.81 134 HIS B CA 1
ATOM 3619 C C . HIS B 1 134 ? -12.289 17.422 -13.766 1 95.81 134 HIS B C 1
ATOM 3621 O O . HIS B 1 134 ? -12.648 18.578 -13.992 1 95.81 134 HIS B O 1
ATOM 3627 N N . VAL B 1 135 ? -11.039 17.109 -13.727 1 96.62 135 VAL B N 1
ATOM 3628 C CA . VAL B 1 135 ? -9.922 17.969 -14.086 1 96.62 135 VAL B CA 1
ATOM 3629 C C . VAL B 1 135 ? -8.984 17.234 -15.039 1 96.62 135 VAL B C 1
ATOM 3631 O O . VAL B 1 135 ? -8.953 16.016 -15.062 1 96.62 135 VAL B O 1
ATOM 3634 N N . LYS B 1 136 ? -8.32 18 -15.82 1 96.62 136 LYS B N 1
ATOM 3635 C CA . LYS B 1 136 ? -7.438 17.422 -16.844 1 96.62 136 LYS B CA 1
ATOM 3636 C C . LYS B 1 136 ? -5.973 17.547 -16.422 1 96.62 136 LYS B C 1
ATOM 3638 O O . LYS B 1 136 ? -5.566 18.547 -15.836 1 96.62 136 LYS B O 1
ATOM 3643 N N . ASP B 1 137 ? -5.164 16.578 -16.719 1 96.62 137 ASP B N 1
ATOM 3644 C CA . ASP B 1 137 ? -3.709 16.578 -16.609 1 96.62 137 ASP B CA 1
ATOM 3645 C C . ASP B 1 137 ? -3.273 16.812 -15.156 1 96.62 137 ASP B C 1
ATOM 3647 O O . ASP B 1 137 ? -2.316 17.547 -14.898 1 96.62 137 ASP B O 1
ATOM 3651 N N . VAL B 1 138 ? -4.051 16.344 -14.242 1 97.81 138 VAL B N 1
ATOM 3652 C CA . VAL B 1 138 ? -3.695 16.391 -12.828 1 97.81 138 VAL B CA 1
ATOM 3653 C C . VAL B 1 138 ? -2.891 15.141 -12.453 1 97.81 138 VAL B C 1
ATOM 3655 O O . VAL B 1 138 ? -3.15 14.047 -12.969 1 97.81 138 VAL B O 1
ATOM 3658 N N . LYS B 1 139 ? -1.89 15.32 -11.633 1 97.69 139 LYS B N 1
ATOM 3659 C CA . LYS B 1 139 ? -1.105 14.211 -11.102 1 97.69 139 LYS B CA 1
ATOM 3660 C C . LYS B 1 139 ? -1.185 14.164 -9.578 1 97.69 139 LYS B C 1
ATOM 3662 O O . LYS B 1 139 ? -1.323 15.195 -8.922 1 97.69 139 LYS B O 1
ATOM 3667 N N . VAL B 1 140 ? -1.189 12.977 -9.086 1 97.75 140 VAL B N 1
ATOM 3668 C CA . VAL B 1 140 ? -1.165 12.742 -7.652 1 97.75 140 VAL B CA 1
ATOM 3669 C C . VAL B 1 140 ? 0.073 11.93 -7.281 1 97.75 140 VAL B C 1
ATOM 3671 O O . VAL B 1 140 ? 0.341 10.883 -7.883 1 97.75 140 VAL B O 1
ATOM 3674 N N . VAL B 1 141 ? 0.834 12.438 -6.285 1 97.31 141 VAL B N 1
ATOM 3675 C CA . VAL B 1 141 ? 2.094 11.766 -5.973 1 97.31 141 VAL B CA 1
ATOM 3676 C C . VAL B 1 141 ? 2.279 11.703 -4.457 1 97.31 141 VAL B C 1
ATOM 3678 O O . VAL B 1 141 ? 1.878 12.617 -3.736 1 97.31 141 VAL B O 1
ATOM 3681 N N . GLN B 1 142 ? 2.842 10.594 -3.984 1 96.31 142 GLN B N 1
ATOM 3682 C CA . GLN B 1 142 ? 3.213 10.43 -2.582 1 96.31 142 GLN B CA 1
ATOM 3683 C C . GLN B 1 142 ? 4.441 11.266 -2.236 1 96.31 142 GLN B C 1
ATOM 3685 O O . GLN B 1 142 ? 5.387 11.344 -3.023 1 96.31 142 GLN B O 1
ATOM 3690 N N . LEU B 1 143 ? 4.488 11.859 -1.01 1 97 143 LEU B N 1
ATOM 3691 C CA . LEU B 1 143 ? 5.52 12.836 -0.68 1 97 143 LEU B CA 1
ATOM 3692 C C . LEU B 1 143 ? 6.684 12.172 0.051 1 97 143 LEU B C 1
ATOM 3694 O O . LEU B 1 143 ? 7.809 12.68 0.023 1 97 143 LEU B O 1
ATOM 3698 N N . ASN B 1 144 ? 6.445 11.141 0.797 1 95.88 144 ASN B N 1
ATOM 3699 C CA . ASN B 1 144 ? 7.504 10.492 1.562 1 95.88 144 ASN B CA 1
ATOM 3700 C C . ASN B 1 144 ? 7.285 8.984 1.655 1 95.88 144 ASN B C 1
ATOM 3702 O O . ASN B 1 144 ? 6.176 8.5 1.428 1 95.88 144 ASN B O 1
ATOM 3706 N N . GLY B 1 145 ? 8.383 8.312 1.926 1 91.94 145 GLY B N 1
ATOM 3707 C CA . GLY B 1 145 ? 8.32 6.867 2.074 1 91.94 145 GLY B CA 1
ATOM 3708 C C . GLY B 1 145 ? 7.414 6.422 3.207 1 91.94 145 GLY B C 1
ATOM 3709 O O . GLY B 1 145 ? 6.992 7.234 4.027 1 91.94 145 GLY B O 1
ATOM 3710 N N . GLY B 1 146 ? 7.109 5.102 3.178 1 87.12 146 GLY B N 1
ATOM 3711 C CA . GLY B 1 146 ? 6.188 4.559 4.16 1 87.12 146 GLY B CA 1
ATOM 3712 C C . GLY B 1 146 ? 6.848 3.604 5.137 1 87.12 146 GLY B C 1
ATOM 3713 O O . GLY B 1 146 ? 8.07 3.449 5.129 1 87.12 146 GLY B O 1
ATOM 3714 N N . VAL B 1 147 ? 5.965 3.047 6.027 1 78 147 VAL B N 1
ATOM 3715 C CA . VAL B 1 147 ? 6.473 2.146 7.059 1 78 147 VAL B CA 1
ATOM 3716 C C . VAL B 1 147 ? 6.164 0.7 6.68 1 78 147 VAL B C 1
ATOM 3718 O O . VAL B 1 147 ? 5.078 0.401 6.172 1 78 147 VAL B O 1
ATOM 3721 N N . SER B 1 148 ? 7.109 -0.193 6.887 1 67.94 148 SER B N 1
ATOM 3722 C CA . SER B 1 148 ? 7.059 -1.581 6.438 1 67.94 148 SER B CA 1
ATOM 3723 C C . SER B 1 148 ? 6.297 -2.455 7.43 1 67.94 148 SER B C 1
ATOM 3725 O O . SER B 1 148 ? 5.797 -3.521 7.07 1 67.94 148 SER B O 1
ATOM 3727 N N . HIS B 1 149 ? 6.359 -2.145 8.594 1 67.94 149 HIS B N 1
ATOM 3728 C CA . HIS B 1 149 ? 5.77 -2.961 9.648 1 67.94 149 HIS B CA 1
ATOM 3729 C C . HIS B 1 149 ? 5.207 -2.092 10.766 1 67.94 149 HIS B C 1
ATOM 3731 O O . HIS B 1 149 ? 5.965 -1.423 11.477 1 67.94 149 HIS B O 1
ATOM 3737 N N . SER B 1 150 ? 3.918 -2.074 10.68 1 63.62 150 SER B N 1
ATOM 3738 C CA . SER B 1 150 ? 3.305 -1.306 11.758 1 63.62 150 SER B CA 1
ATOM 3739 C C . SER B 1 150 ? 1.96 -1.897 12.164 1 63.62 150 SER B C 1
ATOM 3741 O O . SER B 1 150 ? 1.196 -2.357 11.312 1 63.62 150 SER B O 1
ATOM 3743 N N . GLU B 1 151 ? 1.856 -1.874 13.406 1 66 151 GLU B N 1
ATOM 3744 C CA . GLU B 1 151 ? 0.57 -2.297 13.953 1 66 151 GLU B CA 1
ATOM 3745 C C . GLU B 1 151 ? -0.547 -1.347 13.531 1 66 151 GLU B C 1
ATOM 3747 O O . GLU B 1 151 ? -1.712 -1.742 13.461 1 66 151 GLU B O 1
ATOM 3752 N N . THR B 1 152 ? -0.067 -0.199 13.352 1 64.19 152 THR B N 1
ATOM 3753 C CA . THR B 1 152 ? -1.037 0.81 12.938 1 64.19 152 THR B CA 1
ATOM 3754 C C . THR B 1 152 ? -1.008 1.004 11.422 1 64.19 152 THR B C 1
ATOM 3756 O O . THR B 1 152 ? 0.066 1.089 10.828 1 64.19 152 THR B O 1
ATOM 3759 N N . ASN B 1 153 ? -2.209 0.963 10.891 1 73.25 153 ASN B N 1
ATOM 3760 C CA . ASN B 1 153 ? -2.318 1.228 9.461 1 73.25 153 ASN B CA 1
ATOM 3761 C C . ASN B 1 153 ? -1.981 2.68 9.133 1 73.25 153 ASN B C 1
ATOM 3763 O O . ASN B 1 153 ? -2.564 3.602 9.711 1 73.25 153 ASN B O 1
ATOM 3767 N N . THR B 1 154 ? -0.995 2.943 8.328 1 76.44 154 THR B N 1
ATOM 3768 C CA . THR B 1 154 ? -0.612 4.285 7.906 1 76.44 154 THR B CA 1
ATOM 3769 C C . THR B 1 154 ? -1.504 4.773 6.766 1 76.44 154 THR B C 1
ATOM 3771 O O . THR B 1 154 ? -1.57 5.973 6.492 1 76.44 154 THR B O 1
ATOM 3774 N N . TYR B 1 155 ? -2.119 3.967 6.105 1 83.38 155 TYR B N 1
ATOM 3775 C CA . TYR B 1 155 ? -3.037 4.207 4.996 1 83.38 155 TYR B CA 1
ATOM 3776 C C . TYR B 1 155 ? -2.322 4.891 3.836 1 83.38 155 TYR B C 1
ATOM 3778 O O . TYR B 1 155 ? -2.949 5.598 3.043 1 83.38 155 TYR B O 1
ATOM 3786 N N . ALA B 1 156 ? -0.995 4.777 3.816 1 85.94 156 ALA B N 1
ATOM 3787 C CA . ALA B 1 156 ? -0.218 5.484 2.801 1 85.94 156 ALA B CA 1
ATOM 3788 C C . ALA B 1 156 ? -0.722 5.156 1.398 1 85.94 156 ALA B C 1
ATOM 3790 O O . ALA B 1 156 ? -0.988 6.059 0.602 1 85.94 156 ALA B O 1
ATOM 3791 N N . HIS B 1 157 ? -0.923 3.951 1.106 1 85.81 157 HIS B N 1
ATOM 3792 C CA . HIS B 1 157 ? -1.377 3.537 -0.216 1 85.81 157 HIS B CA 1
ATOM 3793 C C . HIS B 1 157 ? -2.812 3.984 -0.472 1 85.81 157 HIS B C 1
ATOM 3795 O O . HIS B 1 157 ? -3.119 4.52 -1.539 1 85.81 157 HIS B O 1
ATOM 3801 N N . GLU B 1 158 ? -3.68 3.801 0.505 1 88.94 158 GLU B N 1
ATOM 3802 C CA . GLU B 1 158 ? -5.094 4.133 0.367 1 88.94 158 GLU B CA 1
ATOM 3803 C C . GLU B 1 158 ? -5.289 5.629 0.118 1 88.94 158 GLU B C 1
ATOM 3805 O O . GLU B 1 158 ? -6.105 6.023 -0.714 1 88.94 158 GLU B O 1
ATOM 3810 N N . ILE B 1 159 ? -4.547 6.355 0.82 1 94.62 159 ILE B N 1
ATOM 3811 C CA . ILE B 1 159 ? -4.668 7.805 0.715 1 94.62 159 ILE B CA 1
ATOM 3812 C C . ILE B 1 159 ? -4.34 8.25 -0.709 1 94.62 159 ILE B C 1
ATOM 3814 O O . ILE B 1 159 ? -5.148 8.922 -1.358 1 94.62 159 ILE B O 1
ATOM 3818 N N . ILE B 1 160 ? -3.23 7.852 -1.224 1 94.56 160 ILE B N 1
ATOM 3819 C CA . ILE B 1 160 ? -2.76 8.281 -2.537 1 94.56 160 ILE B CA 1
ATOM 3820 C C . ILE B 1 160 ? -3.688 7.734 -3.619 1 94.56 160 ILE B C 1
ATOM 3822 O O . ILE B 1 160 ? -3.986 8.43 -4.598 1 94.56 160 ILE B O 1
ATOM 3826 N N . HIS B 1 161 ? -4.129 6.555 -3.404 1 91.5 161 HIS B N 1
ATOM 3827 C CA . HIS B 1 161 ? -5.07 5.957 -4.344 1 91.5 161 HIS B CA 1
ATOM 3828 C C . HIS B 1 161 ? -6.375 6.742 -4.391 1 91.5 161 HIS B C 1
ATOM 3830 O O . HIS B 1 161 ? -6.895 7.027 -5.473 1 91.5 161 HIS B O 1
ATOM 3836 N N . LEU B 1 162 ? -6.934 7.074 -3.254 1 94.81 162 LEU B N 1
ATOM 3837 C CA . LEU B 1 162 ? -8.203 7.793 -3.178 1 94.81 162 LEU B CA 1
ATOM 3838 C C . LEU B 1 162 ? -8.062 9.195 -3.764 1 94.81 162 LEU B C 1
ATOM 3840 O O . LEU B 1 162 ? -8.977 9.688 -4.43 1 94.81 162 LEU B O 1
ATOM 3844 N N . PHE B 1 163 ? -6.941 9.812 -3.561 1 97.31 163 PHE B N 1
ATOM 3845 C CA . PHE B 1 163 ? -6.68 11.094 -4.215 1 97.31 163 PHE B CA 1
ATOM 3846 C C . PHE B 1 163 ? -6.68 10.93 -5.73 1 97.31 163 PHE B C 1
ATOM 3848 O O . PHE B 1 163 ? -7.293 11.727 -6.445 1 97.31 163 PHE B O 1
ATOM 3855 N N . GLY B 1 164 ? -5.941 9.93 -6.168 1 96.06 164 GLY B N 1
ATOM 3856 C CA . GLY B 1 164 ? -5.922 9.656 -7.594 1 96.06 164 GLY B CA 1
ATOM 3857 C C . GLY B 1 164 ? -7.305 9.422 -8.172 1 96.06 164 GLY B C 1
ATOM 3858 O O . GLY B 1 164 ? -7.633 9.945 -9.242 1 96.06 164 GLY B O 1
ATOM 3859 N N . LYS B 1 165 ? -8.086 8.648 -7.473 1 94.5 165 LYS B N 1
ATOM 3860 C CA . LYS B 1 165 ? -9.445 8.336 -7.906 1 94.5 165 LYS B CA 1
ATOM 3861 C C . LYS B 1 165 ? -10.297 9.602 -8 1 94.5 165 LYS B C 1
ATOM 3863 O O . LYS B 1 165 ? -11.016 9.805 -8.984 1 94.5 165 LYS B O 1
ATOM 3868 N N . ALA B 1 166 ? -10.203 10.406 -7 1 96.81 166 ALA B N 1
ATOM 3869 C CA . ALA B 1 166 ? -11.008 11.625 -6.938 1 96.81 166 ALA B CA 1
ATOM 3870 C C . ALA B 1 166 ? -10.711 12.539 -8.117 1 96.81 166 ALA B C 1
ATOM 3872 O O . ALA B 1 166 ? -11.602 13.219 -8.633 1 96.81 166 ALA B O 1
ATOM 3873 N N . PHE B 1 167 ? -9.523 12.523 -8.633 1 97.5 167 PHE B N 1
ATOM 3874 C CA . PHE B 1 167 ? -9.141 13.445 -9.695 1 97.5 167 PHE B CA 1
ATOM 3875 C C . PHE B 1 167 ? -8.875 12.695 -10.992 1 97.5 167 PHE B C 1
ATOM 3877 O O . PHE B 1 167 ? -8.242 13.227 -11.906 1 97.5 167 PHE B O 1
ATOM 3884 N N . HIS B 1 168 ? -9.227 11.422 -11.008 1 93.44 168 HIS B N 1
ATOM 3885 C CA . HIS B 1 168 ? -9.25 10.578 -12.195 1 93.44 168 HIS B CA 1
ATOM 3886 C C . HIS B 1 168 ? -7.867 10.477 -12.836 1 93.44 168 HIS B C 1
ATOM 3888 O O . HIS B 1 168 ? -7.719 10.688 -14.039 1 93.44 168 HIS B O 1
ATOM 3894 N N . THR B 1 169 ? -6.922 10.195 -12.023 1 93.88 169 THR B N 1
ATOM 3895 C CA . THR B 1 169 ? -5.559 10 -12.5 1 93.88 169 THR B CA 1
ATOM 3896 C C . THR B 1 169 ? -4.91 8.797 -11.82 1 93.88 169 THR B C 1
ATOM 3898 O O . THR B 1 169 ? -5.34 8.391 -10.734 1 93.88 169 THR B O 1
ATOM 3901 N N . VAL B 1 170 ? -3.918 8.203 -12.469 1 88.81 170 VAL B N 1
ATOM 3902 C CA . VAL B 1 170 ? -3.117 7.145 -11.859 1 88.81 170 VAL B CA 1
ATOM 3903 C C . VAL B 1 170 ? -2.039 7.758 -10.969 1 88.81 170 VAL B C 1
ATOM 3905 O O . VAL B 1 170 ? -1.182 8.508 -11.445 1 88.81 170 VAL B O 1
ATOM 3908 N N . PRO B 1 171 ? -2.115 7.441 -9.711 1 93.19 171 PRO B N 1
ATOM 3909 C CA . PRO B 1 171 ? -1.191 8.109 -8.789 1 93.19 171 PRO B CA 1
ATOM 3910 C C . PRO B 1 171 ? 0.216 7.516 -8.836 1 93.19 171 PRO B C 1
ATOM 3912 O O . PRO B 1 171 ? 0.416 6.43 -9.391 1 93.19 171 PRO B O 1
ATOM 3915 N N . TYR B 1 172 ? 1.139 8.297 -8.312 1 92.88 172 TYR B N 1
ATOM 3916 C CA . TYR B 1 172 ? 2.533 7.898 -8.172 1 92.88 172 TYR B CA 1
ATOM 3917 C C . TYR B 1 172 ? 2.865 7.582 -6.719 1 92.88 172 TYR B C 1
ATOM 3919 O O . TYR B 1 172 ? 2.764 8.453 -5.852 1 92.88 172 TYR B O 1
ATOM 3927 N N . PHE B 1 173 ? 3.281 6.348 -6.496 1 91.06 173 PHE B N 1
ATOM 3928 C CA . PHE B 1 173 ? 3.625 5.891 -5.156 1 91.06 173 PHE B CA 1
ATOM 3929 C C . PHE B 1 173 ? 5.137 5.898 -4.953 1 91.06 173 PHE B C 1
ATOM 3931 O O . PHE B 1 173 ? 5.898 5.746 -5.91 1 91.06 173 PHE B O 1
ATOM 3938 N N . ILE B 1 174 ? 5.512 6.133 -3.697 1 90.75 174 ILE B N 1
ATOM 3939 C CA . ILE B 1 174 ? 6.906 5.934 -3.32 1 90.75 174 ILE B CA 1
ATOM 3940 C C . ILE B 1 174 ? 7.07 4.57 -2.65 1 90.75 174 ILE B C 1
ATOM 3942 O O . ILE B 1 174 ? 6.809 4.426 -1.454 1 90.75 174 ILE B O 1
ATOM 3946 N N . PRO B 1 175 ? 7.488 3.656 -3.418 1 88.38 175 PRO B N 1
ATOM 3947 C CA . PRO B 1 175 ? 7.668 2.312 -2.865 1 88.38 175 PRO B CA 1
ATOM 3948 C C . PRO B 1 175 ? 8.984 2.162 -2.1 1 88.38 175 PRO B C 1
ATOM 3950 O O . PRO B 1 175 ? 9.836 1.352 -2.477 1 88.38 175 PRO B O 1
ATOM 3953 N N . LEU B 1 176 ? 9.109 2.939 -1.069 1 90.81 176 LEU B N 1
ATOM 3954 C CA . LEU B 1 176 ? 10.32 2.961 -0.262 1 90.81 176 LEU B CA 1
ATOM 3955 C C . LEU B 1 176 ? 9.992 3.156 1.213 1 90.81 176 LEU B C 1
ATOM 3957 O O . LEU B 1 176 ? 8.922 3.674 1.551 1 90.81 176 LEU B O 1
ATOM 3961 N N . PRO B 1 177 ? 10.938 2.664 2.094 1 90.88 177 PRO B N 1
ATOM 3962 C CA . PRO B 1 177 ? 10.727 2.98 3.508 1 90.88 177 PRO B CA 1
ATOM 3963 C C . PRO B 1 177 ? 10.859 4.473 3.805 1 90.88 177 PRO B C 1
ATOM 3965 O O . PRO B 1 177 ? 11.5 5.203 3.045 1 90.88 177 PRO B O 1
ATOM 3968 N N . ALA B 1 178 ? 10.273 4.824 4.855 1 93 178 ALA B N 1
ATOM 3969 C CA . ALA B 1 178 ? 10.367 6.219 5.277 1 93 178 ALA B CA 1
ATOM 3970 C C . ALA B 1 178 ? 11.805 6.578 5.652 1 93 178 ALA B C 1
ATOM 3972 O O . ALA B 1 178 ? 12.266 7.688 5.383 1 93 178 ALA B O 1
ATOM 3973 N N . ILE B 1 179 ? 12.438 5.633 6.332 1 93.56 179 ILE B N 1
ATOM 3974 C CA . ILE B 1 179 ? 13.789 5.871 6.832 1 93.56 179 ILE B CA 1
ATOM 3975 C C . ILE B 1 179 ? 14.656 4.645 6.57 1 93.56 179 ILE B C 1
ATOM 3977 O O . ILE B 1 179 ? 14.211 3.508 6.746 1 93.56 179 ILE B O 1
ATOM 3981 N N . VAL B 1 180 ? 15.93 4.855 6.152 1 93.31 180 VAL B N 1
ATOM 3982 C CA . VAL B 1 180 ? 16.891 3.777 5.957 1 93.31 180 VAL B CA 1
ATOM 3983 C C . VAL B 1 180 ? 18.031 3.902 6.977 1 93.31 180 VAL B C 1
ATOM 3985 O O . VAL B 1 180 ? 18.125 4.91 7.684 1 93.31 180 VAL B O 1
ATOM 3988 N N . ASP B 1 181 ? 18.891 2.941 7.043 1 91.25 181 ASP B N 1
ATOM 3989 C CA . ASP B 1 181 ? 19.891 2.855 8.102 1 91.25 181 ASP B CA 1
ATOM 3990 C C . ASP B 1 181 ? 21.016 3.854 7.863 1 91.25 181 ASP B C 1
ATOM 3992 O O . ASP B 1 181 ? 21.547 4.441 8.812 1 91.25 181 ASP B O 1
ATOM 3996 N N . HIS B 1 182 ? 21.406 3.953 6.543 1 92.06 182 HIS B N 1
ATOM 3997 C CA . HIS B 1 182 ? 22.578 4.77 6.227 1 92.06 182 HIS B CA 1
ATOM 3998 C C . HIS B 1 182 ? 22.297 5.703 5.055 1 92.06 182 HIS B C 1
ATOM 4000 O O . HIS B 1 182 ? 21.578 5.332 4.121 1 92.06 182 HIS B O 1
ATOM 4006 N N . PRO B 1 183 ? 22.953 6.82 5.152 1 94.62 183 PRO B N 1
ATOM 4007 C CA . PRO B 1 183 ? 22.734 7.797 4.086 1 94.62 183 PRO B CA 1
ATOM 4008 C C . PRO B 1 183 ? 23.109 7.258 2.705 1 94.62 183 PRO B C 1
ATOM 4010 O O . PRO B 1 183 ? 22.484 7.629 1.706 1 94.62 183 PRO B O 1
ATOM 4013 N N . VAL B 1 184 ? 24.078 6.406 2.643 1 93.81 184 VAL B N 1
ATOM 4014 C CA . VAL B 1 184 ? 24.531 5.875 1.363 1 93.81 184 VAL B CA 1
ATOM 4015 C C . VAL B 1 184 ? 23.406 5.066 0.711 1 93.81 184 VAL B C 1
ATOM 4017 O O . VAL B 1 184 ? 23.281 5.062 -0.515 1 93.81 184 VAL B O 1
ATOM 4020 N N . VAL B 1 185 ? 22.641 4.395 1.486 1 92.88 185 VAL B N 1
ATOM 4021 C CA . VAL B 1 185 ? 21.516 3.631 0.969 1 92.88 185 VAL B CA 1
ATOM 4022 C C . VAL B 1 185 ? 20.516 4.574 0.303 1 92.88 185 VAL B C 1
ATOM 4024 O O . VAL B 1 185 ? 20.078 4.336 -0.828 1 92.88 185 VAL B O 1
ATOM 4027 N N . LYS B 1 186 ? 20.156 5.637 0.978 1 94.38 186 LYS B N 1
ATOM 4028 C CA . LYS B 1 186 ? 19.25 6.645 0.419 1 94.38 186 LYS B CA 1
ATOM 4029 C C . LYS B 1 186 ? 19.812 7.211 -0.884 1 94.38 186 LYS B C 1
ATOM 4031 O O . LYS B 1 186 ? 19.094 7.281 -1.889 1 94.38 186 LYS B O 1
ATOM 4036 N N . GLN B 1 187 ? 21.047 7.578 -0.88 1 94.62 187 GLN B N 1
ATOM 4037 C CA . GLN B 1 187 ? 21.672 8.172 -2.053 1 94.62 187 GLN B CA 1
ATOM 4038 C C . GLN B 1 187 ? 21.625 7.223 -3.244 1 94.62 187 GLN B C 1
ATOM 4040 O O . GLN B 1 187 ? 21.359 7.641 -4.371 1 94.62 187 GLN B O 1
ATOM 4045 N N . THR B 1 188 ? 21.906 5.992 -2.971 1 93.19 188 THR B N 1
ATOM 4046 C CA . THR B 1 188 ? 21.906 4.98 -4.023 1 93.19 188 THR B CA 1
ATOM 4047 C C . THR B 1 188 ? 20.516 4.758 -4.574 1 93.19 188 THR B C 1
ATOM 4049 O O . THR B 1 188 ? 20.312 4.695 -5.793 1 93.19 188 THR B O 1
ATOM 4052 N N . ILE B 1 189 ? 19.547 4.672 -3.732 1 91 189 ILE B N 1
ATOM 4053 C CA . ILE B 1 189 ? 18.156 4.484 -4.121 1 91 189 ILE B CA 1
ATOM 4054 C C . ILE B 1 189 ? 17.688 5.668 -4.969 1 91 189 ILE B C 1
ATOM 4056 O O . ILE B 1 189 ? 17.016 5.48 -5.988 1 91 189 ILE B O 1
ATOM 4060 N N . GLU B 1 190 ? 18.062 6.816 -4.539 1 91.69 190 GLU B N 1
ATOM 4061 C CA . GLU B 1 190 ? 17.609 8.031 -5.207 1 91.69 190 GLU B CA 1
ATOM 4062 C C . GLU B 1 190 ? 18.281 8.188 -6.57 1 91.69 190 GLU B C 1
ATOM 4064 O O . GLU B 1 190 ? 17.844 9 -7.391 1 91.69 190 GLU B O 1
ATOM 4069 N N . SER B 1 191 ? 19.281 7.395 -6.84 1 89.75 191 SER B N 1
ATOM 4070 C CA . SER B 1 191 ? 19.953 7.441 -8.133 1 89.75 191 SER B CA 1
ATOM 4071 C C . SER B 1 191 ? 19.219 6.598 -9.172 1 89.75 191 SER B C 1
ATOM 4073 O O . SER B 1 191 ? 19.5 6.695 -10.367 1 89.75 191 SER B O 1
ATOM 4075 N N . ASP B 1 192 ? 18.328 5.762 -8.688 1 90.5 192 ASP B N 1
ATOM 4076 C CA . ASP B 1 192 ? 17.453 5.004 -9.586 1 90.5 192 ASP B CA 1
ATOM 4077 C C . ASP B 1 192 ? 16.547 5.934 -10.391 1 90.5 192 ASP B C 1
ATOM 4079 O O . ASP B 1 192 ? 15.898 6.812 -9.82 1 90.5 192 ASP B O 1
ATOM 4083 N N . ARG B 1 193 ? 16.422 5.691 -11.688 1 87.62 193 ARG B N 1
ATOM 4084 C CA . ARG B 1 193 ? 15.727 6.613 -12.578 1 87.62 193 ARG B CA 1
ATOM 4085 C C . ARG B 1 193 ? 14.258 6.738 -12.195 1 87.62 193 ARG B C 1
ATOM 4087 O O . ARG B 1 193 ? 13.711 7.844 -12.141 1 87.62 193 ARG B O 1
ATOM 4094 N N . HIS B 1 194 ? 13.586 5.664 -11.992 1 86.94 194 HIS B N 1
ATOM 4095 C CA . HIS B 1 194 ? 12.156 5.668 -11.688 1 86.94 194 HIS B CA 1
ATOM 4096 C C . HIS B 1 194 ? 11.883 6.34 -10.352 1 86.94 194 HIS B C 1
ATOM 4098 O O . HIS B 1 194 ? 10.961 7.156 -10.234 1 86.94 194 HIS B O 1
ATOM 4104 N N . ILE B 1 195 ? 12.711 6.043 -9.398 1 90.88 195 ILE B N 1
ATOM 4105 C CA . ILE B 1 195 ? 12.555 6.617 -8.07 1 90.88 195 ILE B CA 1
ATOM 4106 C C . ILE B 1 195 ? 12.828 8.117 -8.117 1 90.88 195 ILE B C 1
ATOM 4108 O O . ILE B 1 195 ? 12.078 8.914 -7.547 1 90.88 195 ILE B O 1
ATOM 4112 N N . GLN B 1 196 ? 13.852 8.453 -8.797 1 92.56 196 GLN B N 1
ATOM 4113 C CA . GLN B 1 196 ? 14.195 9.859 -8.945 1 92.56 196 GLN B CA 1
ATOM 4114 C C . GLN B 1 196 ? 13.055 10.641 -9.586 1 92.56 196 GLN B C 1
ATOM 4116 O O . GLN B 1 196 ? 12.75 11.766 -9.18 1 92.56 196 GLN B O 1
ATOM 4121 N N . GLY B 1 197 ? 12.453 10.062 -10.625 1 92.94 197 GLY B N 1
ATOM 4122 C CA . GLY B 1 197 ? 11.328 10.703 -11.289 1 92.94 197 GLY B CA 1
ATOM 4123 C C . GLY B 1 197 ? 10.172 10.992 -10.352 1 92.94 197 GLY B C 1
ATOM 4124 O O . GLY B 1 197 ? 9.578 12.07 -10.398 1 92.94 197 GLY B O 1
ATOM 4125 N N . ILE B 1 198 ? 9.891 10.07 -9.5 1 93.81 198 ILE B N 1
ATOM 4126 C CA . ILE B 1 198 ? 8.781 10.219 -8.57 1 93.81 198 ILE B CA 1
ATOM 4127 C C . ILE B 1 198 ? 9.117 11.289 -7.535 1 93.81 198 ILE B C 1
ATOM 4129 O O . ILE B 1 198 ? 8.281 12.148 -7.227 1 93.81 198 ILE B O 1
ATOM 4133 N N . LEU B 1 199 ? 10.32 11.25 -6.984 1 95.69 199 LEU B N 1
ATOM 4134 C CA . LEU B 1 199 ? 10.742 12.234 -5.992 1 95.69 199 LEU B CA 1
ATOM 4135 C C . LEU B 1 199 ? 10.742 13.633 -6.59 1 95.69 199 LEU B C 1
ATOM 4137 O O . LEU B 1 199 ? 10.344 14.594 -5.926 1 95.69 199 LEU B O 1
ATOM 4141 N N . GLU B 1 200 ? 11.164 13.711 -7.836 1 96.62 200 GLU B N 1
ATOM 4142 C CA . GLU B 1 200 ? 11.164 14.992 -8.523 1 96.62 200 GLU B CA 1
ATOM 4143 C C . GLU B 1 200 ? 9.742 15.5 -8.75 1 96.62 200 GLU B C 1
ATOM 4145 O O . GLU B 1 200 ? 9.484 16.703 -8.664 1 96.62 200 GLU B O 1
ATOM 4150 N N . LEU B 1 201 ? 8.859 14.609 -9.047 1 96.62 201 LEU B N 1
ATOM 4151 C CA . LEU B 1 201 ? 7.457 14.984 -9.203 1 96.62 201 LEU B CA 1
ATOM 4152 C C . LEU B 1 201 ? 6.91 15.57 -7.906 1 96.62 201 LEU B C 1
ATOM 4154 O O . LEU B 1 201 ? 6.172 16.562 -7.926 1 96.62 201 LEU B O 1
ATOM 4158 N N . GLY B 1 202 ? 7.266 14.961 -6.758 1 97.38 202 GLY B N 1
ATOM 4159 C CA . GLY B 1 202 ? 6.898 15.508 -5.461 1 97.38 202 GLY B CA 1
ATOM 4160 C C . GLY B 1 202 ? 7.445 16.906 -5.227 1 97.38 202 GLY B C 1
ATOM 4161 O O . GLY B 1 202 ? 6.734 17.781 -4.73 1 97.38 202 GLY B O 1
ATOM 4162 N N . LYS B 1 203 ? 8.656 17.078 -5.621 1 97.69 203 LYS B N 1
ATOM 4163 C CA . LYS B 1 203 ? 9.305 18.375 -5.484 1 97.69 203 LYS B CA 1
ATOM 4164 C C . LYS B 1 203 ? 8.609 19.422 -6.34 1 97.69 203 LYS B C 1
ATOM 4166 O O . LYS B 1 203 ? 8.445 20.578 -5.914 1 97.69 203 LYS B O 1
ATOM 4171 N N . ARG B 1 204 ? 8.156 19.047 -7.445 1 97.75 204 ARG B N 1
ATOM 4172 C CA . ARG B 1 204 ? 7.559 19.969 -8.406 1 97.75 204 ARG B CA 1
ATOM 4173 C C . ARG B 1 204 ? 6.086 20.203 -8.078 1 97.75 204 ARG B C 1
ATOM 4175 O O . ARG B 1 204 ? 5.465 21.109 -8.641 1 97.75 204 ARG B O 1
ATOM 4182 N N . SER B 1 205 ? 5.543 19.391 -7.23 1 98.62 205 SER B N 1
ATOM 4183 C CA . SER B 1 205 ? 4.133 19.562 -6.898 1 98.62 205 SER B CA 1
ATOM 4184 C C . SER B 1 205 ? 3.852 21 -6.453 1 98.62 205 SER B C 1
ATOM 4186 O O . SER B 1 205 ? 4.664 21.609 -5.75 1 98.62 205 SER B O 1
ATOM 4188 N N . ASN B 1 206 ? 2.725 21.5 -6.934 1 98.62 206 ASN B N 1
ATOM 4189 C CA . ASN B 1 206 ? 2.365 22.859 -6.516 1 98.62 206 ASN B CA 1
ATOM 4190 C C . ASN B 1 206 ? 1.372 22.844 -5.359 1 98.62 206 ASN B C 1
ATOM 4192 O O . ASN B 1 206 ? 1.162 23.859 -4.703 1 98.62 206 ASN B O 1
ATOM 4196 N N . ILE B 1 207 ? 0.736 21.703 -5.109 1 98.81 207 ILE B N 1
ATOM 4197 C CA . ILE B 1 207 ? -0.128 21.516 -3.951 1 98.81 207 ILE B CA 1
ATOM 4198 C C . ILE B 1 207 ? 0.395 20.359 -3.104 1 98.81 207 ILE B C 1
ATOM 4200 O O . ILE B 1 207 ? 0.589 19.25 -3.607 1 98.81 207 ILE B O 1
ATOM 4204 N N . ALA B 1 208 ? 0.674 20.625 -1.837 1 98.88 208 ALA B N 1
ATOM 4205 C CA . ALA B 1 208 ? 1.054 19.578 -0.879 1 98.88 208 ALA B CA 1
ATOM 4206 C C . ALA B 1 208 ? 0.071 19.531 0.287 1 98.88 208 ALA B C 1
ATOM 4208 O O . ALA B 1 208 ? -0.275 20.562 0.865 1 98.88 208 ALA B O 1
ATOM 4209 N N . VAL B 1 209 ? -0.419 18.359 0.572 1 98.88 209 VAL B N 1
ATOM 4210 C CA . VAL B 1 209 ? -1.275 18.141 1.73 1 98.88 209 VAL B CA 1
ATOM 4211 C C . VAL B 1 209 ? -0.537 17.281 2.762 1 98.88 209 VAL B C 1
ATOM 4213 O O . VAL B 1 209 ? -0.214 16.125 2.502 1 98.88 209 VAL B O 1
ATOM 4216 N N . VAL B 1 210 ? -0.29 17.875 3.916 1 98.75 210 VAL B N 1
ATOM 4217 C CA . VAL B 1 210 ? 0.531 17.203 4.91 1 98.75 210 VAL B CA 1
ATOM 4218 C C . VAL B 1 210 ? -0.134 17.297 6.281 1 98.75 210 VAL B C 1
ATOM 4220 O O . VAL B 1 210 ? -1.132 18 6.449 1 98.75 210 VAL B O 1
ATOM 4223 N N . THR B 1 211 ? 0.33 16.516 7.191 1 98.19 211 THR B N 1
ATOM 4224 C CA . THR B 1 211 ? -0.034 16.594 8.602 1 98.19 211 THR B CA 1
ATOM 4225 C C . THR B 1 211 ? 1.211 16.578 9.484 1 98.19 211 THR B C 1
ATOM 4227 O O . THR B 1 211 ? 2.332 16.688 8.984 1 98.19 211 THR B O 1
ATOM 4230 N N . VAL B 1 212 ? 0.996 16.672 10.773 1 97.31 212 VAL B N 1
ATOM 4231 C CA . VAL B 1 212 ? 2.104 16.594 11.719 1 97.31 212 VAL B CA 1
ATOM 4232 C C . VAL B 1 212 ? 1.875 15.43 12.68 1 97.31 212 VAL B C 1
ATOM 4234 O O . VAL B 1 212 ? 0.746 15.18 13.117 1 97.31 212 VAL B O 1
ATOM 4237 N N . GLY B 1 213 ? 2.928 14.664 12.867 1 95 213 GLY B N 1
ATOM 4238 C CA . GLY B 1 213 ? 2.879 13.617 13.875 1 95 213 GLY B CA 1
ATOM 4239 C C . GLY B 1 213 ? 3.471 14.039 15.203 1 95 213 GLY B C 1
ATOM 4240 O O . GLY B 1 213 ? 4.457 14.781 15.242 1 95 213 GLY B O 1
ATOM 4241 N N . ALA B 1 214 ? 2.855 13.57 16.297 1 93.19 214 ALA B N 1
ATOM 4242 C CA . ALA B 1 214 ? 3.412 13.836 17.625 1 93.19 214 ALA B CA 1
ATOM 4243 C C . ALA B 1 214 ? 4.523 12.844 17.969 1 93.19 214 ALA B C 1
ATOM 4245 O O . ALA B 1 214 ? 4.406 11.648 17.672 1 93.19 214 ALA B O 1
ATOM 4246 N N . PRO B 1 215 ? 5.617 13.344 18.5 1 93.62 215 PRO B N 1
ATOM 4247 C CA . PRO B 1 215 ? 6.738 12.461 18.828 1 93.62 215 PRO B CA 1
ATOM 4248 C C . PRO B 1 215 ? 6.508 11.672 20.109 1 93.62 215 PRO B C 1
ATOM 4250 O O . PRO B 1 215 ? 7.266 11.812 21.078 1 93.62 215 PRO B O 1
ATOM 4253 N N . THR B 1 216 ? 5.531 10.836 20.141 1 90.06 216 THR B N 1
ATOM 4254 C CA . THR B 1 216 ? 5.195 10.016 21.312 1 90.06 216 THR B CA 1
ATOM 4255 C C . THR B 1 216 ? 5.449 8.539 21.016 1 90.06 216 THR B C 1
ATOM 4257 O O . THR B 1 216 ? 5.625 8.148 19.859 1 90.06 216 THR B O 1
ATOM 4260 N N . ASP B 1 217 ? 5.426 7.746 22.016 1 86.31 217 ASP B N 1
ATOM 4261 C CA . ASP B 1 217 ? 5.793 6.336 21.922 1 86.31 217 ASP B CA 1
ATOM 4262 C C . ASP B 1 217 ? 4.832 5.57 21.016 1 86.31 217 ASP B C 1
ATOM 4264 O O . ASP B 1 217 ? 5.207 4.562 20.406 1 86.31 217 ASP B O 1
ATOM 4268 N N . ASP B 1 218 ? 3.707 6.133 20.906 1 82.88 218 ASP B N 1
ATOM 4269 C CA . ASP B 1 218 ? 2.699 5.402 20.141 1 82.88 218 ASP B CA 1
ATOM 4270 C C . ASP B 1 218 ? 2.678 5.859 18.688 1 82.88 218 ASP B C 1
ATOM 4272 O O . ASP B 1 218 ? 1.844 5.402 17.906 1 82.88 218 ASP B O 1
ATOM 4276 N N . SER B 1 219 ? 3.639 6.707 18.406 1 87.31 219 SER B N 1
ATOM 4277 C CA . SER B 1 219 ? 3.719 7.172 17.016 1 87.31 219 SER B CA 1
ATOM 4278 C C . SER B 1 219 ? 4.207 6.062 16.094 1 87.31 219 SER B C 1
ATOM 4280 O O . SER B 1 219 ? 5.039 5.238 16.484 1 87.31 219 SER B O 1
ATOM 4282 N N . VAL B 1 220 ? 3.721 6.031 14.867 1 83.88 220 VAL B N 1
ATOM 4283 C CA . VAL B 1 220 ? 3.98 5 13.867 1 83.88 220 VAL B CA 1
ATOM 4284 C C . VAL B 1 220 ? 5.48 4.922 13.586 1 83.88 220 VAL B C 1
ATOM 4286 O O . VAL B 1 220 ? 6.055 3.832 13.562 1 83.88 220 VAL B O 1
ATOM 4289 N N . LEU B 1 221 ? 6.164 5.977 13.43 1 87.94 221 LEU B N 1
ATOM 4290 C CA . LEU B 1 221 ? 7.578 6.016 13.07 1 87.94 221 LEU B CA 1
ATOM 4291 C C . LEU B 1 221 ? 8.445 5.512 14.219 1 87.94 221 LEU B C 1
ATOM 4293 O O . LEU B 1 221 ? 9.422 4.793 13.992 1 87.94 221 LEU B O 1
ATOM 4297 N N . ILE B 1 222 ? 8.07 5.895 15.414 1 87.69 222 ILE B N 1
ATOM 4298 C CA . ILE B 1 222 ? 8.844 5.512 16.594 1 87.69 222 ILE B CA 1
ATOM 4299 C C . ILE B 1 222 ? 8.695 4.012 16.844 1 87.69 222 ILE B C 1
ATOM 4301 O O . ILE B 1 222 ? 9.664 3.334 17.188 1 87.69 222 ILE B O 1
ATOM 4305 N N . ARG B 1 223 ? 7.59 3.508 16.516 1 83.56 223 ARG B N 1
ATOM 4306 C CA . ARG B 1 223 ? 7.32 2.092 16.734 1 83.56 223 ARG B CA 1
ATOM 4307 C C . ARG B 1 223 ? 7.973 1.231 15.656 1 83.56 223 ARG B C 1
ATOM 4309 O O . ARG B 1 223 ? 8.164 0.028 15.852 1 83.56 223 ARG B O 1
ATOM 4316 N N . ALA B 1 224 ? 8.281 1.766 14.523 1 79.38 224 ALA B N 1
ATOM 4317 C CA . ALA B 1 224 ? 8.836 1.001 13.414 1 79.38 224 ALA B CA 1
ATOM 4318 C C . ALA B 1 224 ? 10.305 0.683 13.641 1 79.38 224 ALA B C 1
ATOM 4320 O O . ALA B 1 224 ? 10.922 -0.036 12.852 1 79.38 224 ALA B O 1
ATOM 4321 N N . ASP B 1 225 ? 11.008 1.197 14.695 1 78.75 225 ASP B N 1
ATOM 4322 C CA . ASP B 1 225 ? 12.344 0.853 15.172 1 78.75 225 ASP B CA 1
ATOM 4323 C C . ASP B 1 225 ? 13.414 1.28 14.164 1 78.75 225 ASP B C 1
ATOM 4325 O O . ASP B 1 225 ? 14.336 0.521 13.867 1 78.75 225 ASP B O 1
ATOM 4329 N N . TYR B 1 226 ? 13.234 2.438 13.617 1 86.44 226 TYR B N 1
ATOM 4330 C CA . TYR B 1 226 ? 14.219 3.002 12.703 1 86.44 226 TYR B CA 1
ATOM 4331 C C . TYR B 1 226 ? 15.305 3.752 13.461 1 86.44 226 TYR B C 1
ATOM 4333 O O . TYR B 1 226 ? 16.391 4.012 12.93 1 86.44 226 TYR B O 1
ATOM 4341 N N . PHE B 1 227 ? 15.016 4.09 14.695 1 91.62 227 PHE B N 1
ATOM 4342 C CA . PHE B 1 227 ? 15.844 5.055 15.398 1 91.62 227 PHE B CA 1
ATOM 4343 C C . PHE B 1 227 ? 16.766 4.352 16.391 1 91.62 227 PHE B C 1
ATOM 4345 O O . PHE B 1 227 ? 16.359 3.375 17.031 1 91.62 227 PHE B O 1
ATOM 4352 N N . THR B 1 228 ? 17.953 4.875 16.5 1 90.62 228 THR B N 1
ATOM 4353 C CA . THR B 1 228 ? 18.812 4.469 17.609 1 90.62 228 THR B CA 1
ATOM 4354 C C . THR B 1 228 ? 18.312 5.07 18.922 1 90.62 228 THR B C 1
ATOM 4356 O O . THR B 1 228 ? 17.484 5.988 18.922 1 90.62 228 THR B O 1
ATOM 4359 N N . GLU B 1 229 ? 18.812 4.57 19.984 1 92.62 229 GLU B N 1
ATOM 4360 C CA . GLU B 1 229 ? 18.453 5.109 21.297 1 92.62 229 GLU B CA 1
ATOM 4361 C C . GLU B 1 229 ? 18.812 6.586 21.406 1 92.62 229 GLU B C 1
ATOM 4363 O O . GLU B 1 229 ? 18.062 7.375 21.984 1 92.62 229 GLU B O 1
ATOM 4368 N N . ASP B 1 230 ? 19.953 6.926 20.859 1 93.75 230 ASP B N 1
ATOM 4369 C CA . ASP B 1 230 ? 20.406 8.32 20.891 1 93.75 230 ASP B CA 1
ATOM 4370 C C . ASP B 1 230 ? 19.469 9.211 20.078 1 93.75 230 ASP B C 1
ATOM 4372 O O . ASP B 1 230 ? 19.156 10.328 20.469 1 93.75 230 ASP B O 1
ATOM 4376 N N . GLU B 1 231 ? 19.047 8.758 18.969 1 93.75 231 GLU B N 1
ATOM 4377 C CA . GLU B 1 231 ? 18.141 9.508 18.125 1 93.75 231 GLU B CA 1
ATOM 4378 C C . GLU B 1 231 ? 16.781 9.688 18.781 1 93.75 231 GLU B C 1
ATOM 4380 O O . GLU B 1 231 ? 16.172 10.758 18.719 1 93.75 231 GLU B O 1
ATOM 4385 N N . LEU B 1 232 ? 16.359 8.648 19.469 1 94.56 232 LEU B N 1
ATOM 4386 C CA . LEU B 1 232 ? 15.086 8.719 20.172 1 94.56 232 LEU B CA 1
ATOM 4387 C C . LEU B 1 232 ? 15.156 9.734 21.312 1 94.56 232 LEU B C 1
ATOM 4389 O O . LEU B 1 232 ? 14.203 10.492 21.516 1 94.56 232 LEU B O 1
ATOM 4393 N N . ALA B 1 233 ? 16.25 9.703 22 1 95.25 233 ALA B N 1
ATOM 4394 C CA . ALA B 1 233 ? 16.438 10.664 23.078 1 95.25 233 ALA B CA 1
ATOM 4395 C C . ALA B 1 233 ? 16.375 12.094 22.562 1 95.25 233 ALA B C 1
ATOM 4397 O O . ALA B 1 233 ? 15.781 12.969 23.188 1 95.25 233 ALA B O 1
ATOM 4398 N N . LEU B 1 234 ? 16.953 12.305 21.422 1 95.5 234 LEU B N 1
ATOM 4399 C CA . LEU B 1 234 ? 16.953 13.625 20.797 1 95.5 234 LEU B CA 1
ATOM 4400 C C . LEU B 1 234 ? 15.539 14.031 20.391 1 95.5 234 LEU B C 1
ATOM 4402 O O . LEU B 1 234 ? 15.141 15.188 20.594 1 95.5 234 LEU B O 1
ATOM 4406 N N . ILE B 1 235 ? 14.797 13.125 19.828 1 95.5 235 ILE B N 1
ATOM 4407 C CA . ILE B 1 235 ? 13.43 13.375 19.375 1 95.5 235 ILE B CA 1
ATOM 4408 C C . ILE B 1 235 ? 12.547 13.703 20.578 1 95.5 235 ILE B C 1
ATOM 4410 O O . ILE B 1 235 ? 11.766 14.656 20.547 1 95.5 235 ILE B O 1
ATOM 4414 N N . TYR B 1 236 ? 12.727 12.969 21.641 1 95 236 TYR B N 1
ATOM 4415 C CA . TYR B 1 236 ? 11.898 13.188 22.828 1 95 236 TYR B CA 1
ATOM 4416 C C . TYR B 1 236 ? 12.258 14.5 23.516 1 95 236 TYR B C 1
ATOM 4418 O O . TYR B 1 236 ? 11.391 15.172 24.078 1 95 236 TYR B O 1
ATOM 4426 N N . GLU B 1 237 ? 13.492 14.859 23.406 1 95.38 237 GLU B N 1
ATOM 4427 C CA . GLU B 1 237 ? 13.977 16.062 24.062 1 95.38 237 GLU B CA 1
ATOM 4428 C C . GLU B 1 237 ? 13.594 17.312 23.281 1 95.38 237 GLU B C 1
ATOM 4430 O O . GLU B 1 237 ? 13.156 18.312 23.875 1 95.38 237 GLU B O 1
ATOM 4435 N N . ARG B 1 238 ? 13.688 17.219 21.953 1 95.88 238 ARG B N 1
ATOM 4436 C CA . ARG B 1 238 ? 13.625 18.438 21.172 1 95.88 238 ARG B CA 1
ATOM 4437 C C . ARG B 1 238 ? 12.438 18.422 20.203 1 95.88 238 ARG B C 1
ATOM 4439 O O . ARG B 1 238 ? 12.016 19.469 19.703 1 95.88 238 ARG B O 1
ATOM 4446 N N . GLY B 1 239 ? 11.984 17.281 19.906 1 96.69 239 GLY B N 1
ATOM 4447 C CA . GLY B 1 239 ? 11 17.141 18.844 1 96.69 239 GLY B CA 1
ATOM 4448 C C . GLY B 1 239 ? 9.633 17.656 19.219 1 96.69 239 GLY B C 1
ATOM 4449 O O . GLY B 1 239 ? 9.039 17.203 20.203 1 96.69 239 GLY B O 1
ATOM 4450 N N . ALA B 1 240 ? 9.125 18.578 18.453 1 97.25 240 ALA B N 1
ATOM 4451 C CA . ALA B 1 240 ? 7.758 19.062 18.609 1 97.25 240 ALA B CA 1
ATOM 4452 C C . ALA B 1 240 ? 6.785 18.25 17.766 1 97.25 240 ALA B C 1
ATOM 4454 O O . ALA B 1 240 ? 5.613 18.109 18.125 1 97.25 240 ALA B O 1
ATOM 4455 N N . GLY B 1 241 ? 7.277 17.734 16.656 1 97.38 241 GLY B N 1
ATOM 4456 C CA . GLY B 1 241 ? 6.508 16.906 15.734 1 97.38 241 GLY B CA 1
ATOM 4457 C C . GLY B 1 241 ? 7.281 16.531 14.484 1 97.38 241 GLY B C 1
ATOM 4458 O O . GLY B 1 241 ? 8.422 16.953 14.305 1 97.38 241 GLY B O 1
ATOM 4459 N N . ASP B 1 242 ? 6.668 15.656 13.648 1 96.94 242 ASP B N 1
ATOM 4460 C CA . ASP B 1 242 ? 7.293 15.336 12.367 1 96.94 242 ASP B CA 1
ATOM 4461 C C . ASP B 1 242 ? 6.391 15.727 11.203 1 96.94 242 ASP B C 1
ATOM 4463 O O . ASP B 1 242 ? 5.164 15.633 11.297 1 96.94 242 ASP B O 1
ATOM 4467 N N . ILE B 1 243 ? 6.953 16.234 10.188 1 97.62 243 ILE B N 1
ATOM 4468 C CA . ILE B 1 243 ? 6.332 16.484 8.891 1 97.62 243 ILE B CA 1
ATOM 4469 C C . ILE B 1 243 ? 7.043 15.672 7.816 1 97.62 243 ILE B C 1
ATOM 4471 O O . ILE B 1 243 ? 8.25 15.812 7.621 1 97.62 243 ILE B O 1
ATOM 4475 N N . CYS B 1 244 ? 6.277 14.805 7.129 1 97.12 244 CYS B N 1
ATOM 4476 C CA . CYS B 1 244 ? 6.859 13.938 6.113 1 97.12 244 CYS B CA 1
ATOM 4477 C C . CYS B 1 244 ? 8.023 13.141 6.684 1 97.12 244 CYS B C 1
ATOM 4479 O O . CYS B 1 244 ? 9.078 13.031 6.055 1 97.12 244 CYS B O 1
ATOM 4481 N N . SER B 1 245 ? 7.938 12.719 7.898 1 95.69 245 SER B N 1
ATOM 4482 C CA . SER B 1 245 ? 8.852 11.828 8.609 1 95.69 245 SER B CA 1
ATOM 4483 C C . SER B 1 245 ? 10.109 12.57 9.055 1 95.69 245 SER B C 1
ATOM 4485 O O . SER B 1 245 ? 11.109 11.953 9.422 1 95.69 245 SER B O 1
ATOM 4487 N N . ARG B 1 246 ? 10.109 13.875 9 1 97.31 246 ARG B N 1
ATOM 4488 C CA . ARG B 1 246 ? 11.227 14.68 9.484 1 97.31 246 ARG B CA 1
ATOM 4489 C C . ARG B 1 246 ? 10.844 15.438 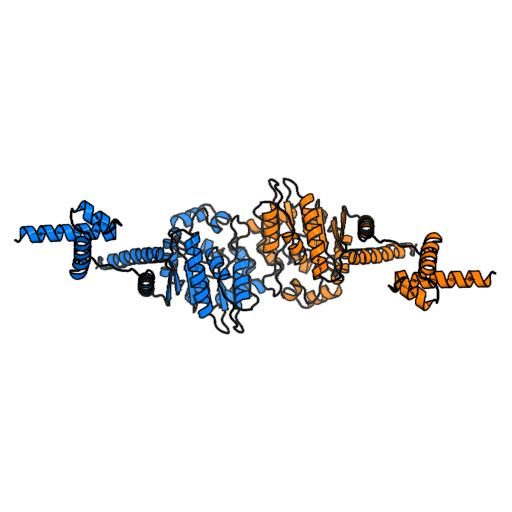10.75 1 97.31 246 ARG B C 1
ATOM 4491 O O . ARG B 1 246 ? 9.914 16.25 10.734 1 97.31 246 ARG B O 1
ATOM 4498 N N . TYR B 1 247 ? 11.625 15.258 11.812 1 97.69 247 TYR B N 1
ATOM 4499 C CA . TYR B 1 247 ? 11.289 15.828 13.109 1 97.69 247 TYR B CA 1
ATOM 4500 C C . TYR B 1 247 ? 11.805 17.266 13.219 1 97.69 247 TYR B C 1
ATOM 4502 O O . TYR B 1 247 ? 12.953 17.547 12.883 1 97.69 247 TYR B O 1
ATOM 4510 N N . ILE B 1 248 ? 10.891 18.109 13.719 1 98.31 248 ILE B N 1
ATOM 4511 C CA . ILE B 1 248 ? 11.227 19.5 13.93 1 98.31 248 ILE B CA 1
ATOM 4512 C C . ILE B 1 248 ? 10.961 19.891 15.383 1 98.31 248 ILE B C 1
ATOM 4514 O O . ILE B 1 248 ? 10.172 19.234 16.062 1 98.31 248 ILE B O 1
ATOM 4518 N N . ASP B 1 249 ? 11.617 20.891 15.805 1 97.75 249 ASP B N 1
ATOM 4519 C CA . ASP B 1 249 ? 11.344 21.438 17.141 1 97.75 249 ASP B CA 1
ATOM 4520 C C . ASP B 1 249 ? 10.258 22.5 17.078 1 97.75 249 ASP B C 1
ATOM 4522 O O . ASP B 1 249 ? 9.656 22.734 16.031 1 97.75 249 ASP B O 1
ATOM 4526 N N . ALA B 1 250 ? 9.977 23.094 18.219 1 93.88 250 ALA B N 1
ATOM 4527 C CA . ALA B 1 250 ? 8.867 24.031 18.328 1 93.88 250 ALA B CA 1
ATOM 4528 C C . ALA B 1 250 ? 9.141 25.297 17.531 1 93.88 250 ALA B C 1
ATOM 4530 O O . ALA B 1 250 ? 8.219 26.078 17.266 1 93.88 250 ALA B O 1
ATOM 4531 N N . GLU B 1 251 ? 10.391 25.547 17.141 1 96.06 251 GLU B N 1
ATOM 4532 C CA . GLU B 1 251 ? 10.758 26.719 16.344 1 96.06 251 GLU B CA 1
ATOM 4533 C C . GLU B 1 251 ? 10.805 26.375 14.859 1 96.06 251 GLU B C 1
ATOM 4535 O O . GLU B 1 251 ? 11.07 27.25 14.031 1 96.06 251 GLU B O 1
ATOM 4540 N N . GLY B 1 252 ? 10.57 25.188 14.539 1 97.38 252 GLY B N 1
ATOM 4541 C CA . GLY B 1 252 ? 10.516 24.75 13.148 1 97.38 252 GLY B CA 1
ATOM 4542 C C . GLY B 1 252 ? 11.859 24.281 12.617 1 97.38 252 GLY B C 1
ATOM 4543 O O . GLY B 1 252 ? 12.023 24.094 11.406 1 97.38 252 GLY B O 1
ATOM 4544 N N . LYS B 1 253 ? 12.789 24.141 13.5 1 97.5 253 LYS B N 1
ATOM 4545 C CA . LYS B 1 253 ? 14.109 23.688 13.078 1 97.5 253 LYS B CA 1
ATOM 4546 C C . LYS B 1 253 ? 14.203 22.172 13.117 1 97.5 253 LYS B C 1
ATOM 4548 O O . LYS B 1 253 ? 13.68 21.531 14.031 1 97.5 253 LYS B O 1
ATOM 4553 N N . LEU B 1 254 ? 14.984 21.641 12.172 1 96.88 254 LEU B N 1
ATOM 4554 C CA . LEU B 1 254 ? 15.211 20.188 12.141 1 96.88 254 LEU B CA 1
ATOM 4555 C C . LEU B 1 254 ? 15.906 19.719 13.414 1 96.88 254 LEU B C 1
ATOM 4557 O O . LEU B 1 254 ? 16.875 20.344 13.867 1 96.88 254 LEU B O 1
ATOM 4561 N N . CYS B 1 255 ? 15.445 18.625 13.914 1 96.44 255 CYS B N 1
ATOM 4562 C CA . CYS B 1 255 ? 16.031 18.094 15.141 1 96.44 255 CYS B CA 1
ATOM 4563 C C . CYS B 1 255 ? 17.375 17.422 14.859 1 96.44 255 CYS B C 1
ATOM 4565 O O . CYS B 1 255 ? 18.25 17.406 15.727 1 96.44 255 CYS B O 1
ATOM 4567 N N . SER B 1 256 ? 17.547 16.828 13.688 1 95.69 256 SER B N 1
ATOM 4568 C CA . SER B 1 256 ? 18.766 16.094 13.344 1 95.69 256 SER B CA 1
ATOM 4569 C C . SER B 1 256 ? 19 16.078 11.828 1 95.69 256 SER B C 1
ATOM 4571 O O . SER B 1 256 ? 18.203 15.5 11.086 1 95.69 256 SER B O 1
ATOM 4573 N N . GLU B 1 257 ? 20.109 16.656 11.461 1 95 257 GLU B N 1
ATOM 4574 C CA . GLU B 1 257 ? 20.5 16.609 10.055 1 95 257 GLU B CA 1
ATOM 4575 C C . GLU B 1 257 ? 20.844 15.188 9.625 1 95 257 GLU B C 1
ATOM 4577 O O . GLU B 1 257 ? 20.562 14.789 8.492 1 95 257 GLU B O 1
ATOM 4582 N N . GLU B 1 258 ? 21.484 14.531 10.469 1 94.62 258 GLU B N 1
ATOM 4583 C CA . GLU B 1 258 ? 21.875 13.148 10.18 1 94.62 258 GLU B CA 1
ATOM 4584 C C . GLU B 1 258 ? 20.656 12.281 9.922 1 94.62 258 GLU B C 1
ATOM 4586 O O . GLU B 1 258 ? 20.641 11.492 8.969 1 94.62 258 GLU B O 1
ATOM 4591 N N . LEU B 1 259 ? 19.641 12.398 10.758 1 94.69 259 LEU B N 1
ATOM 4592 C CA . LEU B 1 259 ? 18.406 11.648 10.57 1 94.69 259 LEU B CA 1
ATOM 4593 C C . LEU B 1 259 ? 17.719 12.039 9.266 1 94.69 259 LEU B C 1
ATOM 4595 O O . LEU B 1 259 ? 17.188 11.188 8.555 1 94.69 259 LEU B O 1
ATOM 4599 N N . SER B 1 260 ? 17.766 13.289 9.008 1 95.44 260 SER B N 1
ATOM 4600 C CA . SER B 1 260 ? 17.172 13.789 7.773 1 95.44 260 SER B CA 1
ATOM 4601 C C . SER B 1 260 ? 17.828 13.172 6.547 1 95.44 260 SER B C 1
ATOM 4603 O O . SER B 1 260 ? 17.172 12.898 5.543 1 95.44 260 SER B O 1
ATOM 4605 N N . GLN B 1 261 ? 19.109 12.898 6.586 1 95.81 261 GLN B N 1
ATOM 4606 C CA . GLN B 1 261 ? 19.875 12.344 5.469 1 95.81 261 GLN B CA 1
ATOM 4607 C C . GLN B 1 261 ? 19.531 10.867 5.254 1 95.81 261 GLN B C 1
ATOM 4609 O O . GLN B 1 261 ? 19.859 10.297 4.211 1 95.81 261 GLN B O 1
ATOM 4614 N N . ARG B 1 262 ? 18.828 10.305 6.133 1 95.5 262 ARG B N 1
ATOM 4615 C CA . ARG B 1 262 ? 18.391 8.914 6.023 1 95.5 262 ARG B CA 1
ATOM 4616 C C . ARG B 1 262 ? 16.906 8.828 5.715 1 95.5 262 ARG B C 1
ATOM 4618 O O . ARG B 1 262 ? 16.375 7.742 5.469 1 95.5 262 ARG B O 1
ATOM 4625 N N . THR B 1 263 ? 16.219 9.977 5.785 1 96.56 263 THR B N 1
ATOM 4626 C CA . THR B 1 263 ? 14.781 10.023 5.594 1 96.56 263 THR B CA 1
ATOM 4627 C C . THR B 1 263 ? 14.438 10.18 4.113 1 96.56 263 THR B C 1
ATOM 4629 O O . THR B 1 263 ? 14.984 11.039 3.432 1 96.56 263 THR B O 1
ATOM 4632 N N . ILE B 1 264 ? 13.562 9.312 3.6 1 95.38 264 ILE B N 1
ATOM 4633 C CA . ILE B 1 264 ? 13.203 9.328 2.186 1 95.38 264 ILE B CA 1
ATOM 4634 C C . ILE B 1 264 ? 11.922 10.133 1.985 1 95.38 264 ILE B C 1
ATOM 4636 O O . ILE B 1 264 ? 10.906 9.859 2.625 1 95.38 264 ILE B O 1
ATOM 4640 N N . GLY B 1 265 ? 11.953 11.016 1.025 1 95.31 265 GLY B N 1
ATOM 4641 C CA . GLY B 1 265 ? 10.836 11.898 0.717 1 95.31 265 GLY B CA 1
ATOM 4642 C C . GLY B 1 265 ? 11.266 13.336 0.465 1 95.31 265 GLY B C 1
ATOM 4643 O O . GLY B 1 265 ? 12.453 13.617 0.314 1 95.31 265 GLY B O 1
ATOM 4644 N N . ILE B 1 266 ? 10.344 14.234 0.507 1 96.12 266 ILE B N 1
ATOM 4645 C CA . ILE B 1 266 ? 10.57 15.633 0.191 1 96.12 266 ILE B CA 1
ATOM 4646 C C . ILE B 1 266 ? 11.375 16.297 1.314 1 96.12 266 ILE B C 1
ATOM 4648 O O . ILE B 1 266 ? 11.156 15.992 2.492 1 96.12 266 ILE B O 1
ATOM 4652 N N . ASP B 1 267 ? 12.297 17.141 0.906 1 95.44 267 ASP B N 1
ATOM 4653 C CA . ASP B 1 267 ? 12.93 18 1.903 1 95.44 267 ASP B CA 1
ATOM 4654 C C . ASP B 1 267 ? 11.945 19.031 2.438 1 95.44 267 ASP B C 1
ATOM 4656 O O . ASP B 1 267 ? 11.148 19.594 1.678 1 95.44 267 ASP B O 1
ATOM 4660 N N . LEU B 1 268 ? 12.094 19.328 3.697 1 96.56 268 LEU B N 1
ATOM 4661 C CA . LEU B 1 268 ? 11.148 20.234 4.344 1 96.56 268 LEU B CA 1
ATOM 4662 C C . LEU B 1 268 ? 11.148 21.594 3.654 1 96.56 268 LEU B C 1
ATOM 4664 O O . LEU B 1 268 ? 10.094 22.203 3.484 1 96.56 268 LEU B O 1
ATOM 4668 N N . GLU B 1 269 ? 12.281 22.047 3.207 1 96 269 GLU B N 1
ATOM 4669 C CA . GLU B 1 269 ? 12.414 23.375 2.609 1 96 269 GLU B CA 1
ATOM 4670 C C . GLU B 1 269 ? 11.586 23.484 1.332 1 96 269 GLU B C 1
ATOM 4672 O O . GLU B 1 269 ? 11.078 24.562 1.009 1 96 269 GLU B O 1
ATOM 4677 N N . GLU B 1 270 ? 11.43 22.422 0.686 1 97.25 270 GLU B N 1
ATOM 4678 C CA . GLU B 1 270 ? 10.688 22.422 -0.575 1 97.25 270 GLU B CA 1
ATOM 4679 C C . GLU B 1 270 ? 9.211 22.703 -0.35 1 97.25 270 GLU B C 1
ATOM 4681 O O . GLU B 1 270 ? 8.516 23.172 -1.258 1 97.25 270 GLU B O 1
ATOM 4686 N N . LEU B 1 271 ? 8.711 22.453 0.843 1 98.19 271 LEU B N 1
ATOM 4687 C CA . LEU B 1 271 ? 7.309 22.719 1.161 1 98.19 271 LEU B CA 1
ATOM 4688 C C . LEU B 1 271 ? 7.027 24.203 1.171 1 98.19 271 LEU B C 1
ATOM 4690 O O . LEU B 1 271 ? 5.918 24.641 0.853 1 98.19 271 LEU B O 1
ATOM 4694 N N . ARG B 1 272 ? 8.047 25 1.451 1 96.69 272 ARG B N 1
ATOM 4695 C CA . ARG B 1 272 ? 7.918 26.453 1.598 1 96.69 272 ARG B CA 1
ATOM 4696 C C . ARG B 1 272 ? 7.562 27.109 0.268 1 96.69 272 ARG B C 1
ATOM 4698 O O . ARG B 1 272 ? 6.98 28.188 0.24 1 96.69 272 ARG B O 1
ATOM 4705 N N . TYR B 1 273 ? 7.906 26.469 -0.768 1 96.19 273 TYR B N 1
ATOM 4706 C CA . TYR B 1 273 ? 7.832 27.125 -2.07 1 96.19 273 TYR B CA 1
ATOM 4707 C C . TYR B 1 273 ? 6.574 26.703 -2.818 1 96.19 273 TYR B C 1
ATOM 4709 O O . TYR B 1 273 ? 6.32 27.172 -3.932 1 96.19 273 TYR B O 1
ATOM 4717 N N . LYS B 1 274 ? 5.781 25.938 -2.236 1 98.31 274 LYS B N 1
ATOM 4718 C CA . LYS B 1 274 ? 4.594 25.453 -2.934 1 98.31 274 LYS B CA 1
ATOM 4719 C C . LYS B 1 274 ? 3.486 26.516 -2.93 1 98.31 274 LYS B C 1
ATOM 4721 O O . LYS B 1 274 ? 3.379 27.297 -1.989 1 98.31 274 LYS B O 1
ATOM 4726 N N . GLU B 1 275 ? 2.711 26.484 -4.043 1 98.62 275 GLU B N 1
ATOM 4727 C CA . GLU B 1 275 ? 1.567 27.391 -4.125 1 98.62 275 GLU B CA 1
ATOM 4728 C C . GLU B 1 275 ? 0.599 27.156 -2.969 1 98.62 275 GLU B C 1
ATOM 4730 O O . GLU B 1 275 ? 0.106 28.125 -2.367 1 98.62 275 GLU B O 1
ATOM 4735 N N . GLN B 1 276 ? 0.338 25.906 -2.738 1 98.56 276 GLN B N 1
ATOM 4736 C CA . GLN B 1 276 ? -0.468 25.469 -1.602 1 98.56 276 GLN B CA 1
ATOM 4737 C C . GLN B 1 276 ? 0.256 24.406 -0.79 1 98.56 276 GLN B C 1
ATOM 4739 O O . GLN B 1 276 ? 0.365 23.25 -1.224 1 98.56 276 GLN B O 1
ATOM 4744 N N . SER B 1 277 ? 0.741 24.781 0.298 1 98.81 277 SER B N 1
ATOM 4745 C CA . SER B 1 277 ? 1.246 23.844 1.296 1 98.81 277 SER B CA 1
ATOM 4746 C C . SER B 1 277 ? 0.3 23.75 2.488 1 98.81 277 SER B C 1
ATOM 4748 O O . SER B 1 277 ? 0.37 24.562 3.412 1 98.81 277 SER B O 1
ATOM 4750 N N . ILE B 1 278 ? -0.515 22.719 2.465 1 98.94 278 ILE B N 1
ATOM 4751 C CA . ILE B 1 278 ? -1.687 22.625 3.328 1 98.94 278 ILE B CA 1
ATOM 4752 C C . ILE B 1 278 ? -1.389 21.703 4.512 1 98.94 278 ILE B C 1
ATOM 4754 O O . ILE B 1 278 ? -1.143 20.516 4.328 1 98.94 278 ILE B O 1
ATOM 4758 N N . LEU B 1 279 ? -1.43 22.266 5.672 1 98.94 279 LEU B N 1
ATOM 4759 C CA . LEU B 1 279 ? -1.306 21.484 6.895 1 98.94 279 LEU B CA 1
ATOM 4760 C C . LEU B 1 279 ? -2.678 21.172 7.48 1 98.94 279 LEU B C 1
ATOM 4762 O O . LEU B 1 279 ? -3.441 22.078 7.809 1 98.94 279 LEU B O 1
ATOM 4766 N N . VAL B 1 280 ? -2.979 19.906 7.562 1 98.88 280 VAL B N 1
ATOM 4767 C CA . VAL B 1 280 ? -4.207 19.438 8.195 1 98.88 280 VAL B CA 1
ATOM 4768 C C . VAL B 1 280 ? -3.879 18.75 9.523 1 98.88 280 VAL B C 1
ATOM 4770 O O . VAL B 1 280 ? -3.4 17.625 9.539 1 98.88 280 VAL B O 1
ATOM 4773 N N . ALA B 1 281 ? -4.137 19.406 10.609 1 98.75 281 ALA B N 1
ATOM 4774 C CA . ALA B 1 281 ? -3.785 18.859 11.914 1 98.75 281 ALA B CA 1
ATOM 4775 C C . ALA B 1 281 ? -4.539 19.578 13.031 1 98.75 281 ALA B C 1
ATOM 4777 O O . ALA B 1 281 ? -4.793 20.781 12.953 1 98.75 281 ALA B O 1
ATOM 4778 N N . GLY B 1 282 ? -4.867 18.859 14.008 1 97.75 282 GLY B N 1
ATOM 4779 C CA . GLY B 1 282 ? -5.527 19.359 15.211 1 97.75 282 GLY B CA 1
ATOM 4780 C C . GLY B 1 282 ? -5.488 18.375 16.359 1 97.75 282 GLY B C 1
ATOM 4781 O O . GLY B 1 282 ? -5.117 17.203 16.172 1 97.75 282 GLY B O 1
ATOM 4782 N N . GLY B 1 283 ? -5.816 18.875 17.516 1 95 283 GLY B N 1
ATOM 4783 C CA . GLY B 1 283 ? -5.758 18.078 18.719 1 95 283 GLY B CA 1
ATOM 4784 C C . GLY B 1 283 ? -4.684 18.547 19.688 1 95 283 GLY B C 1
ATOM 4785 O O . GLY B 1 283 ? -3.697 19.156 19.281 1 95 283 GLY B O 1
ATOM 4786 N N . ALA B 1 284 ? -4.812 18.156 20.906 1 90.31 284 ALA B N 1
ATOM 4787 C CA . ALA B 1 284 ? -3.973 18.656 22 1 90.31 284 ALA B CA 1
ATOM 4788 C C . ALA B 1 284 ? -2.521 18.219 21.812 1 90.31 284 ALA B C 1
ATOM 4790 O O . ALA B 1 284 ? -1.595 18.984 22.078 1 90.31 284 ALA B O 1
ATOM 4791 N N . ARG B 1 285 ? -2.33 17.062 21.344 1 92.38 285 ARG B N 1
ATOM 4792 C CA . ARG B 1 285 ? -0.998 16.469 21.25 1 92.38 285 ARG B CA 1
ATOM 4793 C C . ARG B 1 285 ? -0.233 17.031 20.047 1 92.38 285 ARG B C 1
ATOM 4795 O O . ARG B 1 285 ? 0.975 16.812 19.922 1 92.38 285 ARG B O 1
ATOM 4802 N N . LYS B 1 286 ? -0.934 17.797 19.203 1 95.62 286 LYS B N 1
ATOM 4803 C CA . LYS B 1 286 ? -0.312 18.234 17.953 1 95.62 286 LYS B CA 1
ATOM 4804 C C . LYS B 1 286 ? 0.031 19.719 18 1 95.62 286 LYS B C 1
ATOM 4806 O O . LYS B 1 286 ? 0.64 20.25 17.062 1 95.62 286 LYS B O 1
ATOM 4811 N N . VAL B 1 287 ? -0.269 20.391 19.047 1 96.5 287 VAL B N 1
ATOM 4812 C CA . VAL B 1 287 ? -0.135 21.844 19.109 1 96.5 287 VAL B CA 1
ATOM 4813 C C . VAL B 1 287 ? 1.32 22.234 18.875 1 96.5 287 VAL B C 1
ATOM 4815 O O . VAL B 1 287 ? 1.604 23.094 18.031 1 96.5 287 VAL B O 1
ATOM 4818 N N . SER B 1 288 ? 2.227 21.578 19.547 1 96.56 288 SER B N 1
ATOM 4819 C CA . SER B 1 288 ? 3.639 21.922 19.422 1 96.56 288 SER B CA 1
ATOM 4820 C C . SER B 1 288 ? 4.145 21.656 18 1 96.56 288 SER B C 1
ATOM 4822 O O . SER B 1 288 ? 4.926 22.438 17.453 1 96.56 288 SER B O 1
ATOM 4824 N N . GLY B 1 289 ? 3.719 20.562 17.453 1 97.88 289 GLY B N 1
ATOM 4825 C CA . GLY B 1 289 ? 4.105 20.234 16.094 1 97.88 289 GLY B CA 1
ATOM 4826 C C . GLY B 1 289 ? 3.562 21.219 15.062 1 97.88 289 GLY B C 1
ATOM 4827 O O . GLY B 1 289 ? 4.277 21.625 14.141 1 97.88 289 GLY B O 1
ATOM 4828 N N . ILE B 1 290 ? 2.318 21.594 15.258 1 98.62 290 ILE B N 1
ATOM 4829 C CA . ILE B 1 290 ? 1.703 22.578 14.367 1 98.62 290 ILE B CA 1
ATOM 4830 C C . ILE B 1 290 ? 2.445 23.906 14.469 1 98.62 290 ILE B C 1
ATOM 4832 O O . ILE B 1 290 ? 2.762 24.531 13.453 1 98.62 290 ILE B O 1
ATOM 4836 N N . ARG B 1 291 ? 2.746 24.266 15.648 1 97.44 291 ARG B N 1
ATOM 4837 C CA . ARG B 1 291 ? 3.482 25.516 15.867 1 97.44 291 ARG B CA 1
ATOM 4838 C C . ARG B 1 291 ? 4.828 25.484 15.148 1 97.44 291 ARG B C 1
ATOM 4840 O O . ARG B 1 291 ? 5.215 26.453 14.492 1 97.44 291 ARG B O 1
ATOM 4847 N N . GLY B 1 292 ? 5.512 24.391 15.312 1 97.81 292 GLY B N 1
ATOM 4848 C CA . GLY B 1 292 ? 6.785 24.25 14.633 1 97.81 292 GLY B CA 1
ATOM 4849 C C . GLY B 1 292 ? 6.668 24.328 13.125 1 97.81 292 GLY B C 1
ATOM 4850 O O . GLY B 1 292 ? 7.488 24.984 12.469 1 97.81 292 GLY B O 1
ATOM 4851 N N . ALA B 1 293 ? 5.648 23.719 12.539 1 98.44 293 ALA B N 1
ATOM 4852 C CA . ALA B 1 293 ? 5.422 23.75 11.102 1 98.44 293 ALA B CA 1
ATOM 4853 C C . ALA B 1 293 ? 5.164 25.172 10.609 1 98.44 293 ALA B C 1
ATOM 4855 O O . ALA B 1 293 ? 5.684 25.578 9.57 1 98.44 293 ALA B O 1
ATOM 4856 N N . LEU B 1 294 ? 4.395 25.922 11.406 1 98.12 294 LEU B N 1
ATOM 4857 C CA . LEU B 1 294 ? 4.035 27.297 11.047 1 98.12 294 LEU B CA 1
ATOM 4858 C C . LEU B 1 294 ? 5.23 28.219 11.195 1 98.12 294 LEU B C 1
ATOM 4860 O O . LEU B 1 294 ? 5.52 29.016 10.297 1 98.12 294 LEU B O 1
ATOM 4864 N N . ARG B 1 295 ? 5.98 28.094 12.234 1 96.69 295 ARG B N 1
ATOM 4865 C CA . ARG B 1 295 ? 7.129 28.953 12.484 1 96.69 295 ARG B CA 1
ATOM 4866 C C . ARG B 1 295 ? 8.258 28.672 11.5 1 96.69 295 ARG B C 1
ATOM 4868 O O . ARG B 1 295 ? 9.008 29.578 11.133 1 96.69 295 ARG B O 1
ATOM 4875 N N . GLY B 1 296 ? 8.336 27.422 11.148 1 96.94 296 GLY B N 1
ATOM 4876 C CA . GLY B 1 296 ? 9.336 27.062 10.164 1 96.94 296 GLY B CA 1
ATOM 4877 C C . GLY B 1 296 ? 8.992 27.516 8.758 1 96.94 296 GLY B C 1
ATOM 4878 O O . GLY B 1 296 ? 9.828 27.469 7.859 1 96.94 296 GLY B O 1
ATOM 4879 N N . GLY B 1 297 ? 7.715 27.969 8.609 1 97.69 297 GLY B N 1
ATOM 4880 C CA . GLY B 1 297 ? 7.273 28.453 7.309 1 97.69 297 GLY B CA 1
ATOM 4881 C C . GLY B 1 297 ? 7.051 27.328 6.309 1 97.69 297 GLY B C 1
ATOM 4882 O O . GLY B 1 297 ? 7.105 27.547 5.098 1 97.69 297 GLY B O 1
ATOM 4883 N N . TYR B 1 298 ? 6.832 26.109 6.734 1 98.31 298 TYR B N 1
ATOM 4884 C CA . TYR B 1 298 ? 6.719 24.969 5.844 1 98.31 298 TYR B CA 1
ATOM 4885 C C . TYR B 1 298 ? 5.344 24.922 5.188 1 98.31 298 TYR B C 1
ATOM 4887 O O . TYR B 1 298 ? 5.172 24.312 4.129 1 98.31 298 TYR B O 1
ATOM 4895 N N . THR B 1 299 ? 4.379 25.531 5.836 1 98.38 299 THR B N 1
ATOM 4896 C CA . THR B 1 299 ? 3.014 25.484 5.324 1 98.38 299 THR B CA 1
ATOM 4897 C C . THR B 1 299 ? 2.418 26.891 5.227 1 98.38 299 THR B C 1
ATOM 4899 O O . THR B 1 299 ? 2.762 27.766 6.02 1 98.38 299 THR B O 1
ATOM 4902 N N . ASN B 1 300 ? 1.562 27.094 4.234 1 98.62 300 ASN B N 1
ATOM 4903 C CA . ASN B 1 300 ? 0.941 28.406 4.07 1 98.62 300 ASN B CA 1
ATOM 4904 C C . ASN B 1 300 ? -0.579 28.328 4.176 1 98.62 300 ASN B C 1
ATOM 4906 O O . ASN B 1 300 ? -1.266 29.344 4.117 1 98.62 300 ASN B O 1
ATOM 4910 N N . VAL B 1 301 ? -1.116 27.188 4.348 1 98.88 301 VAL B N 1
ATOM 4911 C CA . VAL B 1 301 ? -2.521 26.953 4.66 1 98.88 301 VAL B CA 1
ATOM 4912 C C . VAL B 1 301 ? -2.633 26.047 5.887 1 98.88 301 VAL B C 1
ATOM 4914 O O . VAL B 1 301 ? -1.897 25.062 6.016 1 98.88 301 VAL B O 1
ATOM 4917 N N . LEU B 1 302 ? -3.518 26.422 6.812 1 98.88 302 LEU B N 1
ATOM 4918 C CA . LEU B 1 302 ? -3.758 25.609 8 1 98.88 302 LEU B CA 1
ATOM 4919 C C . LEU B 1 302 ? -5.238 25.266 8.133 1 98.88 302 LEU B C 1
ATOM 4921 O O . LEU B 1 302 ? -6.094 26.141 8.039 1 98.88 302 LEU B O 1
ATOM 4925 N N . ILE B 1 303 ? -5.5 24.016 8.25 1 98.88 303 ILE B N 1
ATOM 4926 C CA . ILE B 1 303 ? -6.828 23.531 8.602 1 98.88 303 ILE B CA 1
ATOM 4927 C C . ILE B 1 303 ? -6.789 22.844 9.969 1 98.88 303 ILE B C 1
ATOM 4929 O O . ILE B 1 303 ? -6.125 21.812 10.125 1 98.88 303 ILE B O 1
ATOM 4933 N N . THR B 1 304 ? -7.492 23.406 10.977 1 98.75 304 THR B N 1
ATOM 4934 C CA . THR B 1 304 ? -7.41 22.922 12.344 1 98.75 304 THR B CA 1
ATOM 4935 C C . THR B 1 304 ? -8.734 23.109 13.07 1 98.75 304 THR B C 1
ATOM 4937 O O . THR B 1 304 ? -9.727 23.531 12.461 1 98.75 304 THR B O 1
ATOM 4940 N N . ASP B 1 305 ? -8.805 22.641 14.32 1 96.94 305 ASP B N 1
ATOM 4941 C CA . ASP B 1 305 ? -10.008 22.797 15.133 1 96.94 305 ASP B CA 1
ATOM 4942 C C . ASP B 1 305 ? -9.906 24.047 16.016 1 96.94 305 ASP B C 1
ATOM 4944 O O . ASP B 1 305 ? -8.812 24.562 16.25 1 96.94 305 ASP B O 1
ATOM 4948 N N . HIS B 1 306 ? -11.031 24.484 16.516 1 95.94 306 HIS B N 1
ATOM 4949 C CA . HIS B 1 306 ? -11.109 25.766 17.219 1 95.94 306 HIS B CA 1
ATOM 4950 C C . HIS B 1 306 ? -10.344 25.719 18.531 1 95.94 306 HIS B C 1
ATOM 4952 O O . HIS B 1 306 ? -9.805 26.734 18.984 1 95.94 306 HIS B O 1
ATOM 4958 N N . ILE B 1 307 ? -10.258 24.562 19.172 1 94.94 307 ILE B N 1
ATOM 4959 C CA . ILE B 1 307 ? -9.555 24.453 20.438 1 94.94 307 ILE B CA 1
ATOM 4960 C C . ILE B 1 307 ? -8.047 24.547 20.203 1 94.94 307 ILE B C 1
ATOM 4962 O O . ILE B 1 307 ? -7.348 25.312 20.875 1 94.94 307 ILE B O 1
ATOM 4966 N N . THR B 1 308 ? -7.602 23.828 19.219 1 97.38 308 THR B N 1
ATOM 4967 C CA . THR B 1 308 ? -6.195 23.891 18.828 1 97.38 308 THR B CA 1
ATOM 4968 C C . THR B 1 308 ? -5.82 25.297 18.391 1 97.38 308 THR B C 1
ATOM 4970 O O . THR B 1 308 ? -4.75 25.797 18.734 1 97.38 308 THR B O 1
ATOM 4973 N N . ALA B 1 309 ? -6.66 25.891 17.641 1 97.44 309 ALA B N 1
ATOM 4974 C CA . ALA B 1 309 ? -6.43 27.266 17.172 1 97.44 309 ALA B CA 1
ATOM 4975 C C . ALA B 1 309 ? -6.203 28.219 18.344 1 97.44 309 ALA B C 1
ATOM 4977 O O . ALA B 1 309 ? -5.301 29.047 18.297 1 97.44 309 ALA B O 1
ATOM 4978 N N . ALA B 1 310 ? -6.973 28.078 19.344 1 94.44 310 ALA B N 1
ATOM 4979 C CA . ALA B 1 310 ? -6.852 28.938 20.516 1 94.44 310 ALA B CA 1
ATOM 4980 C C . ALA B 1 310 ? -5.504 28.734 21.203 1 94.44 310 ALA B C 1
ATOM 4982 O O . ALA B 1 310 ? -4.859 29.703 21.625 1 94.44 310 ALA B O 1
ATOM 4983 N N . TYR B 1 311 ? -5.121 27.5 21.312 1 95.5 311 TYR B N 1
ATOM 4984 C CA . TYR B 1 311 ? -3.83 27.203 21.922 1 95.5 311 TYR B CA 1
ATOM 4985 C C . TYR B 1 311 ? -2.691 27.828 21.109 1 95.5 311 TYR B C 1
ATOM 4987 O O . TYR B 1 311 ? -1.72 28.328 21.688 1 95.5 311 TYR B O 1
ATOM 4995 N N . LEU B 1 312 ? -2.812 27.797 19.844 1 96.88 312 LEU B N 1
ATOM 4996 C CA . LEU B 1 312 ? -1.77 28.344 18.984 1 96.88 312 LEU B CA 1
ATOM 4997 C C . LEU B 1 312 ? -1.658 29.844 19.141 1 96.88 312 LEU B C 1
ATOM 4999 O O . LEU B 1 312 ? -0.556 30.406 19.109 1 96.88 312 LEU B O 1
ATOM 5003 N N . LEU B 1 313 ? -2.736 30.516 19.297 1 94.69 313 LEU B N 1
ATOM 5004 C CA . LEU B 1 313 ? -2.771 31.969 19.391 1 94.69 313 LEU B CA 1
ATOM 5005 C C . LEU B 1 313 ? -2.34 32.438 20.766 1 94.69 313 LEU B C 1
ATOM 5007 O O . LEU B 1 313 ? -1.785 33.531 20.906 1 94.69 313 LEU B O 1
ATOM 5011 N N . ASP B 1 314 ? -2.662 31.641 21.781 1 87.69 314 ASP B N 1
ATOM 5012 C CA . ASP B 1 314 ? -2.227 31.969 23.125 1 87.69 314 ASP B CA 1
ATOM 5013 C C . ASP B 1 314 ? -0.705 31.922 23.25 1 87.69 314 ASP B C 1
ATOM 5015 O O . ASP B 1 314 ? -0.102 32.781 23.891 1 87.69 314 ASP B O 1
ATOM 5019 N N . GLY B 1 315 ? -0.112 30.984 22.703 1 70 315 GLY B N 1
ATOM 5020 C CA . GLY B 1 315 ? 1.338 30.875 22.719 1 70 315 GLY B CA 1
ATOM 5021 C C . GLY B 1 315 ? 2.025 31.922 21.859 1 70 315 GLY B C 1
ATOM 5022 O O . GLY B 1 315 ? 3.201 32.219 22.078 1 70 315 GLY B O 1
ATOM 5023 N N . SER B 1 316 ? 1.391 32.438 20.875 1 64.88 316 SER B N 1
ATOM 5024 C CA . SER B 1 316 ? 1.96 33.438 20 1 64.88 316 SER B CA 1
ATOM 5025 C C . SER B 1 316 ? 1.941 34.812 20.672 1 64.88 316 SER B C 1
ATOM 5027 O O . SER B 1 316 ? 2.811 35.656 20.406 1 64.88 316 SER B O 1
ATOM 5029 N N . GLN B 1 317 ? 0.944 35.125 21.453 1 54.47 317 GLN B N 1
ATOM 5030 C CA . GLN B 1 317 ? 0.853 36.375 22.156 1 54.47 317 GLN B CA 1
ATOM 5031 C C . GLN B 1 317 ? 1.907 36.469 23.266 1 54.47 317 GLN B C 1
ATOM 5033 O O . GLN B 1 317 ? 2.443 37.562 23.516 1 54.47 317 GLN B O 1
ATOM 5038 N N . ASP B 1 318 ? 2.223 35.438 23.859 1 46.94 318 ASP B N 1
ATOM 5039 C CA . ASP B 1 318 ? 3.258 35.5 24.891 1 46.94 318 ASP B CA 1
ATOM 5040 C C . ASP B 1 318 ? 4.617 35.844 24.281 1 46.94 318 ASP B C 1
ATOM 5042 O O . ASP B 1 318 ? 5.414 36.562 24.875 1 46.94 318 ASP B O 1
ATOM 5046 N N . GLU B 1 319 ? 4.859 35.438 23.094 1 48.5 319 GLU B N 1
ATOM 5047 C CA . GLU B 1 319 ? 6.152 35.75 22.484 1 48.5 319 GLU B CA 1
ATOM 5048 C C . GLU B 1 319 ? 6.203 37.188 21.969 1 48.5 319 GLU B C 1
ATOM 5050 O O . GLU B 1 319 ? 7.258 37.812 22.016 1 48.5 319 GLU B O 1
ATOM 5055 N N . SER B 1 320 ? 5.074 37.688 21.5 1 47.59 320 SER B N 1
ATOM 5056 C CA . SER B 1 320 ? 5.078 39.094 21.078 1 47.59 320 SER B CA 1
ATOM 5057 C C . SER B 1 320 ? 5.211 40.031 22.266 1 47.59 320 SER B C 1
ATOM 5059 O O . SER B 1 320 ? 5.855 41.062 22.172 1 47.59 320 SER B O 1
ATOM 5061 N N . ASN B 1 321 ? 4.656 39.688 23.406 1 45.34 321 ASN B N 1
ATOM 5062 C CA . ASN B 1 321 ? 4.797 40.531 24.594 1 45.34 321 ASN B CA 1
ATOM 5063 C C . ASN B 1 321 ? 6.18 40.406 25.219 1 45.34 321 ASN B C 1
ATOM 5065 O O . ASN B 1 321 ? 6.672 41.312 25.875 1 45.34 321 ASN B O 1
ATOM 5069 N N . SER B 1 322 ? 6.758 39.344 25.188 1 42.34 322 SER B N 1
ATOM 5070 C CA . SER B 1 322 ? 8.086 39.219 25.781 1 42.34 322 SER B CA 1
ATOM 5071 C C . SER B 1 322 ? 9.133 39.969 24.969 1 42.34 322 SER B C 1
ATOM 5073 O O . SER B 1 322 ? 10.18 40.344 25.484 1 42.34 322 SER B O 1
ATOM 5075 N N . SER B 1 323 ? 8.961 40.156 23.703 1 41.25 323 SER B N 1
ATOM 5076 C CA . SER B 1 323 ? 9.922 40.938 22.938 1 41.25 323 SER B CA 1
ATOM 5077 C C . SER B 1 323 ? 9.727 42.438 23.219 1 41.25 323 SER B C 1
ATOM 5079 O O . SER B 1 323 ? 10.562 43.25 22.812 1 41.25 323 SER B O 1
ATOM 5081 N N . LYS B 1 324 ? 8.578 42.844 23.703 1 47.81 324 LYS B N 1
ATOM 5082 C CA . LYS B 1 324 ? 8.438 44.281 23.938 1 47.81 324 LYS B CA 1
ATOM 5083 C C . LYS B 1 324 ? 9.078 44.688 25.266 1 47.81 324 LYS B C 1
ATOM 5085 O O . LYS B 1 324 ? 9.148 45.875 25.578 1 47.81 324 LYS B O 1
ATOM 5090 N N . GLY B 1 325 ? 9.219 43.75 26.125 1 34.06 325 GLY B N 1
ATOM 5091 C CA . GLY B 1 325 ? 9.805 44.219 27.375 1 34.06 325 GLY B CA 1
ATOM 5092 C C . GLY B 1 325 ? 11.289 44.531 27.266 1 34.06 325 GLY B C 1
ATOM 5093 O O . GLY B 1 325 ? 11.906 44.969 28.234 1 34.06 325 GLY B O 1
ATOM 5094 N N . GLU B 1 326 ? 12.047 43.688 26.484 1 34.66 326 GLU B N 1
ATOM 5095 C CA . GLU B 1 326 ? 13.477 43.969 26.516 1 34.66 326 GLU B CA 1
ATOM 5096 C C . GLU B 1 326 ? 13.797 45.25 25.734 1 34.66 326 GLU B C 1
ATOM 5098 O O . GLU B 1 326 ? 14.961 45.562 25.484 1 34.66 326 GLU B O 1
ATOM 5103 N N . ILE B 1 327 ? 12.719 46.062 25.344 1 27.61 327 ILE B N 1
ATOM 5104 C CA . ILE B 1 327 ? 13.289 47.406 25.109 1 27.61 327 ILE B CA 1
ATOM 5105 C C . ILE B 1 327 ? 13.25 48.219 26.406 1 27.61 327 ILE B C 1
ATOM 5107 O O . ILE B 1 327 ? 12.242 48.219 27.109 1 27.61 327 ILE B O 1
#

Foldseek 3Di:
DVVVVVVLLVLLLVLLCCVVPVVDDLCRSCVVVVHDSVVSVVSNVVCVVVPVDDDDPPPVVVLQVVLFVLVCVLLVFPGEGAAAFPDQDPVRFLLRLLQVLLVVCLVPDAAQAEEEEEWAPSLLSVLVNNAADEHYNYEYAYFFADFDDFPDDRCGVVSSVSVCVRHVHDYYYQHDHQFDQALVVQVVQCPDPSNVVRQVSSLPGQAYEKEWAFLDCNTGLNVSPNDDPVRNVLCVVAFLTDISNFTFGLQQHGSDPRRVSGGGGDDLVSLLPHNANEYRDEHDRNLSVVNNCSNNNSGRYYYYYSVSSVVNSVVSVVVVVVVVVVD/DVVVVVVLLVLLLVLLCCVVPVVDDLCRSCVVVVHDSVVSVVSNVVCVVVPVDDDDPPPVVVLQVVLFVLVCVLLVFPGEGAAAFPDQDPVRFLLRLLQVVLVVCQVPDAAQAEEEEEWAPSLLSVLVNNAADEHYNYEYAYFFADFDDFPD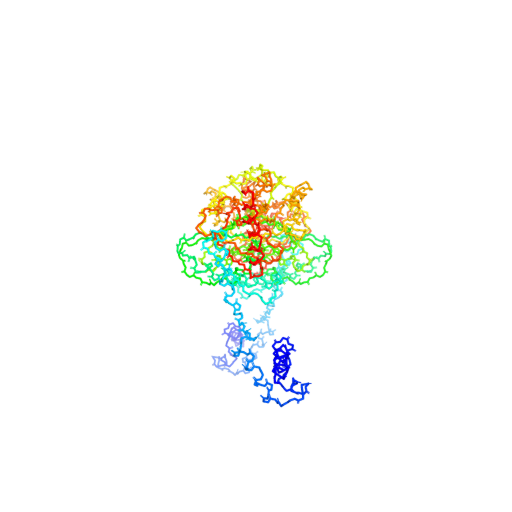DRCGVVSSVSVCVNHVHDYYYQHDHQFDQALVVVVVQCVDPSNVVRQVSNLPGQAYEKEWAFLDCNTGLNVSPNDDPVRNVLCVVAFLTDISNFTAGLQQHTSDPRRVSGGGGDDLVSLLPHNANEYRDEHDRNLSVVNNCSNNNSGRYYYYYSVSSVVNSVVSVVVVVVVVVVD